Protein AF-0000000072985309 (afdb_homodimer)

Nearest PDB structures (foldseek):
  2glx-assembly6_F  TM=9.499E-01  e=2.263E-36  Ensifer adhaerens
  4koa-assembly1_A-2  TM=9.309E-01  e=6.639E-36  Sinorhizobium meliloti 1021
  4had-assembly1_C  TM=9.141E-01  e=2.625E-29  Rhizobium etli CFN 42
  3ezy-assembly1_B  TM=8.506E-01  e=3.989E-29  Thermotoga maritima
  6jw7-assembly1_A  TM=8.569E-01  e=2.193E-27  Streptomyces kanamyceticus

InterPro domains:
  IPR000683 Gfo/Idh/MocA-like oxidoreductase, N-terminal [PF01408] (3-122)
  IPR036291 NAD(P)-binding domain superfamily [SSF51735] (2-158)
  IPR052515 Gfo/Idh/MocA Oxidoreductase [PTHR43249] (2-337)
  IPR055170 GFO/IDH/MocA-like oxidoreductase domain [PF22725] (131-253)

Foldseek 3Di:
DAAEEEEAPCDDCNQPAQQVLQVPAPRYDYAEYEDCDQVVQVVSCVVNVHNYYDNDLLVVLQDPRHQAYEYDDFQACLLVSLLSNLVSVHAYEYEPLNHLALVSLVVSQVSNVVSVHFYFYPLLLCQKQVLVVLLVCVVVCQQPAWAEKEWFDEAADADDPDQQLPCSGHNAHQCRPVVLNVQLSVCSSNVWAWWKKAKAFADDDHDGDHTQWIWMWTATPVGYIYTYITGNHDDPVPRFGWMKIHHPFWIWIWTPCGDQWRDGKIKIKGAAPCNVPDVPGIDIDIDDGDTDRSSNRQSNQQSVCRVVVHDGPGGSVSSSSSSLVSVQHVVNNVVVHMGTSD/DAAEEEEAPCDDCNQPAQQVLQVPAPRYDYAEYEDCDQVVRVVSCVVNVHNYYDNDLLVVLQDPRHQAYEYDDFQACLLVSLLSNLVSVHAYEYEPLNHLALVSLVVSQVSNVVSVHFYFYPLLLCQKQVLVVLLVCVVVCQQPAWAEKEWFDEAADADDPDQQLPCSRHNAHQCRPVVLNVQLSVCSSNVWAWWKKAKAFADDDHDTDHTQWIWMWTATPVGYIYTYITGNHDDPVPRFGWMKIHHPFWIWIWTPCRDQWRDGKIKIKGAAPCNVPDVPGIDIDIDDGDTDRSSNRQSNQQSVCRVVVHDGPGGSVSSSSSSLVSVQHVVNNVVVHMGTSD

Structure (mmCIF, N/CA/C/O backbone):
data_AF-0000000072985309-model_v1
#
loop_
_entity.id
_entity.type
_entity.pdbx_description
1 polymer 'Oxidoreductase, putative glucose--fructose oxidoreductase'
#
loop_
_atom_site.group_PDB
_atom_site.id
_atom_site.type_symbol
_atom_site.label_atom_id
_atom_site.label_alt_id
_atom_site.label_comp_id
_atom_site.label_asym_id
_atom_site.label_entity_id
_atom_site.label_seq_id
_atom_site.pdbx_PDB_ins_code
_atom_site.Cartn_x
_atom_site.Cartn_y
_atom_site.Cartn_z
_atom_site.occupancy
_atom_site.B_iso_or_equiv
_atom_site.auth_seq_id
_atom_site.auth_comp_id
_atom_site.auth_asym_id
_atom_site.auth_atom_id
_atom_site.pdbx_PDB_model_num
ATOM 1 N N . MET A 1 1 ? 7.754 36.312 28.25 1 87.88 1 MET A N 1
ATOM 2 C CA . MET A 1 1 ? 6.832 36.938 27.312 1 87.88 1 MET A CA 1
ATOM 3 C C . MET A 1 1 ? 5.938 35.906 26.641 1 87.88 1 MET A C 1
ATOM 5 O O . MET A 1 1 ? 6.387 34.781 26.344 1 87.88 1 MET A O 1
ATOM 9 N N . LYS A 1 2 ? 4.586 36.219 26.656 1 96.25 2 LYS A N 1
ATOM 10 C CA . LYS A 1 2 ? 3.643 35.312 26.016 1 96.25 2 LYS A CA 1
ATOM 11 C C . LYS A 1 2 ? 3.154 35.875 24.688 1 96.25 2 LYS A C 1
ATOM 13 O O . LYS A 1 2 ? 2.91 37.094 24.562 1 96.25 2 LYS A O 1
ATOM 18 N N . LEU A 1 3 ? 3.164 35.031 23.766 1 98.56 3 LEU A N 1
ATOM 19 C CA . LEU A 1 3 ? 2.557 35.406 22.484 1 98.56 3 LEU A CA 1
ATOM 20 C C . LEU A 1 3 ? 1.04 35.5 22.609 1 98.56 3 LEU A C 1
ATOM 22 O O . LEU A 1 3 ? 0.392 34.594 23.141 1 98.56 3 LEU A O 1
ATOM 26 N N . ARG A 1 4 ? 0.417 36.625 22.172 1 98.5 4 ARG A N 1
ATOM 27 C CA . ARG A 1 4 ? -1.019 36.875 22.297 1 98.5 4 ARG A CA 1
ATOM 28 C C . ARG A 1 4 ? -1.737 36.531 21 1 98.5 4 ARG A C 1
ATOM 30 O O . ARG A 1 4 ? -1.528 37.156 19.969 1 98.5 4 ARG A O 1
ATOM 37 N N . TRP A 1 5 ? -2.646 35.531 21.125 1 98.62 5 TRP A N 1
ATOM 38 C CA . TRP A 1 5 ? -3.238 34.906 19.953 1 98.62 5 TRP A CA 1
ATOM 39 C C . TRP A 1 5 ? -4.637 35.469 19.688 1 98.62 5 TRP A C 1
ATOM 41 O O . TRP A 1 5 ? -5.426 35.625 20.625 1 98.62 5 TRP A O 1
ATOM 51 N N . GLY A 1 6 ? -4.898 35.781 18.453 1 98.56 6 GLY A N 1
ATOM 52 C CA . GLY A 1 6 ? -6.254 35.875 17.938 1 98.56 6 GLY A CA 1
ATOM 53 C C . GLY A 1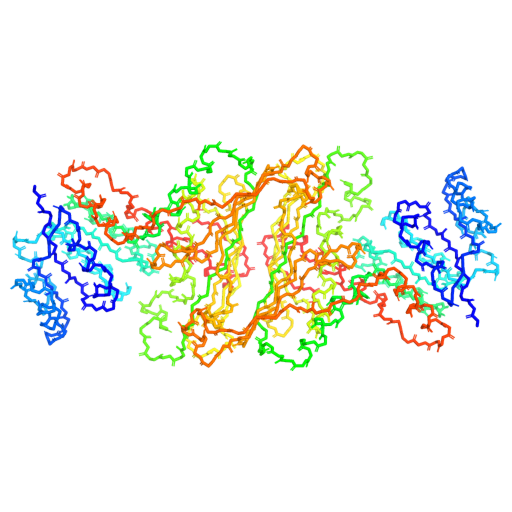 6 ? -6.676 34.688 17.109 1 98.56 6 GLY A C 1
ATOM 54 O O . GLY A 1 6 ? -5.898 34.188 16.297 1 98.56 6 GLY A O 1
ATOM 55 N N . ILE A 1 7 ? -7.941 34.25 17.281 1 98.25 7 ILE A N 1
ATOM 56 C CA . ILE A 1 7 ? -8.445 33.062 16.578 1 98.25 7 ILE A CA 1
ATOM 57 C C . ILE A 1 7 ? -9.422 33.5 15.484 1 98.25 7 ILE A C 1
ATOM 59 O O . ILE A 1 7 ? -10.438 34.125 15.766 1 98.25 7 ILE A O 1
ATOM 63 N N . ILE A 1 8 ? -9.07 33.125 14.234 1 96.81 8 ILE A N 1
ATOM 64 C CA . ILE A 1 8 ? -9.953 33.344 13.102 1 96.81 8 ILE A CA 1
ATOM 65 C C . ILE A 1 8 ? -10.57 32.031 12.648 1 96.81 8 ILE A C 1
ATOM 67 O O . ILE A 1 8 ? -9.867 31.141 12.164 1 96.81 8 ILE A O 1
ATOM 71 N N . GLY A 1 9 ? -11.891 31.859 12.688 1 91.75 9 GLY A N 1
ATOM 72 C CA . GLY A 1 9 ? -12.562 30.594 12.469 1 91.75 9 GLY A CA 1
ATOM 73 C C . GLY A 1 9 ? -12.625 29.734 13.711 1 91.75 9 GLY A C 1
ATOM 74 O O . GLY A 1 9 ? -12.164 28.594 13.695 1 91.75 9 GLY A O 1
ATOM 75 N N . ALA A 1 10 ? -13.344 30.156 14.672 1 86.62 10 ALA A N 1
ATOM 76 C CA . ALA A 1 10 ? -13.312 29.531 15.984 1 86.62 10 ALA A CA 1
ATOM 77 C C . ALA A 1 10 ? -14.359 28.422 16.094 1 86.62 10 ALA A C 1
ATOM 79 O O . ALA A 1 10 ? -15.312 28.531 16.875 1 86.62 10 ALA A O 1
ATOM 80 N N . SER A 1 11 ? -14.188 27.422 15.336 1 84.5 11 SER A N 1
ATOM 81 C CA . SER A 1 11 ? -15.039 26.25 15.383 1 84.5 11 SER A CA 1
ATOM 82 C C . SER A 1 11 ? -14.25 24.984 15.016 1 84.5 11 SER A C 1
ATOM 84 O O . SER A 1 11 ? -13.078 25.062 14.641 1 84.5 11 SER A O 1
ATOM 86 N N . GLY A 1 12 ? -14.883 23.844 15.273 1 89.88 12 GLY A N 1
ATOM 87 C CA . GLY A 1 12 ? -14.266 22.578 14.859 1 89.88 12 GLY A CA 1
ATOM 88 C C . GLY A 1 12 ? -12.922 22.344 15.516 1 89.88 12 GLY A C 1
ATOM 89 O O . GLY A 1 12 ? -12.82 22.281 16.75 1 89.88 12 GLY A O 1
ATOM 90 N N . ILE A 1 13 ? -11.93 22.344 14.68 1 92.75 13 ILE A N 1
ATOM 91 C CA . ILE A 1 13 ? -10.586 21.984 15.125 1 92.75 13 ILE A CA 1
ATOM 92 C C . ILE A 1 13 ? -10.055 23.047 16.078 1 92.75 13 ILE A C 1
ATOM 94 O O . ILE A 1 13 ? -9.328 22.734 17.016 1 92.75 13 ILE A O 1
ATOM 98 N N . ALA A 1 14 ? -10.398 24.328 15.836 1 94.81 14 ALA A N 1
ATOM 99 C CA . ALA A 1 14 ? -9.984 25.406 16.734 1 94.81 14 ALA A CA 1
ATOM 100 C C . ALA A 1 14 ? -10.523 25.188 18.141 1 94.81 14 ALA A C 1
ATOM 102 O O . ALA A 1 14 ? -9.781 25.297 19.109 1 94.81 14 ALA A O 1
ATOM 103 N N . ASP A 1 15 ? -11.773 24.859 18.219 1 94.5 15 ASP A N 1
ATOM 104 C CA . ASP A 1 15 ? -12.461 24.656 19.5 1 94.5 15 ASP A CA 1
ATOM 105 C C . ASP A 1 15 ? -12.016 23.359 20.156 1 94.5 15 ASP A C 1
ATOM 107 O O . ASP A 1 15 ? -11.758 23.328 21.359 1 94.5 15 ASP A O 1
ATOM 111 N N . GLU A 1 16 ? -11.812 22.344 19.344 1 94.75 16 GLU A N 1
ATOM 112 C CA . GLU A 1 16 ? -11.609 21 19.891 1 94.75 16 GLU A CA 1
ATOM 113 C C . GLU A 1 16 ? -10.148 20.781 20.266 1 94.75 16 GLU A C 1
ATOM 115 O O . GLU A 1 16 ? -9.852 20 21.172 1 94.75 16 GLU A O 1
ATOM 120 N N . CYS A 1 17 ? -9.25 21.453 19.547 1 96.94 17 CYS A N 1
ATOM 121 C CA . CYS A 1 17 ? -7.863 21.031 19.703 1 96.94 17 CYS A CA 1
ATOM 122 C C . CYS A 1 17 ? -6.941 22.219 19.891 1 96.94 17 CYS A C 1
ATOM 124 O O . CYS A 1 17 ? -6.203 22.297 20.875 1 96.94 17 CYS A O 1
ATOM 126 N N . THR A 1 18 ? -7.039 23.219 19.062 1 97.62 18 THR A N 1
ATOM 127 C CA . THR A 1 18 ? -5.988 24.219 18.984 1 97.62 18 THR A CA 1
ATOM 128 C C . THR A 1 18 ? -6.078 25.188 20.156 1 97.62 18 THR A C 1
ATOM 130 O O . THR A 1 18 ? -5.07 25.5 20.797 1 97.62 18 THR A O 1
ATOM 133 N N . ILE A 1 19 ? -7.301 25.703 20.484 1 97.69 19 ILE A N 1
ATOM 134 C CA . ILE A 1 19 ? -7.449 26.625 21.609 1 97.69 19 ILE A CA 1
ATOM 135 C C . ILE A 1 19 ? -7.027 25.938 22.891 1 97.69 19 ILE A C 1
ATOM 137 O O . ILE A 1 19 ? -6.195 26.453 23.641 1 97.69 19 ILE A O 1
ATOM 141 N N . PRO A 1 20 ? -7.496 24.719 23.141 1 97.75 20 PRO A N 1
ATOM 142 C CA . PRO A 1 20 ? -7 24 24.312 1 97.75 20 PRO A CA 1
ATOM 143 C C . PRO A 1 20 ? -5.48 23.828 24.297 1 97.75 20 PRO A C 1
ATOM 145 O O . PRO A 1 20 ? -4.84 23.922 25.359 1 97.75 20 PRO A O 1
ATOM 148 N N . GLY A 1 21 ? -4.914 23.594 23.156 1 97.94 21 GLY A N 1
ATOM 149 C CA . GLY A 1 21 ? -3.469 23.484 23.031 1 97.94 21 GLY A CA 1
ATOM 150 C C . GLY A 1 21 ? -2.732 24.75 23.406 1 97.94 21 GLY A C 1
ATOM 151 O O . GLY A 1 21 ? -1.711 24.688 24.109 1 97.94 21 GLY A O 1
ATOM 152 N N . ILE A 1 22 ? -3.246 25.875 23 1 98.06 22 ILE A N 1
ATOM 153 C CA . ILE A 1 22 ? -2.652 27.156 23.328 1 98.06 22 ILE A CA 1
ATOM 154 C C . ILE A 1 22 ? -2.68 27.375 24.844 1 98.06 22 ILE A C 1
ATOM 156 O O . ILE A 1 22 ? -1.681 27.781 25.438 1 98.06 22 ILE A O 1
ATOM 160 N N . LEU A 1 23 ? -3.768 27 25.438 1 97.38 23 LEU A N 1
ATOM 161 C CA . LEU A 1 23 ? -3.99 27.266 26.859 1 97.38 23 LEU A CA 1
ATOM 162 C C . LEU A 1 23 ? -3.068 26.391 27.703 1 97.38 23 LEU A C 1
ATOM 164 O O . LEU A 1 23 ? -2.836 26.703 28.875 1 97.38 23 LEU A O 1
ATOM 168 N N . LYS A 1 24 ? -2.537 25.375 27.125 1 97.62 24 LYS A N 1
ATOM 169 C CA . LYS A 1 24 ? -1.666 24.453 27.859 1 97.62 24 LYS A CA 1
ATOM 170 C C . LYS A 1 24 ? -0.208 24.906 27.781 1 97.62 24 LYS A C 1
ATOM 172 O O . LYS A 1 24 ? 0.641 24.406 28.531 1 97.62 24 LYS A O 1
ATOM 177 N N . THR A 1 25 ? 0.063 25.797 26.906 1 98.25 25 THR A N 1
ATOM 178 C CA . THR A 1 25 ? 1.439 26.25 26.75 1 98.25 25 THR A CA 1
ATOM 179 C C . THR A 1 25 ? 1.785 27.297 27.812 1 98.25 25 THR A C 1
ATOM 181 O O . THR A 1 25 ? 0.893 27.891 28.422 1 98.25 25 THR A O 1
ATOM 184 N N . ASN A 1 26 ? 3.068 27.516 28.031 1 97.44 26 ASN A N 1
ATOM 185 C CA . ASN A 1 26 ? 3.502 28.531 28.984 1 97.44 26 ASN A CA 1
ATOM 186 C C . ASN A 1 26 ? 3.938 29.812 28.297 1 97.44 26 ASN A C 1
ATOM 188 O O . ASN A 1 26 ? 4.211 30.812 28.953 1 97.44 26 ASN A O 1
ATOM 192 N N . ASN A 1 27 ? 3.869 29.781 26.984 1 98.31 27 ASN A N 1
ATOM 193 C CA . ASN A 1 27 ? 4.406 30.922 26.25 1 98.31 27 ASN A CA 1
ATOM 194 C C . ASN A 1 27 ? 3.352 31.547 25.344 1 98.31 27 ASN A C 1
ATOM 196 O O . ASN A 1 27 ? 3.686 32.219 24.359 1 98.31 27 ASN A O 1
ATOM 200 N N . SER A 1 28 ? 2.084 31.25 25.594 1 98.44 28 SER A N 1
ATOM 201 C CA . SER A 1 28 ? 1.013 31.75 24.719 1 98.44 28 SER A CA 1
ATOM 202 C C . SER A 1 28 ? -0.242 32.062 25.531 1 98.44 28 SER A C 1
ATOM 204 O O . SER A 1 28 ? -0.443 31.516 26.625 1 98.44 28 SER A O 1
ATOM 206 N N . GLU A 1 29 ? -1.06 32.906 25.047 1 97.75 29 GLU A N 1
ATOM 207 C CA . GLU A 1 29 ? -2.391 33.188 25.578 1 97.75 29 GLU A CA 1
ATOM 208 C C . GLU A 1 29 ? -3.359 33.594 24.469 1 97.75 29 GLU A C 1
ATOM 210 O O . GLU A 1 29 ? -2.961 34.219 23.484 1 97.75 29 GLU A O 1
ATOM 215 N N . VAL A 1 30 ? -4.609 33.219 24.625 1 98.19 30 VAL A N 1
ATOM 216 C CA . VAL A 1 30 ? -5.652 33.625 23.688 1 98.19 30 VAL A CA 1
ATOM 217 C C . VAL A 1 30 ? -6.301 34.906 24.172 1 98.19 30 VAL A C 1
ATOM 219 O O . VAL A 1 30 ? -6.875 34.969 25.266 1 98.19 30 VAL A O 1
ATOM 222 N N . VAL A 1 31 ? -6.312 35.938 23.312 1 97.56 31 VAL A N 1
ATOM 223 C CA . VAL A 1 31 ? -6.82 37.219 23.781 1 97.56 31 VAL A CA 1
ATOM 224 C C . VAL A 1 31 ? -8.094 37.594 23.031 1 97.56 31 VAL A C 1
ATOM 226 O O . VAL A 1 31 ? -8.898 38.375 23.516 1 97.56 31 VAL A O 1
ATOM 229 N N . ALA A 1 32 ? -8.219 36.938 21.844 1 97.69 32 ALA A N 1
ATOM 230 C CA . ALA A 1 32 ? -9.383 37.312 21.047 1 97.69 32 ALA A CA 1
ATOM 231 C C . ALA A 1 32 ? -9.844 36.125 20.188 1 97.69 32 ALA A C 1
ATOM 233 O O . ALA A 1 32 ? -9.031 35.312 19.766 1 97.69 32 ALA A O 1
ATOM 234 N N . VAL A 1 33 ? -11.156 36.094 19.938 1 97.38 33 VAL A N 1
ATOM 235 C CA . VAL A 1 33 ? -11.75 35.125 19.031 1 97.38 33 VAL A CA 1
ATOM 236 C C . VAL A 1 33 ? -12.695 35.812 18.062 1 97.38 33 VAL A C 1
ATOM 238 O O . VAL A 1 33 ? -13.344 36.781 18.406 1 97.38 33 VAL A O 1
ATOM 241 N N . MET A 1 34 ? -12.656 35.25 16.828 1 95.25 34 MET A N 1
ATOM 242 C CA . MET A 1 34 ? -13.5 35.844 15.781 1 95.25 34 MET A CA 1
ATOM 243 C C . MET A 1 34 ? -14.281 34.75 15.055 1 95.25 34 MET A C 1
ATOM 245 O O . MET A 1 34 ? -13.734 33.688 14.742 1 95.25 34 MET A O 1
ATOM 249 N N . SER A 1 35 ? -15.594 34.969 14.812 1 91.75 35 SER A N 1
ATOM 250 C CA . SER A 1 35 ? -16.453 34.219 13.914 1 91.75 35 SER A CA 1
ATOM 251 C C . SER A 1 35 ? -17.453 35.125 13.188 1 91.75 35 SER A C 1
ATOM 253 O O . SER A 1 35 ? -17.812 36.188 13.695 1 91.75 35 SER A O 1
ATOM 255 N N . ARG A 1 36 ? -17.828 34.594 12.016 1 88.12 36 ARG A N 1
ATOM 256 C CA . ARG A 1 36 ? -18.812 35.375 11.273 1 88.12 36 ARG A CA 1
ATOM 257 C C . ARG A 1 36 ? -20.125 35.469 12.031 1 88.12 36 ARG A C 1
ATOM 259 O O . ARG A 1 36 ? -20.859 36.438 11.914 1 88.12 36 ARG A O 1
ATOM 266 N N . SER A 1 37 ? -20.312 34.438 12.773 1 89.88 37 SER A N 1
ATOM 267 C CA . SER A 1 37 ? -21.438 34.438 13.688 1 89.88 37 SER A CA 1
ATOM 268 C C . SER A 1 37 ? -21.031 34.875 15.086 1 89.88 37 SER A C 1
ATOM 270 O O . SER A 1 37 ? -20.359 34.125 15.805 1 89.88 37 SER A O 1
ATOM 272 N N . ILE A 1 38 ? -21.531 36.031 15.492 1 89.38 38 ILE A N 1
ATOM 273 C CA . ILE A 1 38 ? -21.125 36.562 16.781 1 89.38 38 ILE A CA 1
ATOM 274 C C . ILE A 1 38 ? -21.547 35.594 17.891 1 89.38 38 ILE A C 1
ATOM 276 O O . ILE A 1 38 ? -20.859 35.469 18.906 1 89.38 38 ILE A O 1
ATOM 280 N N . GLU A 1 39 ? -22.641 34.969 17.719 1 91.88 39 GLU A N 1
ATOM 281 C CA . GLU A 1 39 ? -23.125 34 18.703 1 91.88 39 GLU A CA 1
ATOM 282 C C . GLU A 1 39 ? -22.141 32.875 18.906 1 91.88 39 GLU A C 1
ATOM 284 O O . GLU A 1 39 ? -21.859 32.469 20.047 1 91.88 39 GLU A O 1
ATOM 289 N N . LYS A 1 40 ? -21.594 32.406 17.828 1 91.25 40 LYS A N 1
ATOM 290 C CA . LYS A 1 40 ? -20.609 31.312 17.906 1 91.25 40 LYS A CA 1
ATOM 291 C C . LYS A 1 40 ? -19.328 31.781 18.578 1 91.25 40 LYS A C 1
ATOM 293 O O . LYS A 1 40 ? -18.75 31.047 19.391 1 91.25 40 LYS A O 1
ATOM 298 N N . ALA A 1 41 ? -18.969 32.969 18.25 1 92.31 41 ALA A N 1
ATOM 299 C CA . ALA A 1 41 ? -17.766 33.531 18.844 1 92.31 41 ALA A CA 1
ATOM 300 C C . ALA A 1 41 ? -17.922 33.75 20.344 1 92.31 41 ALA A C 1
ATOM 302 O O . ALA A 1 41 ? -17 33.5 21.125 1 92.31 41 ALA A O 1
ATOM 303 N N . GLU A 1 42 ? -19.078 34.188 20.719 1 94.75 42 GLU A N 1
ATOM 304 C CA . GLU A 1 42 ? -19.359 34.438 22.141 1 94.75 42 GLU A CA 1
ATOM 305 C C . GLU A 1 42 ? -19.344 33.125 22.938 1 94.75 42 GLU A C 1
ATOM 307 O O . GLU A 1 42 ? -18.875 33.094 24.078 1 94.75 42 GLU A O 1
ATOM 312 N N . LYS A 1 43 ? -19.844 32.094 22.375 1 95.44 43 LYS A N 1
ATOM 313 C CA . LYS A 1 43 ? -19.844 30.797 23.031 1 95.44 43 LYS A CA 1
ATOM 314 C C . LYS A 1 43 ? -18.406 30.328 23.312 1 95.44 43 LYS A C 1
ATOM 316 O O . LYS A 1 43 ? -18.125 29.797 24.391 1 95.44 43 LYS A O 1
ATOM 321 N N . ILE A 1 44 ? -17.578 30.562 22.359 1 95.75 44 ILE A N 1
ATOM 322 C CA . ILE A 1 44 ? -16.188 30.156 22.5 1 95.75 44 ILE A CA 1
ATOM 323 C C . ILE A 1 44 ? -15.5 31.047 23.547 1 95.75 44 ILE A C 1
ATOM 325 O O . ILE A 1 44 ? -14.734 30.547 24.391 1 95.75 44 ILE A O 1
ATOM 329 N N . ARG A 1 45 ? -15.758 32.312 23.469 1 95.31 45 ARG A N 1
ATOM 330 C CA . ARG A 1 45 ? -15.211 33.25 24.453 1 95.31 45 ARG A CA 1
ATOM 331 C C . ARG A 1 45 ? -15.57 32.812 25.875 1 95.31 45 ARG A C 1
ATOM 333 O O . ARG A 1 45 ? -14.711 32.812 26.75 1 95.31 45 ARG A O 1
ATOM 340 N N . GLU A 1 46 ? -16.797 32.469 26.047 1 96.75 46 GLU A N 1
ATOM 341 C CA . GLU A 1 46 ? -17.281 32.062 27.359 1 96.75 46 GLU A CA 1
ATOM 342 C C . GLU A 1 46 ? -16.672 30.75 27.797 1 96.75 46 GLU A C 1
ATOM 344 O O . GLU A 1 46 ? -16.25 30.609 28.953 1 96.75 46 GLU A O 1
ATOM 349 N N . LYS A 1 47 ? -16.625 29.859 26.922 1 96.88 47 LYS A N 1
ATOM 350 C CA . LYS A 1 47 ? -16.125 28.516 27.203 1 96.88 47 LYS A CA 1
ATOM 351 C C . LYS A 1 47 ? -14.68 28.562 27.703 1 96.88 47 LYS A C 1
ATOM 353 O O . LYS A 1 47 ? -14.305 27.812 28.609 1 96.88 47 LYS A O 1
ATOM 358 N N . TYR A 1 48 ? -13.914 29.5 27.156 1 97.19 48 TYR A N 1
ATOM 359 C CA . TYR A 1 48 ? -12.484 29.484 27.453 1 97.19 48 TYR A CA 1
ATOM 360 C C . TYR A 1 48 ? -12.062 30.75 28.203 1 97.19 48 TYR A C 1
ATOM 362 O O . TYR A 1 48 ? -10.867 30.984 28.391 1 97.19 48 TYR A O 1
ATOM 370 N N . ASN A 1 49 ? -12.992 31.609 28.578 1 96.5 49 ASN A N 1
ATOM 371 C CA . ASN A 1 49 ? -12.75 32.844 29.312 1 96.5 49 ASN A CA 1
ATOM 372 C C . ASN A 1 49 ? -11.766 33.75 28.562 1 96.5 49 ASN A C 1
ATOM 374 O O . ASN A 1 49 ? -10.758 34.188 29.125 1 96.5 49 ASN A O 1
ATOM 378 N N . ILE A 1 50 ? -12.102 33.969 27.312 1 96.81 50 ILE A N 1
ATOM 379 C CA . ILE A 1 50 ? -11.289 34.844 26.469 1 96.81 50 ILE A CA 1
ATOM 380 C C . ILE A 1 50 ? -11.766 36.281 26.594 1 96.81 50 ILE A C 1
ATOM 382 O O . ILE A 1 50 ? -12.961 36.531 26.75 1 96.81 50 ILE A O 1
ATOM 386 N N . LYS A 1 51 ? -10.969 37.188 26.438 1 95.31 51 LYS A N 1
ATOM 387 C CA . LYS A 1 51 ? -11.219 38.594 26.781 1 95.31 51 LYS A CA 1
ATOM 388 C C . LYS A 1 51 ? -12.078 39.281 25.719 1 95.31 51 LYS A C 1
ATOM 390 O O . LYS A 1 51 ? -12.969 40.062 26.047 1 95.31 51 LYS A O 1
ATOM 395 N N . LYS A 1 52 ? -11.773 38.969 24.469 1 97.19 52 LYS A N 1
ATOM 396 C CA . LYS A 1 52 ? -12.359 39.781 23.406 1 97.19 52 LYS A CA 1
ATOM 397 C C . LYS A 1 52 ? -13.008 38.906 22.344 1 97.19 52 LYS A C 1
ATOM 399 O O . LYS A 1 52 ? -12.531 37.781 22.062 1 97.19 52 LYS A O 1
ATOM 404 N N . VAL A 1 53 ? -14.07 39.438 21.75 1 96.56 53 VAL A N 1
ATOM 405 C CA . VAL A 1 53 ? -14.781 38.781 20.656 1 96.56 53 VAL A CA 1
ATOM 406 C C . VAL A 1 53 ? -14.992 39.75 19.516 1 96.56 53 VAL A C 1
ATOM 408 O O . VAL A 1 53 ? -15.289 40.938 19.734 1 96.56 53 VAL A O 1
ATOM 411 N N . TYR A 1 54 ? -14.781 39.281 18.344 1 96 54 TYR A N 1
ATOM 412 C CA . TYR A 1 54 ? -15 40.094 17.141 1 96 54 TYR A CA 1
ATOM 413 C C . TYR A 1 54 ? -15.898 39.344 16.156 1 96 54 TYR A C 1
ATOM 415 O O . TYR A 1 54 ? -15.898 38.125 16.109 1 96 54 TYR A O 1
ATOM 423 N N . SER A 1 55 ? -16.594 40.062 15.281 1 92.81 55 SER A N 1
ATOM 424 C CA . SER A 1 55 ? -17.453 39.469 14.258 1 92.81 55 SER A CA 1
ATOM 425 C C . SER A 1 55 ? -16.891 39.688 12.859 1 92.81 55 SER A C 1
ATOM 427 O O . SER A 1 55 ? -17.484 39.25 11.867 1 92.81 55 SER A O 1
ATOM 429 N N . ASN A 1 56 ? -15.781 40.375 12.859 1 92.81 56 ASN A N 1
ATOM 430 C CA . ASN A 1 56 ? -15.109 40.562 11.578 1 92.81 56 ASN A CA 1
ATOM 431 C C . ASN A 1 56 ? -13.594 40.5 11.734 1 92.81 56 ASN A C 1
ATOM 433 O O . ASN A 1 56 ? -13.055 40.906 12.766 1 92.81 56 ASN A O 1
ATOM 437 N N . VAL A 1 57 ? -12.969 40.156 10.648 1 95 57 VAL A N 1
ATOM 438 C CA . VAL A 1 57 ? -11.539 39.844 10.672 1 95 57 VAL A CA 1
ATOM 439 C C . VAL A 1 57 ? -10.75 41.156 10.812 1 95 57 VAL A C 1
ATOM 441 O O . VAL A 1 57 ? -9.742 41.188 11.523 1 95 57 VAL A O 1
ATOM 444 N N . GLU A 1 58 ? -11.156 42.219 10.25 1 95.81 58 GLU A N 1
ATOM 445 C CA . GLU A 1 58 ? -10.445 43.5 10.273 1 95.81 58 GLU A CA 1
ATOM 446 C C . GLU A 1 58 ? -10.328 44.031 11.695 1 95.81 58 GLU A C 1
ATOM 448 O O . GLU A 1 58 ? -9.273 44.531 12.094 1 95.81 58 GLU A O 1
ATOM 453 N N . ASP A 1 59 ? -11.422 43.938 12.414 1 96.75 59 ASP A N 1
ATOM 454 C CA . ASP A 1 59 ? -11.414 44.406 13.789 1 96.75 59 ASP A CA 1
ATOM 455 C C . ASP A 1 59 ? -10.422 43.625 14.648 1 96.75 59 ASP A C 1
ATOM 457 O O . ASP A 1 59 ? -9.719 44.188 15.477 1 96.75 59 ASP A O 1
ATOM 461 N N . LEU A 1 60 ? -10.438 42.344 14.484 1 97.56 60 LEU A N 1
ATOM 462 C CA . LEU A 1 60 ? -9.492 41.531 15.219 1 97.56 60 LEU A CA 1
ATOM 463 C C . LEU A 1 60 ? -8.055 41.875 14.852 1 97.56 60 LEU A C 1
ATOM 465 O O . LEU A 1 60 ? -7.195 42 15.727 1 97.56 60 LEU A O 1
ATOM 469 N N . LEU A 1 61 ? -7.801 42.125 13.57 1 98.19 61 LEU A N 1
ATOM 470 C CA . LEU A 1 61 ? -6.453 42.375 13.078 1 98.19 61 LEU A CA 1
ATOM 471 C C . LEU A 1 61 ? -5.969 43.781 13.5 1 98.19 61 LEU A C 1
ATOM 473 O O . LEU A 1 61 ? -4.766 44.031 13.555 1 98.19 61 LEU A O 1
ATOM 477 N N . ASN A 1 62 ? -6.883 44.656 13.82 1 97.69 62 ASN A N 1
ATOM 478 C CA . ASN A 1 62 ? -6.539 46 14.266 1 97.69 62 ASN A CA 1
ATOM 479 C C . ASN A 1 62 ? -6.262 46.031 15.766 1 97.69 62 ASN A C 1
ATOM 481 O O . ASN A 1 62 ? -5.801 47.062 16.281 1 97.69 62 ASN A O 1
ATOM 485 N N . ASP A 1 63 ? -6.547 44.969 16.422 1 97.94 63 ASP A N 1
ATOM 486 C CA . ASP A 1 63 ? -6.301 44.875 17.859 1 97.94 63 ASP A CA 1
ATOM 487 C C . ASP A 1 63 ? -4.801 44.812 18.156 1 97.94 63 ASP A C 1
ATOM 489 O O . ASP A 1 63 ? -4.148 43.812 17.844 1 97.94 63 ASP A O 1
ATOM 493 N N . LYS A 1 64 ? -4.301 45.75 18.906 1 97.06 64 LYS A N 1
ATOM 494 C CA . LYS A 1 64 ? -2.875 45.875 19.188 1 97.06 64 LYS A CA 1
ATOM 495 C C . LYS A 1 64 ? -2.432 44.812 20.203 1 97.06 64 LYS A C 1
ATOM 497 O O . LYS A 1 64 ? -1.234 44.562 20.359 1 97.06 64 LYS A O 1
ATOM 502 N N . GLU A 1 65 ? -3.398 44.188 20.797 1 97.5 65 GLU A N 1
ATOM 503 C CA . GLU A 1 65 ? -3.062 43.156 21.781 1 97.5 65 GLU A CA 1
ATOM 504 C C . GLU A 1 65 ? -2.928 41.781 21.125 1 97.5 65 GLU A C 1
ATOM 506 O O . GLU A 1 65 ? -2.623 40.781 21.797 1 97.5 65 GLU A O 1
ATOM 511 N N . VAL A 1 66 ? -3.1 41.719 19.859 1 98.5 66 VAL A N 1
ATOM 512 C CA . VAL A 1 66 ? -2.928 40.469 19.125 1 98.5 66 VAL A CA 1
ATOM 513 C C . VAL A 1 66 ? -1.587 40.469 18.406 1 98.5 66 VAL A C 1
ATOM 515 O O . VAL A 1 66 ? -1.331 41.344 17.578 1 98.5 66 VAL A O 1
ATOM 518 N N . ASP A 1 67 ? -0.739 39.5 18.703 1 98.5 67 ASP A N 1
ATOM 519 C CA . ASP A 1 67 ? 0.571 39.406 18.078 1 98.5 67 ASP A CA 1
ATOM 520 C C . ASP A 1 67 ? 0.527 38.406 16.906 1 98.5 67 ASP A C 1
ATOM 522 O O . ASP A 1 67 ? 1.263 38.562 15.922 1 98.5 67 ASP A O 1
ATOM 526 N N . ALA A 1 68 ? -0.27 37.375 17.062 1 98.75 68 ALA A N 1
ATOM 527 C CA . ALA A 1 68 ? -0.367 36.281 16.094 1 98.75 68 ALA A CA 1
ATOM 528 C C . ALA A 1 68 ? -1.811 35.812 15.938 1 98.75 68 ALA A C 1
ATOM 530 O O . ALA A 1 68 ? -2.607 35.938 16.875 1 98.75 68 ALA A O 1
ATOM 531 N N . VAL A 1 69 ? -2.078 35.312 14.766 1 98.81 69 VAL A N 1
ATOM 532 C CA . VAL A 1 69 ? -3.42 34.781 14.539 1 98.81 69 VAL A CA 1
ATOM 533 C C . VAL A 1 69 ? -3.34 33.312 14.141 1 98.81 69 VAL A C 1
ATOM 535 O O . VAL A 1 69 ? -2.416 32.906 13.43 1 98.81 69 VAL A O 1
ATOM 538 N N . TYR A 1 70 ? -4.215 32.531 14.664 1 98.62 70 TYR A N 1
ATOM 539 C CA . TYR A 1 70 ? -4.523 31.172 14.18 1 98.62 70 TYR A CA 1
ATOM 540 C C . TYR A 1 70 ? -5.707 31.203 13.219 1 98.62 70 TYR A C 1
ATOM 542 O O . TYR A 1 70 ? -6.77 31.734 13.547 1 98.62 70 TYR A O 1
ATOM 550 N N . ILE A 1 71 ? -5.465 30.688 12.039 1 98.25 71 ILE A N 1
ATOM 551 C CA . ILE A 1 71 ? -6.5 30.703 11.016 1 98.25 71 ILE A CA 1
ATOM 552 C C . ILE A 1 71 ? -6.992 29.281 10.75 1 98.25 71 ILE A C 1
ATOM 554 O O . ILE A 1 71 ? -6.246 28.453 10.242 1 98.25 71 ILE A O 1
ATOM 558 N N . ALA A 1 72 ? -8.281 29.047 11.016 1 96.06 72 ALA A N 1
ATOM 559 C CA . ALA A 1 72 ? -8.898 27.734 10.836 1 96.06 72 ALA A CA 1
ATOM 560 C C . ALA A 1 72 ? -10.203 27.844 10.062 1 96.06 72 ALA A C 1
ATOM 562 O O . ALA A 1 72 ? -11.18 27.156 10.375 1 96.06 72 ALA A O 1
ATOM 563 N N . THR A 1 73 ? -10.305 28.75 9.109 1 93.81 73 THR A N 1
ATOM 564 C CA . THR A 1 73 ? -11.438 28.875 8.195 1 93.81 73 THR A CA 1
ATOM 565 C C . THR A 1 73 ? -11.391 27.797 7.125 1 93.81 73 THR A C 1
ATOM 567 O O . THR A 1 73 ? -10.398 27.078 7.008 1 93.81 73 THR A O 1
ATOM 570 N N . PRO A 1 74 ? -12.492 27.641 6.371 1 93.88 74 PRO A N 1
ATOM 571 C CA . PRO A 1 74 ? -12.391 26.766 5.195 1 93.88 74 PRO A CA 1
ATOM 572 C C . PRO A 1 74 ? -11.266 27.188 4.25 1 93.88 74 PRO A C 1
ATOM 574 O O . PRO A 1 74 ? -10.906 28.359 4.191 1 93.88 74 PRO A O 1
ATOM 577 N N . VAL A 1 75 ? -10.789 26.281 3.484 1 97.06 75 VAL A N 1
ATOM 578 C CA . VAL A 1 75 ? -9.547 26.438 2.73 1 97.06 75 VAL A CA 1
ATOM 579 C C . VAL A 1 75 ? -9.688 27.594 1.745 1 97.06 75 VAL A C 1
ATOM 581 O O . VAL A 1 75 ? -8.742 28.359 1.534 1 97.06 75 VAL A O 1
ATOM 584 N N . PHE A 1 76 ? -10.852 27.781 1.234 1 96.19 76 PHE A N 1
ATOM 585 C CA . PHE A 1 76 ? -11.078 28.797 0.212 1 96.19 76 PHE A CA 1
ATOM 586 C C . PHE A 1 76 ? -10.797 30.203 0.761 1 96.19 76 PHE A C 1
ATOM 588 O O . PHE A 1 76 ? -10.539 31.125 -0.002 1 96.19 76 PHE A O 1
ATOM 595 N N . ASP A 1 77 ? -10.789 30.359 2.074 1 95.94 77 ASP A N 1
ATOM 596 C CA . ASP A 1 77 ? -10.633 31.672 2.693 1 95.94 77 ASP A CA 1
ATOM 597 C C . ASP A 1 77 ? -9.211 31.859 3.215 1 95.94 77 ASP A C 1
ATOM 599 O O . ASP A 1 77 ? -8.867 32.938 3.73 1 95.94 77 ASP A O 1
ATOM 603 N N . HIS A 1 78 ? -8.375 30.875 3.088 1 98.25 78 HIS A N 1
ATOM 604 C CA . HIS A 1 78 ? -7.035 30.906 3.664 1 98.25 78 HIS A CA 1
ATOM 605 C C . HIS A 1 78 ? -6.215 32.062 3.076 1 98.25 78 HIS A C 1
ATOM 607 O O . HIS A 1 78 ? -5.629 32.844 3.816 1 98.25 78 HIS A O 1
ATOM 613 N N . LYS A 1 79 ? -6.238 32.156 1.791 1 98.56 79 LYS A N 1
ATOM 614 C CA . LYS A 1 79 ? -5.426 33.188 1.151 1 98.56 79 LYS A CA 1
ATOM 615 C C . LYS A 1 79 ? -5.812 34.594 1.638 1 98.56 79 LYS A C 1
ATOM 617 O O . LYS A 1 79 ? -4.957 35.344 2.076 1 98.56 79 LYS A O 1
ATOM 622 N N . ASN A 1 80 ? -7.066 34.875 1.546 1 97.94 80 ASN A N 1
ATOM 623 C CA . ASN A 1 80 ? -7.543 36.188 1.954 1 97.94 80 ASN A CA 1
ATOM 624 C C . ASN A 1 80 ? -7.188 36.469 3.408 1 97.94 80 ASN A C 1
ATOM 626 O O . ASN A 1 80 ? -6.684 37.562 3.719 1 97.94 80 ASN A O 1
ATOM 630 N N . SER A 1 81 ? -7.418 35.531 4.273 1 97.88 81 SER A N 1
ATOM 631 C CA . SER A 1 81 ? -7.141 35.719 5.695 1 97.88 81 SER A CA 1
ATOM 632 C C . SER A 1 81 ? -5.652 35.906 5.949 1 97.88 81 SER A C 1
ATOM 634 O O . SER A 1 81 ? -5.27 36.75 6.773 1 97.88 81 SER A O 1
ATOM 636 N N . VAL A 1 82 ? -4.844 35.188 5.27 1 98.81 82 VAL A N 1
ATOM 637 C CA . VAL A 1 82 ? -3.396 35.281 5.445 1 98.81 82 VAL A CA 1
ATOM 638 C C . VAL A 1 82 ? -2.906 36.656 4.969 1 98.81 82 VAL A C 1
ATOM 640 O O . VAL A 1 82 ? -2.131 37.312 5.66 1 98.81 82 VAL A O 1
ATOM 643 N N . ILE A 1 83 ? -3.377 37.094 3.812 1 98.69 83 ILE A N 1
ATOM 644 C CA . ILE A 1 83 ? -2.934 38.344 3.23 1 98.69 83 ILE A CA 1
ATOM 645 C C . ILE A 1 83 ? -3.328 39.5 4.145 1 98.69 83 ILE A C 1
ATOM 647 O O . ILE A 1 83 ? -2.504 40.375 4.457 1 98.69 83 ILE A O 1
ATOM 651 N N . LEU A 1 84 ? -4.562 39.5 4.59 1 98.56 84 LEU A N 1
ATOM 652 C CA . LEU A 1 84 ? -5.035 40.531 5.492 1 98.56 84 LEU A CA 1
ATOM 653 C C . LEU A 1 84 ? -4.223 40.562 6.781 1 98.56 84 LEU A C 1
ATOM 655 O O . LEU A 1 84 ? -3.846 41.625 7.273 1 98.56 84 LEU A O 1
ATOM 659 N N . SER A 1 85 ? -3.951 39.375 7.312 1 98.81 85 SER A N 1
ATOM 660 C CA . SER A 1 85 ? -3.205 39.281 8.562 1 98.81 85 SER A CA 1
ATOM 661 C C . SER A 1 85 ? -1.771 39.75 8.398 1 98.81 85 SER A C 1
ATOM 663 O O . SER A 1 85 ? -1.238 40.438 9.273 1 98.81 85 SER A O 1
ATOM 665 N N . ALA A 1 86 ? -1.179 39.406 7.316 1 98.81 86 ALA A N 1
ATOM 666 C CA . ALA A 1 86 ? 0.193 39.812 7.043 1 98.81 86 ALA A CA 1
ATOM 667 C C . ALA A 1 86 ? 0.287 41.344 6.941 1 98.81 86 ALA A C 1
ATOM 669 O O . ALA A 1 86 ? 1.184 41.969 7.523 1 98.81 86 ALA A O 1
ATOM 670 N N . LYS A 1 87 ? -0.639 41.938 6.25 1 98.56 87 LYS A N 1
ATOM 671 C CA . LYS A 1 87 ? -0.649 43.375 6.074 1 98.56 87 LYS A CA 1
ATOM 672 C C . LYS A 1 87 ? -0.865 44.094 7.406 1 98.56 87 LYS A C 1
ATOM 674 O O . LYS A 1 87 ? -0.402 45.219 7.594 1 98.56 87 LYS A O 1
ATOM 679 N N . ALA A 1 88 ? -1.51 43.438 8.297 1 98.69 88 ALA A N 1
ATOM 680 C CA . ALA A 1 88 ? -1.743 43.969 9.633 1 98.69 88 ALA A CA 1
ATOM 681 C C . ALA A 1 88 ? -0.57 43.656 10.562 1 98.69 88 ALA A C 1
ATOM 683 O O . ALA A 1 88 ? -0.629 43.938 11.758 1 98.69 88 ALA A O 1
ATOM 684 N N . LYS A 1 89 ? 0.459 43.031 10.016 1 98.56 89 LYS A N 1
ATOM 685 C CA . LYS A 1 89 ? 1.712 42.75 10.703 1 98.56 89 LYS A CA 1
ATOM 686 C C . LYS A 1 89 ? 1.495 41.719 11.82 1 98.56 89 LYS A C 1
ATOM 688 O O . LYS A 1 89 ? 2.094 41.844 12.891 1 98.56 89 LYS A O 1
ATOM 693 N N . LYS A 1 90 ? 0.579 40.812 11.664 1 98.81 90 LYS A N 1
ATOM 694 C CA . LYS A 1 90 ? 0.375 39.688 12.586 1 98.81 90 LYS A CA 1
ATOM 695 C C . LYS A 1 90 ? 1.094 38.438 12.094 1 98.81 90 LYS A C 1
ATOM 697 O O . LYS A 1 90 ? 1.057 38.094 10.906 1 98.81 90 LYS A O 1
ATOM 702 N N . HIS A 1 91 ? 1.846 37.719 13.008 1 98.88 91 HIS A N 1
ATOM 703 C CA . HIS A 1 91 ? 2.318 36.406 12.656 1 98.88 91 HIS A CA 1
ATOM 704 C C . HIS A 1 91 ? 1.152 35.438 12.438 1 98.88 91 HIS A C 1
ATOM 706 O O . HIS A 1 91 ? 0.07 35.625 12.992 1 98.88 91 HIS A O 1
ATOM 712 N N . ILE A 1 92 ? 1.377 34.438 11.594 1 98.94 92 ILE A N 1
ATOM 713 C CA . ILE A 1 92 ? 0.244 33.625 11.164 1 98.94 92 ILE A CA 1
ATOM 714 C C . ILE A 1 92 ? 0.552 32.156 11.391 1 98.94 92 ILE A C 1
ATOM 716 O O . ILE A 1 92 ? 1.599 31.672 10.977 1 98.94 92 ILE A O 1
ATOM 720 N N . PHE A 1 93 ? -0.277 31.438 12.062 1 98.81 93 PHE A N 1
ATOM 721 C CA . PHE A 1 93 ? -0.353 29.984 12.148 1 98.81 93 PHE A CA 1
ATOM 722 C C . PHE A 1 93 ? -1.598 29.469 11.438 1 98.81 93 PHE A C 1
ATOM 724 O O . PHE A 1 93 ? -2.719 29.688 11.898 1 98.81 93 PHE A O 1
ATOM 731 N N . LEU A 1 94 ? -1.396 28.828 10.305 1 98.81 94 LEU A N 1
ATOM 732 C CA . LEU A 1 94 ? -2.471 28.5 9.375 1 98.81 94 LEU A CA 1
ATOM 733 C C . LEU A 1 94 ? -2.756 27 9.375 1 98.81 94 LEU A C 1
ATOM 735 O O . LEU A 1 94 ? -1.831 26.188 9.312 1 98.81 94 LEU A O 1
ATOM 739 N N . GLU A 1 95 ? -3.971 26.641 9.414 1 98.06 95 GLU A N 1
ATOM 740 C CA . GLU A 1 95 ? -4.383 25.25 9.297 1 98.06 95 GLU A CA 1
ATOM 741 C C . GLU A 1 95 ? -4.055 24.688 7.918 1 98.06 95 GLU A C 1
ATOM 743 O O . GLU A 1 95 ? -4.027 25.422 6.934 1 98.06 95 GLU A O 1
ATOM 748 N N . LYS A 1 96 ? -3.803 23.438 7.906 1 97.88 96 LYS A N 1
ATOM 749 C CA . LYS A 1 96 ? -3.594 22.734 6.645 1 97.88 96 LYS A CA 1
ATOM 750 C C . LYS A 1 96 ? -4.922 22.422 5.961 1 97.88 96 LYS A C 1
ATOM 752 O O . LYS A 1 96 ? -5.953 22.312 6.625 1 97.88 96 LYS A O 1
ATOM 757 N N . PRO A 1 97 ? -5.016 22.25 4.695 1 97.75 97 PRO A N 1
ATOM 758 C CA . PRO A 1 97 ? -3.926 22.594 3.775 1 97.75 97 PRO A CA 1
ATOM 759 C C . PRO A 1 97 ? -3.74 24.094 3.607 1 97.75 97 PRO A C 1
ATOM 761 O O . PRO A 1 97 ? -4.637 24.875 3.947 1 97.75 97 PRO A O 1
ATOM 764 N N . MET A 1 98 ? -2.607 24.484 3.104 1 98.5 98 MET A N 1
ATOM 765 C CA . MET A 1 98 ? -2.23 25.906 3.086 1 98.5 98 MET A CA 1
ATOM 766 C C . MET A 1 98 ? -3.166 26.703 2.189 1 98.5 98 MET A C 1
ATOM 768 O O . MET A 1 98 ? -3.572 27.812 2.543 1 98.5 98 MET A O 1
ATOM 772 N N . GLY A 1 99 ? -3.494 26.141 1.06 1 98.31 99 GLY A N 1
ATOM 773 C CA . GLY A 1 99 ? -4.352 26.812 0.097 1 98.31 99 GLY A CA 1
ATOM 774 C C . GLY A 1 99 ? -4.922 25.875 -0.949 1 98.31 99 GLY A C 1
ATOM 775 O O . GLY A 1 99 ? -4.652 24.672 -0.924 1 98.31 99 GLY A O 1
ATOM 776 N N . LEU A 1 100 ? -5.668 26.469 -1.896 1 97.88 100 LEU A N 1
ATOM 777 C CA . LEU A 1 100 ? -6.336 25.672 -2.916 1 97.88 100 LEU A CA 1
ATOM 778 C C . LEU A 1 100 ? -5.395 25.375 -4.078 1 97.88 100 LEU A C 1
ATOM 780 O O . LEU A 1 100 ? -5.527 24.344 -4.746 1 97.88 100 LEU A O 1
ATOM 784 N N . THR A 1 101 ? -4.516 26.328 -4.328 1 97.88 101 THR A N 1
ATOM 785 C CA . THR A 1 101 ? -3.604 26.172 -5.457 1 97.88 101 THR A CA 1
ATOM 786 C C . THR A 1 101 ? -2.18 26.562 -5.062 1 97.88 101 THR A C 1
ATOM 788 O O . THR A 1 101 ? -1.971 27.234 -4.051 1 97.88 101 THR A O 1
ATOM 791 N N . THR A 1 102 ? -1.277 26.094 -5.871 1 98.25 102 THR A N 1
ATOM 792 C CA . THR A 1 102 ? 0.124 26.438 -5.648 1 98.25 102 THR A CA 1
ATOM 793 C C . THR A 1 102 ? 0.34 27.938 -5.758 1 98.25 102 THR A C 1
ATOM 795 O O . THR A 1 102 ? 1.109 28.516 -4.992 1 98.25 102 THR A O 1
ATOM 798 N N . GLU A 1 103 ? -0.329 28.594 -6.641 1 98.31 103 GLU A N 1
ATOM 799 C CA . GLU A 1 103 ? -0.206 30.031 -6.848 1 98.31 103 GLU A CA 1
ATOM 800 C C . GLU A 1 103 ? -0.672 30.812 -5.621 1 98.31 103 GLU A C 1
ATOM 802 O O . GLU A 1 103 ? -0.034 31.781 -5.223 1 98.31 103 GLU A O 1
ATOM 807 N N . GLU A 1 104 ? -1.769 30.359 -5.086 1 98.5 104 GLU A N 1
ATOM 808 C CA . GLU A 1 104 ? -2.258 31 -3.863 1 98.5 104 GLU A CA 1
ATOM 809 C C . GLU A 1 104 ? -1.219 30.922 -2.75 1 98.5 104 GLU A C 1
ATOM 811 O O . GLU A 1 104 ? -0.985 31.906 -2.047 1 98.5 104 GLU A O 1
ATOM 816 N N . CYS A 1 105 ? -0.665 29.781 -2.604 1 98.81 105 CYS A N 1
ATOM 817 C CA . CYS A 1 105 ? 0.308 29.547 -1.539 1 98.81 105 CYS A CA 1
ATOM 818 C C . CYS A 1 105 ? 1.548 30.422 -1.744 1 98.81 105 CYS A C 1
ATOM 820 O O . CYS A 1 105 ? 2.07 31 -0.79 1 98.81 105 CYS A O 1
ATOM 822 N N . GLU A 1 106 ? 1.991 30.469 -2.963 1 98.81 106 GLU A N 1
ATOM 823 C CA . GLU A 1 106 ? 3.146 31.297 -3.285 1 98.81 106 GLU A CA 1
ATOM 824 C C . GLU A 1 106 ? 2.879 32.75 -2.959 1 98.81 106 GLU A C 1
ATOM 826 O O . GLU A 1 106 ? 3.754 33.469 -2.439 1 98.81 106 GLU A O 1
ATOM 831 N N . GLU A 1 107 ? 1.717 33.219 -3.281 1 98.81 107 GLU A N 1
ATOM 832 C CA . GLU A 1 107 ? 1.34 34.594 -2.977 1 98.81 107 GLU A CA 1
ATOM 833 C C . GLU A 1 107 ? 1.316 34.844 -1.47 1 98.81 107 GLU A C 1
ATOM 835 O O . GLU A 1 107 ? 1.784 35.875 -0.997 1 98.81 107 GLU A O 1
ATOM 840 N N . MET A 1 108 ? 0.764 33.906 -0.747 1 98.94 108 MET A N 1
ATOM 841 C CA . MET A 1 108 ? 0.731 34.031 0.708 1 98.94 108 MET A CA 1
ATOM 842 C C . MET A 1 108 ? 2.141 34.156 1.275 1 98.94 108 MET A C 1
ATOM 844 O O . MET A 1 108 ? 2.393 35 2.129 1 98.94 108 MET A O 1
ATOM 848 N N . ILE A 1 109 ? 3.025 33.312 0.814 1 98.88 109 ILE A N 1
ATOM 849 C CA . ILE A 1 109 ? 4.406 33.344 1.284 1 98.88 109 ILE A CA 1
ATOM 850 C C . ILE A 1 109 ? 5.051 34.656 0.937 1 98.88 109 ILE A C 1
ATOM 852 O O . ILE A 1 109 ? 5.711 35.281 1.777 1 98.88 109 ILE A O 1
ATOM 856 N N . LYS A 1 110 ? 4.852 35.125 -0.282 1 98.81 110 LYS A N 1
ATOM 857 C CA . LYS A 1 110 ? 5.414 36.375 -0.74 1 98.81 110 LYS A CA 1
ATOM 858 C C . LYS A 1 110 ? 4.961 37.531 0.147 1 98.81 110 LYS A C 1
ATOM 860 O O . LYS A 1 110 ? 5.781 38.312 0.611 1 98.81 110 LYS A O 1
ATOM 865 N N . VAL A 1 111 ? 3.693 37.656 0.393 1 98.88 111 VAL A N 1
ATOM 866 C CA . VAL A 1 111 ? 3.119 38.75 1.142 1 98.88 111 VAL A CA 1
ATOM 867 C C . VAL A 1 111 ? 3.604 38.719 2.59 1 98.88 111 VAL A C 1
ATOM 869 O O . VAL A 1 111 ? 3.877 39.75 3.193 1 98.88 111 VAL A O 1
ATOM 872 N N . THR A 1 112 ? 3.688 37.562 3.184 1 98.81 112 THR A N 1
ATOM 873 C CA . THR A 1 112 ? 4.16 37.438 4.559 1 98.81 112 THR A CA 1
ATOM 874 C C . THR A 1 112 ? 5.617 37.875 4.668 1 98.81 112 THR A C 1
ATOM 876 O O . THR A 1 112 ? 6.004 38.562 5.625 1 98.81 112 THR A O 1
ATOM 879 N N . LYS A 1 113 ? 6.387 37.5 3.691 1 98.5 113 LYS A N 1
ATOM 880 C CA . LYS A 1 113 ? 7.785 37.938 3.664 1 98.5 113 LYS A CA 1
ATOM 881 C C . LYS A 1 113 ? 7.895 39.438 3.51 1 98.5 113 LYS A C 1
ATOM 883 O O . LYS A 1 113 ? 8.695 40.094 4.195 1 98.5 113 LYS A O 1
ATOM 888 N N . GLU A 1 114 ? 7.113 40 2.662 1 98.56 114 GLU A N 1
ATOM 889 C CA . GLU A 1 114 ? 7.121 41.438 2.4 1 98.56 114 GLU A CA 1
ATOM 890 C C . GLU A 1 114 ? 6.742 42.219 3.65 1 98.56 114 GLU A C 1
ATOM 892 O O . GLU A 1 114 ? 7.16 43.375 3.816 1 98.56 114 GLU A O 1
ATOM 897 N N . ASN A 1 115 ? 6 41.656 4.508 1 98.62 115 ASN A N 1
ATOM 898 C CA . ASN A 1 115 ? 5.527 42.344 5.699 1 98.62 115 ASN A CA 1
ATOM 899 C C . ASN A 1 115 ? 6.301 41.906 6.941 1 98.62 115 ASN A C 1
ATOM 901 O O . ASN A 1 115 ? 5.949 42.281 8.062 1 98.62 115 ASN A O 1
ATOM 905 N N . ASP A 1 116 ? 7.285 41.094 6.754 1 98.25 116 ASP A N 1
ATOM 906 C CA . ASP A 1 116 ? 8.211 40.656 7.789 1 98.25 116 ASP A CA 1
ATOM 907 C C . ASP A 1 116 ? 7.465 39.969 8.93 1 98.25 116 ASP A C 1
ATOM 909 O O . ASP A 1 116 ? 7.656 40.281 10.102 1 98.25 116 ASP A O 1
ATOM 913 N N . VAL A 1 117 ? 6.535 39.125 8.641 1 98.62 117 VAL A N 1
ATOM 914 C CA . VAL A 1 117 ? 5.84 38.281 9.617 1 98.62 117 VAL A CA 1
ATOM 915 C C . VAL A 1 117 ? 6.059 36.812 9.289 1 98.62 117 VAL A C 1
ATOM 917 O O . VAL A 1 117 ? 6.395 36.469 8.156 1 98.62 117 VAL A O 1
ATOM 920 N N . LYS A 1 118 ? 5.883 35.938 10.258 1 98.75 118 LYS A N 1
ATOM 921 C CA . LYS A 1 118 ? 6.098 34.5 10.086 1 98.75 118 LYS A CA 1
ATOM 922 C C . LYS A 1 118 ? 4.797 33.781 9.734 1 98.75 118 LYS A C 1
ATOM 924 O O . LYS A 1 118 ? 3.738 34.125 10.266 1 98.75 118 LYS A O 1
ATOM 929 N N . LEU A 1 119 ? 4.918 32.844 8.789 1 98.88 119 LEU A N 1
ATOM 930 C CA . LEU A 1 119 ? 3.811 31.984 8.367 1 98.88 119 LEU A CA 1
ATOM 931 C C . LEU A 1 119 ? 4.117 30.531 8.648 1 98.88 119 LEU A C 1
ATOM 933 O O . LEU A 1 119 ? 4.945 29.922 7.965 1 98.88 119 LEU A O 1
ATOM 937 N N . GLY A 1 120 ? 3.455 29.984 9.695 1 98.81 120 GLY A N 1
ATOM 938 C CA . GLY A 1 120 ? 3.57 28.578 10.031 1 98.81 120 GLY A CA 1
ATOM 939 C C . GLY A 1 120 ? 2.346 27.766 9.641 1 98.81 120 GLY A C 1
ATOM 940 O O . GLY A 1 120 ? 1.246 28.312 9.531 1 98.81 120 GLY A O 1
ATOM 941 N N . ILE A 1 121 ? 2.539 26.516 9.359 1 98.88 121 ILE A N 1
ATOM 942 C CA . ILE A 1 121 ? 1.456 25.625 8.961 1 98.88 121 ILE A CA 1
ATOM 943 C C . ILE A 1 121 ? 1.225 24.562 10.039 1 98.88 121 ILE A C 1
ATOM 945 O O . ILE A 1 121 ? 2.18 24.016 10.594 1 98.88 121 ILE A O 1
ATOM 949 N N . ALA A 1 122 ? -0.022 24.219 10.242 1 98.44 122 ALA A N 1
ATOM 950 C CA . ALA A 1 122 ? -0.415 23.328 11.336 1 98.44 122 ALA A CA 1
ATOM 951 C C . ALA A 1 122 ? -0.33 21.875 10.906 1 98.44 122 ALA A C 1
ATOM 953 O O . ALA A 1 122 ? -1.353 21.234 10.633 1 98.44 122 ALA A O 1
ATOM 954 N N . PHE A 1 123 ? 0.821 21.297 10.938 1 98.56 123 PHE A N 1
ATOM 955 C CA . PHE A 1 123 ? 1.062 19.875 10.766 1 98.56 123 PHE A CA 1
ATOM 956 C C . PHE A 1 123 ? 1.438 19.219 12.094 1 98.56 123 PHE A C 1
ATOM 958 O O . PHE A 1 123 ? 2.586 18.812 12.289 1 98.56 123 PHE A O 1
ATOM 965 N N . MET A 1 124 ? 0.46 19.016 12.914 1 98.31 124 MET A N 1
ATOM 966 C CA . MET A 1 124 ? 0.613 18.688 14.328 1 98.31 124 MET A CA 1
ATOM 967 C C . MET A 1 124 ? 1.253 17.312 14.484 1 98.31 124 MET A C 1
ATOM 969 O O . MET A 1 124 ? 1.885 17.031 15.508 1 98.31 124 MET A O 1
ATOM 973 N N . MET A 1 125 ? 1.248 16.469 13.492 1 98.12 125 MET A N 1
ATOM 974 C CA . MET A 1 125 ? 1.71 15.086 13.641 1 98.12 125 MET A CA 1
ATOM 975 C C . MET A 1 125 ? 3.229 15.031 13.75 1 98.12 125 MET A C 1
ATOM 977 O O . MET A 1 125 ? 3.785 14.047 14.25 1 98.12 125 MET A O 1
ATOM 981 N N . ARG A 1 126 ? 3.896 16.109 13.25 1 98.44 126 ARG A N 1
ATOM 982 C CA . ARG A 1 126 ? 5.348 16.188 13.406 1 98.44 126 ARG A CA 1
ATOM 983 C C . ARG A 1 126 ? 5.734 16.25 14.875 1 98.44 126 ARG A C 1
ATOM 985 O O . ARG A 1 126 ? 6.875 15.953 15.242 1 98.44 126 ARG A O 1
ATOM 992 N N . PHE A 1 127 ? 4.781 16.625 15.719 1 98.44 127 PHE A N 1
ATOM 993 C CA . PHE A 1 127 ? 5.148 17.031 17.078 1 98.44 127 PHE A CA 1
ATOM 994 C C . PHE A 1 127 ? 4.773 15.945 18.078 1 98.44 127 PHE A C 1
ATOM 996 O O . PHE A 1 127 ? 5.031 16.078 19.281 1 98.44 127 PHE A O 1
ATOM 1003 N N . GLY A 1 128 ? 4.16 14.867 17.609 1 97.94 128 GLY A N 1
ATOM 1004 C CA . GLY A 1 128 ? 3.9 13.734 18.484 1 97.94 128 GLY A CA 1
ATOM 1005 C C . GLY A 1 128 ? 5.156 12.977 18.875 1 97.94 128 GLY A C 1
ATOM 1006 O O . GLY A 1 128 ? 6.109 12.906 18.094 1 97.94 128 GLY A O 1
ATOM 1007 N N . GLU A 1 129 ? 5.137 12.375 20.047 1 98.25 129 GLU A N 1
ATOM 1008 C CA . GLU A 1 129 ? 6.297 11.633 20.516 1 98.25 129 GLU A CA 1
ATOM 1009 C C . GLU A 1 129 ? 6.57 10.414 19.656 1 98.25 129 GLU A C 1
ATOM 1011 O O . GLU A 1 129 ? 7.727 10.07 19.391 1 98.25 129 GLU A O 1
ATOM 1016 N N . HIS A 1 130 ? 5.543 9.719 19.234 1 98.12 130 HIS A N 1
ATOM 1017 C CA . HIS A 1 130 ? 5.699 8.562 18.359 1 98.12 130 HIS A CA 1
ATOM 1018 C C . HIS A 1 130 ? 6.527 8.922 17.125 1 98.12 130 HIS A C 1
ATOM 1020 O O . HIS A 1 130 ? 7.523 8.258 16.828 1 98.12 130 HIS A O 1
ATOM 1026 N N . HIS A 1 131 ? 6.141 9.977 16.484 1 98.44 131 HIS A N 1
ATOM 1027 C CA . HIS A 1 131 ? 6.754 10.336 15.203 1 98.44 131 HIS A CA 1
ATOM 1028 C C . HIS A 1 131 ? 8.125 10.961 15.406 1 98.44 131 HIS A C 1
ATOM 1030 O O . HIS A 1 131 ? 9.039 10.75 14.602 1 98.44 131 HIS A O 1
ATOM 1036 N N . ARG A 1 132 ? 8.312 11.703 16.5 1 98.12 132 ARG A N 1
ATOM 1037 C CA . ARG A 1 132 ? 9.633 12.242 16.812 1 98.12 132 ARG A CA 1
ATOM 1038 C C . ARG A 1 132 ? 10.641 11.125 17.047 1 98.12 132 ARG A C 1
ATOM 1040 O O . ARG A 1 132 ? 11.773 11.18 16.578 1 98.12 132 ARG A O 1
ATOM 1047 N N . LYS A 1 133 ? 10.219 10.141 17.797 1 98.12 133 LYS A N 1
ATOM 1048 C CA . LYS A 1 133 ? 11.109 9.016 18.078 1 98.12 133 LYS A CA 1
ATOM 1049 C C . LYS A 1 133 ? 11.398 8.211 16.812 1 98.12 133 LYS A C 1
ATOM 1051 O O . LYS A 1 133 ? 12.531 7.77 16.594 1 98.12 133 LYS A O 1
ATOM 1056 N N . VAL A 1 134 ? 10.43 7.996 16 1 98.62 134 VAL A N 1
ATOM 1057 C CA . VAL A 1 134 ? 10.625 7.301 14.734 1 98.62 134 VAL A CA 1
ATOM 1058 C C . VAL A 1 134 ? 11.641 8.055 13.883 1 98.62 134 VAL A C 1
ATOM 1060 O O . VAL A 1 134 ? 12.555 7.449 13.312 1 98.62 134 VAL A O 1
ATOM 1063 N N . ARG A 1 135 ? 11.453 9.375 13.766 1 98.56 135 ARG A N 1
ATOM 1064 C CA . ARG A 1 135 ? 12.391 10.18 12.992 1 98.56 135 ARG A CA 1
ATOM 1065 C C . ARG A 1 135 ? 13.82 10.008 13.508 1 98.56 135 ARG A C 1
ATOM 1067 O O . ARG A 1 135 ? 14.758 9.891 12.719 1 98.56 135 ARG A O 1
ATOM 1074 N N . LYS A 1 136 ? 13.945 10.031 14.836 1 98 136 LYS A N 1
ATOM 1075 C CA . LYS A 1 136 ? 15.266 9.852 15.438 1 98 136 LYS A CA 1
ATOM 1076 C C . LYS A 1 136 ? 15.875 8.508 15.039 1 98 136 LYS A C 1
ATOM 1078 O O . LYS A 1 136 ? 17.047 8.445 14.648 1 98 136 LYS A O 1
ATOM 1083 N N . LEU A 1 137 ? 15.117 7.469 15.125 1 97.62 137 LEU A N 1
ATOM 1084 C CA . LEU A 1 137 ? 15.578 6.129 14.781 1 97.62 137 LEU A CA 1
ATOM 1085 C C . LEU A 1 137 ? 16 6.062 13.312 1 97.62 137 LEU A C 1
ATOM 1087 O O . LEU A 1 137 ? 17.016 5.438 12.984 1 97.62 137 LEU A O 1
ATOM 1091 N N . LEU A 1 138 ? 15.234 6.652 12.445 1 98.31 138 LEU A N 1
ATOM 1092 C CA . LEU A 1 138 ? 15.539 6.652 11.023 1 98.31 138 LEU A CA 1
ATOM 1093 C C . LEU A 1 138 ? 16.828 7.406 10.742 1 98.31 138 LEU A C 1
ATOM 1095 O O . LEU A 1 138 ? 17.625 6.996 9.891 1 98.31 138 LEU A O 1
ATOM 1099 N N . LYS A 1 139 ? 17.078 8.492 11.414 1 97.69 139 LYS A N 1
ATOM 1100 C CA . LYS A 1 139 ? 18.312 9.266 11.266 1 97.69 139 LYS A CA 1
ATOM 1101 C C . LYS A 1 139 ? 19.531 8.453 11.703 1 97.69 139 LYS A C 1
ATOM 1103 O O . LYS A 1 139 ? 20.625 8.641 11.18 1 97.69 139 LYS A O 1
ATOM 1108 N N . GLU A 1 140 ? 19.25 7.57 12.633 1 97.69 140 GLU A N 1
ATOM 1109 C CA . GLU A 1 140 ? 20.328 6.711 13.125 1 97.69 140 GLU A CA 1
ATOM 1110 C C . GLU A 1 140 ? 20.562 5.527 12.188 1 97.69 140 GLU A C 1
ATOM 1112 O O . GLU A 1 140 ? 21.422 4.688 12.445 1 97.69 140 GLU A O 1
ATOM 1117 N N . ASN A 1 141 ? 19.797 5.352 11.133 1 97.44 141 ASN A N 1
ATOM 1118 C CA . ASN A 1 141 ? 19.922 4.355 10.078 1 97.44 141 ASN A CA 1
ATOM 1119 C C . ASN A 1 141 ? 19.797 2.936 10.625 1 97.44 141 ASN A C 1
ATOM 1121 O O . ASN A 1 141 ? 20.516 2.033 10.188 1 97.44 141 ASN A O 1
ATOM 1125 N N . ILE A 1 142 ? 18.938 2.777 11.578 1 96.38 142 ILE A N 1
ATOM 1126 C CA . ILE A 1 142 ? 18.859 1.503 12.289 1 96.38 142 ILE A CA 1
ATOM 1127 C C . ILE A 1 142 ? 18.25 0.442 11.375 1 96.38 142 ILE A C 1
ATOM 1129 O O . ILE A 1 142 ? 18.469 -0.755 11.562 1 96.38 142 ILE A O 1
ATOM 1133 N N . ILE A 1 143 ? 17.531 0.847 10.359 1 97.94 143 ILE A N 1
ATOM 1134 C CA . ILE A 1 143 ? 16.875 -0.162 9.539 1 97.94 143 ILE A CA 1
ATOM 1135 C C . ILE A 1 143 ? 17.547 -0.23 8.172 1 97.94 143 ILE A C 1
ATOM 1137 O O . ILE A 1 143 ? 16.984 -0.798 7.223 1 97.94 143 ILE A O 1
ATOM 1141 N N . GLY A 1 144 ? 18.719 0.336 8 1 97.62 144 GLY A N 1
ATOM 1142 C CA . GLY A 1 144 ? 19.453 0.306 6.738 1 97.62 144 GLY A CA 1
ATOM 1143 C C . GLY A 1 144 ? 18.875 1.247 5.695 1 97.62 144 GLY A C 1
ATOM 1144 O O . GLY A 1 144 ? 18.281 2.27 6.039 1 97.62 144 GLY A O 1
ATOM 1145 N N . ASP A 1 145 ? 19.156 0.945 4.422 1 97.62 145 ASP A N 1
ATOM 1146 C CA . ASP A 1 145 ? 18.625 1.76 3.338 1 97.62 145 ASP A CA 1
ATOM 1147 C C . ASP A 1 145 ? 17.109 1.594 3.23 1 97.62 145 ASP A C 1
ATOM 1149 O O . ASP A 1 145 ? 16.609 0.472 3.127 1 97.62 145 ASP A O 1
ATOM 1153 N N . ILE A 1 146 ? 16.438 2.695 3.297 1 98.44 146 ILE A N 1
ATOM 1154 C CA . ILE A 1 146 ? 14.977 2.633 3.193 1 98.44 146 ILE A CA 1
ATOM 1155 C C . ILE A 1 146 ? 14.578 2.312 1.756 1 98.44 146 ILE A C 1
ATOM 1157 O O . ILE A 1 146 ? 15.031 2.971 0.817 1 98.44 146 ILE A O 1
ATOM 1161 N N . ILE A 1 147 ? 13.703 1.339 1.581 1 98.19 147 ILE A N 1
ATOM 1162 C CA . ILE A 1 147 ? 13.32 0.857 0.259 1 98.19 147 ILE A CA 1
ATOM 1163 C C . ILE A 1 147 ? 11.898 1.315 -0.062 1 98.19 147 ILE A C 1
ATOM 1165 O O . ILE A 1 147 ? 11.641 1.832 -1.151 1 98.19 147 ILE A O 1
ATOM 1169 N N . ASN A 1 148 ? 11.039 1.123 0.884 1 98.06 148 ASN A N 1
ATOM 1170 C CA . ASN A 1 148 ? 9.617 1.28 0.619 1 98.06 148 ASN A CA 1
ATOM 1171 C C . ASN A 1 148 ? 8.875 1.827 1.838 1 98.06 148 ASN A C 1
ATOM 1173 O O . ASN A 1 148 ? 9.273 1.57 2.977 1 98.06 148 ASN A O 1
ATOM 1177 N N . THR A 1 149 ? 7.836 2.613 1.582 1 98.75 149 THR A N 1
ATOM 1178 C CA . THR A 1 149 ? 6.906 3.062 2.611 1 98.75 149 THR A CA 1
ATOM 1179 C C . THR A 1 149 ? 5.465 2.783 2.197 1 98.75 149 THR A C 1
ATOM 1181 O O . THR A 1 149 ? 5.129 2.854 1.014 1 98.75 149 THR A O 1
ATOM 1184 N N . ARG A 1 150 ? 4.621 2.451 3.139 1 98.69 150 ARG A N 1
ATOM 1185 C CA . ARG A 1 150 ? 3.191 2.225 2.945 1 98.69 150 ARG A CA 1
ATOM 1186 C C . ARG A 1 150 ? 2.373 2.967 3.996 1 98.69 150 ARG A C 1
ATOM 1188 O O . ARG A 1 150 ? 2.686 2.914 5.188 1 98.69 150 ARG A O 1
ATOM 1195 N N . ILE A 1 151 ? 1.373 3.643 3.518 1 98.75 151 ILE A N 1
ATOM 1196 C CA . ILE A 1 151 ? 0.48 4.34 4.438 1 98.75 151 ILE A CA 1
ATOM 1197 C C . ILE A 1 151 ? -0.971 4.02 4.09 1 98.75 151 ILE A C 1
ATOM 1199 O O . ILE A 1 151 ? -1.344 3.99 2.914 1 98.75 151 ILE A O 1
ATOM 1203 N N . GLN A 1 152 ? -1.739 3.697 5.055 1 98.5 152 GLN A N 1
ATOM 1204 C CA . GLN A 1 152 ? -3.193 3.666 4.945 1 98.5 152 GLN A CA 1
ATOM 1205 C C . GLN A 1 152 ? -3.846 4.508 6.035 1 98.5 152 GLN A C 1
ATOM 1207 O O . GLN A 1 152 ? -3.504 4.379 7.215 1 98.5 152 GLN A O 1
ATOM 1212 N N . TYR A 1 153 ? -4.656 5.371 5.633 1 98.44 153 TYR A N 1
ATOM 1213 C CA . TYR A 1 153 ? -5.387 6.227 6.559 1 98.44 153 TYR A CA 1
ATOM 1214 C C . TYR A 1 153 ? -6.848 6.363 6.141 1 98.44 153 TYR A C 1
ATOM 1216 O O . TYR A 1 153 ? -7.145 6.875 5.059 1 98.44 153 TYR A O 1
ATOM 1224 N N . SER A 1 154 ? -7.719 5.902 6.977 1 96.94 154 SER A N 1
ATOM 1225 C CA . SER A 1 154 ? -9.156 6.043 6.754 1 96.94 154 SER A CA 1
ATOM 1226 C C . SER A 1 154 ? -9.805 6.867 7.859 1 96.94 154 SER A C 1
ATOM 1228 O O . SER A 1 154 ? -9.398 6.785 9.023 1 96.94 154 SER A O 1
ATOM 1230 N N . TRP A 1 155 ? -10.711 7.598 7.469 1 95.75 155 TRP A N 1
ATOM 1231 C CA . TRP A 1 155 ? -11.633 8.336 8.328 1 95.75 155 TRP A CA 1
ATOM 1232 C C . TRP A 1 155 ? -13.031 8.383 7.715 1 95.75 155 TRP A C 1
ATOM 1234 O O . TRP A 1 155 ? -13.234 9 6.668 1 95.75 155 TRP A O 1
ATOM 1244 N N . TRP A 1 156 ? -13.914 7.781 8.438 1 94.06 156 TRP A N 1
ATOM 1245 C CA . TRP A 1 156 ? -15.273 7.715 7.898 1 94.06 156 TRP A CA 1
ATOM 1246 C C . TRP A 1 156 ? -15.875 9.109 7.762 1 94.06 156 TRP A C 1
ATOM 1248 O O . TRP A 1 156 ? -15.945 9.859 8.734 1 94.06 156 TRP A O 1
ATOM 1258 N N . TYR A 1 157 ? -16.297 9.406 6.547 1 92.75 157 TYR A N 1
ATOM 1259 C CA . TYR A 1 157 ? -16.922 10.695 6.281 1 92.75 157 TYR A CA 1
ATOM 1260 C C . TYR A 1 157 ? -18.172 10.523 5.438 1 92.75 157 TYR A C 1
ATOM 1262 O O . TYR A 1 157 ? -18.109 10.445 4.211 1 92.75 157 TYR A O 1
ATOM 1270 N N . PRO A 1 158 ? -19.297 10.539 6.082 1 89.69 158 PRO A N 1
ATOM 1271 C CA . PRO A 1 158 ? -20.547 10.289 5.352 1 89.69 158 PRO A CA 1
ATOM 1272 C C . PRO A 1 158 ? -20.984 11.484 4.516 1 89.69 158 PRO A C 1
ATOM 1274 O O . PRO A 1 158 ? -20.406 12.57 4.625 1 89.69 158 PRO A O 1
ATOM 1277 N N . ASP A 1 159 ? -21.984 11.195 3.662 1 84.88 159 ASP A N 1
ATOM 1278 C CA . ASP A 1 159 ? -22.578 12.25 2.859 1 84.88 159 ASP A CA 1
ATOM 1279 C C . ASP A 1 159 ? -23.312 13.266 3.744 1 84.88 159 ASP A C 1
ATOM 1281 O O . ASP A 1 159 ? -24.375 12.977 4.281 1 84.88 159 ASP A O 1
ATOM 1285 N N . ASP A 1 160 ? -22.531 14.242 3.861 1 81.44 160 ASP A N 1
ATOM 1286 C CA . ASP A 1 160 ? -23.078 15.344 4.652 1 81.44 160 ASP A CA 1
ATOM 1287 C C . ASP A 1 160 ? -23.016 16.656 3.887 1 81.44 160 ASP A C 1
ATOM 1289 O O . ASP A 1 160 ? -22.469 16.719 2.779 1 81.44 160 ASP A O 1
ATOM 1293 N N . ASN A 1 161 ? -23.766 17.594 4.273 1 80.5 161 ASN A N 1
ATOM 1294 C CA . ASN A 1 161 ? -23.734 18.938 3.688 1 80.5 161 ASN A CA 1
ATOM 1295 C C . ASN A 1 161 ? -22.734 19.844 4.414 1 80.5 161 ASN A C 1
ATOM 1297 O O . ASN A 1 161 ? -23.141 20.734 5.156 1 80.5 161 ASN A O 1
ATOM 1301 N N . VAL A 1 162 ? -21.406 19.5 4.031 1 86.56 162 VAL A N 1
ATOM 1302 C CA . VAL A 1 162 ? -20.359 20.297 4.66 1 86.56 162 VAL A CA 1
ATOM 1303 C C . VAL A 1 162 ? -19.359 20.75 3.605 1 86.56 162 VAL A C 1
ATOM 1305 O O . VAL A 1 162 ? -19.25 20.156 2.535 1 86.56 162 VAL A O 1
ATOM 1308 N N . TRP A 1 163 ? -18.672 21.766 3.934 1 88.19 163 TRP A N 1
ATOM 1309 C CA . TRP A 1 163 ? -17.781 22.438 2.98 1 88.19 163 TRP A CA 1
ATOM 1310 C C . TRP A 1 163 ? -16.688 21.484 2.518 1 88.19 163 TRP A C 1
ATOM 1312 O O . TRP A 1 163 ? -16.188 21.609 1.398 1 88.19 163 TRP A O 1
ATOM 1322 N N . ARG A 1 164 ? -16.281 20.516 3.27 1 91.81 164 ARG A N 1
ATOM 1323 C CA . ARG A 1 164 ? -15.156 19.625 2.996 1 91.81 164 ARG A CA 1
ATOM 1324 C C . ARG A 1 164 ? -15.445 18.734 1.784 1 91.81 164 ARG A C 1
ATOM 1326 O O . ARG A 1 164 ? -14.531 18.188 1.176 1 91.81 164 ARG A O 1
ATOM 1333 N N . LEU A 1 165 ? -16.688 18.625 1.522 1 93.5 165 LEU A N 1
ATOM 1334 C CA . LEU A 1 165 ? -17.094 17.703 0.464 1 93.5 165 LEU A CA 1
ATOM 1335 C C . LEU A 1 165 ? -17.328 18.438 -0.844 1 93.5 165 LEU A C 1
ATOM 1337 O O . LEU A 1 165 ? -17.734 17.844 -1.841 1 93.5 165 LEU A O 1
ATOM 1341 N N . ASP A 1 166 ? -17.094 19.766 -0.832 1 94.19 166 ASP A N 1
ATOM 1342 C CA . ASP A 1 166 ? -17.125 20.625 -2.014 1 94.19 166 ASP A CA 1
ATOM 1343 C C . ASP A 1 166 ? -15.711 20.984 -2.457 1 94.19 166 ASP A C 1
ATOM 1345 O O . ASP A 1 166 ? -15.023 21.766 -1.787 1 94.19 166 ASP A O 1
ATOM 1349 N N . PRO A 1 167 ? -15.312 20.5 -3.607 1 94.56 167 PRO A N 1
ATOM 1350 C CA . PRO A 1 167 ? -13.93 20.734 -4.023 1 94.56 167 PRO A CA 1
ATOM 1351 C C . PRO A 1 167 ? -13.617 22.219 -4.238 1 94.56 167 PRO A C 1
ATOM 1353 O O . PRO A 1 167 ? -12.453 22.625 -4.137 1 94.56 167 PRO A O 1
ATOM 1356 N N . LYS A 1 168 ? -14.594 23.078 -4.461 1 94.56 168 LYS A N 1
ATOM 1357 C CA . LYS A 1 168 ? -14.375 24.516 -4.617 1 94.56 168 LYS A CA 1
ATOM 1358 C C . LYS A 1 168 ? -13.992 25.172 -3.291 1 94.56 168 LYS A C 1
ATOM 1360 O O . LYS A 1 168 ? -13.336 26.219 -3.27 1 94.56 168 LYS A O 1
ATOM 1365 N N . LEU A 1 169 ? -14.414 24.516 -2.236 1 94.62 169 LEU A N 1
ATOM 1366 C CA . LEU A 1 169 ? -14.195 25.078 -0.91 1 94.62 169 LEU A CA 1
ATOM 1367 C C . LEU A 1 169 ? -13.023 24.391 -0.21 1 94.62 169 LEU A C 1
ATOM 1369 O O . LEU A 1 169 ? -12.328 25.016 0.593 1 94.62 169 LEU A O 1
ATOM 1373 N N . SER A 1 170 ? -12.812 23.078 -0.509 1 95.38 170 SER A N 1
ATOM 1374 C CA . SER A 1 170 ? -11.859 22.297 0.266 1 95.38 170 SER A CA 1
ATOM 1375 C C . SER A 1 170 ? -10.594 22 -0.542 1 95.38 170 SER A C 1
ATOM 1377 O O . SER A 1 170 ? -9.547 21.703 0.027 1 95.38 170 SER A O 1
ATOM 1379 N N . GLY A 1 171 ? -10.719 22.047 -1.842 1 96.06 171 GLY A N 1
ATOM 1380 C CA . GLY A 1 171 ? -9.602 21.719 -2.709 1 96.06 171 GLY A CA 1
ATOM 1381 C C . GLY A 1 171 ? -9.547 20.25 -3.078 1 96.06 171 GLY A C 1
ATOM 1382 O O . GLY A 1 171 ? -8.789 19.859 -3.969 1 96.06 171 GLY A O 1
ATOM 1383 N N . GLY A 1 172 ? -10.336 19.391 -2.439 1 97.44 172 GLY A N 1
ATOM 1384 C CA . GLY A 1 172 ? -10.336 17.969 -2.744 1 97.44 172 GLY A CA 1
ATOM 1385 C C . GLY A 1 172 ? -10.867 17.125 -1.611 1 97.44 172 GLY A C 1
ATOM 1386 O O . GLY A 1 172 ? -11.398 17.641 -0.626 1 97.44 172 GLY A O 1
ATOM 1387 N N . GLY A 1 173 ? -10.828 15.805 -1.805 1 97.75 173 GLY A N 1
ATOM 1388 C CA . GLY A 1 173 ? -11.367 14.867 -0.833 1 97.75 173 GLY A CA 1
ATOM 1389 C C . GLY A 1 173 ? -10.305 14.273 0.075 1 97.75 173 GLY A C 1
ATOM 1390 O O . GLY A 1 173 ? -9.586 15.008 0.755 1 97.75 173 GLY A O 1
ATOM 1391 N N . THR A 1 174 ? -10.188 12.977 0.021 1 98.25 174 THR A N 1
ATOM 1392 C CA . THR A 1 174 ? -9.297 12.242 0.916 1 98.25 174 THR A CA 1
ATOM 1393 C C . THR A 1 174 ? -7.855 12.711 0.752 1 98.25 174 THR A C 1
ATOM 1395 O O . THR A 1 174 ? -7.105 12.773 1.729 1 98.25 174 THR A O 1
ATOM 1398 N N . VAL A 1 175 ? -7.418 13.055 -0.427 1 98.62 175 VAL A N 1
ATOM 1399 C CA . VAL A 1 175 ? -6.039 13.453 -0.704 1 98.62 175 VAL A CA 1
ATOM 1400 C C . VAL A 1 175 ? -5.711 14.734 0.056 1 98.62 175 VAL A C 1
ATOM 1402 O O . VAL A 1 175 ? -4.66 14.828 0.7 1 98.62 175 VAL A O 1
ATOM 1405 N N . VAL A 1 176 ? -6.609 15.656 0.023 1 98.12 176 VAL A N 1
ATOM 1406 C CA . VAL A 1 176 ? -6.367 16.969 0.628 1 98.12 176 VAL A CA 1
ATOM 1407 C C . VAL A 1 176 ? -6.613 16.891 2.133 1 98.12 176 VAL A C 1
ATOM 1409 O O . VAL A 1 176 ? -5.809 17.391 2.926 1 98.12 176 VAL A O 1
ATOM 1412 N N . ASP A 1 177 ? -7.641 16.219 2.518 1 97 177 ASP A N 1
ATOM 1413 C CA . ASP A 1 177 ? -8.047 16.203 3.92 1 97 177 ASP A CA 1
ATOM 1414 C C . ASP A 1 177 ? -7.156 15.273 4.738 1 97 177 ASP A C 1
ATOM 1416 O O . ASP A 1 177 ? -6.609 15.672 5.77 1 97 177 ASP A O 1
ATOM 1420 N N . LEU A 1 178 ? -7.043 14.039 4.309 1 97.69 178 LEU A N 1
ATOM 1421 C CA . LEU A 1 178 ? -6.27 13.039 5.027 1 97.69 178 LEU A CA 1
ATOM 1422 C C . LEU A 1 178 ? -4.828 13 4.527 1 97.69 178 LEU A C 1
ATOM 1424 O O . LEU A 1 178 ? -3.889 13 5.328 1 97.69 178 LEU A O 1
ATOM 1428 N N . GLY A 1 179 ? -4.688 13.023 3.236 1 98.44 179 GLY A N 1
ATOM 1429 C CA . GLY A 1 179 ? -3.395 12.844 2.598 1 98.44 179 GLY A CA 1
ATOM 1430 C C . GLY A 1 179 ? -2.41 13.953 2.92 1 98.44 179 GLY A C 1
ATOM 1431 O O . GLY A 1 179 ? -1.208 13.703 3.045 1 98.44 179 GLY A O 1
ATOM 1432 N N . SER A 1 180 ? -2.885 15.172 3.033 1 98.38 180 SER A N 1
ATOM 1433 C CA . SER A 1 180 ? -1.98 16.281 3.307 1 98.38 180 SER A CA 1
ATOM 1434 C C . SER A 1 180 ? -1.167 16.047 4.574 1 98.38 180 SER A C 1
ATOM 1436 O O . SER A 1 180 ? 0.03 16.328 4.613 1 98.38 180 SER A O 1
ATOM 1438 N N . HIS A 1 181 ? -1.773 15.43 5.609 1 98 181 HIS A N 1
ATOM 1439 C CA . HIS A 1 181 ? -1.086 15.086 6.848 1 98 181 HIS A CA 1
ATOM 1440 C C . HIS A 1 181 ? 0.011 14.055 6.605 1 98 181 HIS A C 1
ATOM 1442 O O . HIS A 1 181 ? 1.142 14.227 7.066 1 98 181 HIS A O 1
ATOM 1448 N N . CYS A 1 182 ? -0.317 13.047 5.898 1 98.69 182 CYS A N 1
ATOM 1449 C CA . CYS A 1 182 ? 0.573 11.914 5.707 1 98.69 182 CYS A CA 1
ATOM 1450 C C . CYS A 1 182 ? 1.721 12.266 4.77 1 98.69 182 CYS A C 1
ATOM 1452 O O . CYS A 1 182 ? 2.855 11.836 4.977 1 98.69 182 CYS A O 1
ATOM 1454 N N . ILE A 1 183 ? 1.378 13.039 3.758 1 98.81 183 ILE A N 1
ATOM 1455 C CA . ILE A 1 183 ? 2.371 13.492 2.787 1 98.81 183 ILE A CA 1
ATOM 1456 C C . ILE A 1 183 ? 3.416 14.359 3.482 1 98.81 183 ILE A C 1
ATOM 1458 O O . ILE A 1 183 ? 4.617 14.188 3.27 1 98.81 183 ILE A O 1
ATOM 1462 N N . ASP A 1 184 ? 2.959 15.234 4.301 1 98.81 184 ASP A N 1
ATOM 1463 C CA . ASP A 1 184 ? 3.889 16.031 5.09 1 98.81 184 ASP A CA 1
ATOM 1464 C C . ASP A 1 184 ? 4.734 15.156 6.004 1 98.81 184 ASP A C 1
ATOM 1466 O O . ASP A 1 184 ? 5.961 15.281 6.027 1 98.81 184 ASP A O 1
ATOM 1470 N N . LEU A 1 185 ? 4.102 14.305 6.738 1 98.81 185 LEU A N 1
ATOM 1471 C CA . LEU A 1 185 ? 4.73 13.523 7.793 1 98.81 185 LEU A CA 1
ATOM 1472 C C . LEU A 1 185 ? 5.812 12.609 7.223 1 98.81 185 LEU A C 1
ATOM 1474 O O . LEU A 1 185 ? 6.91 12.516 7.777 1 98.81 185 LEU A O 1
ATOM 1478 N N . ILE A 1 186 ? 5.543 11.945 6.121 1 98.88 186 ILE A N 1
ATOM 1479 C CA . ILE A 1 186 ? 6.488 10.969 5.594 1 98.88 186 ILE A CA 1
ATOM 1480 C C . ILE A 1 186 ? 7.746 11.68 5.105 1 98.88 186 ILE A C 1
ATOM 1482 O O . ILE A 1 186 ? 8.859 11.164 5.266 1 98.88 186 ILE A O 1
ATOM 1486 N N . GLN A 1 187 ? 7.562 12.883 4.457 1 98.81 187 GLN A N 1
ATOM 1487 C CA . GLN A 1 187 ? 8.727 13.656 4.039 1 98.81 187 GLN A CA 1
ATOM 1488 C C . GLN A 1 187 ? 9.547 14.109 5.238 1 98.81 187 GLN A C 1
ATOM 1490 O O . GLN A 1 187 ? 10.781 14.094 5.195 1 98.81 187 GLN A O 1
ATOM 1495 N N . TYR A 1 188 ? 8.852 14.484 6.289 1 98.75 188 TYR A N 1
ATOM 1496 C CA . TYR A 1 188 ? 9.5 14.883 7.531 1 98.75 188 TYR A CA 1
ATOM 1497 C C . TYR A 1 188 ? 10.289 13.727 8.125 1 98.75 188 TYR A C 1
ATOM 1499 O O . TYR A 1 188 ? 11.461 13.883 8.492 1 98.75 188 TYR A O 1
ATOM 1507 N N . LEU A 1 189 ? 9.695 12.578 8.219 1 98.75 189 LEU A N 1
ATOM 1508 C CA . LEU A 1 189 ? 10.312 11.414 8.844 1 98.75 189 LEU A CA 1
ATOM 1509 C C . LEU A 1 189 ? 11.539 10.969 8.07 1 98.75 189 LEU A C 1
ATOM 1511 O O . LEU A 1 189 ? 12.57 10.625 8.656 1 98.75 189 LEU A O 1
ATOM 1515 N N . LEU A 1 190 ? 11.453 11.016 6.758 1 98.56 190 LEU A N 1
ATOM 1516 C CA . LEU A 1 190 ? 12.508 10.453 5.926 1 98.56 190 LEU A CA 1
ATOM 1517 C C . LEU A 1 190 ? 13.492 11.539 5.496 1 98.56 190 LEU A C 1
ATOM 1519 O O . LEU A 1 190 ? 14.516 11.242 4.875 1 98.56 190 LEU A O 1
ATOM 1523 N N . ASP A 1 191 ? 13.195 12.789 5.781 1 97.69 191 ASP A N 1
ATOM 1524 C CA . ASP A 1 191 ? 14.031 13.93 5.43 1 97.69 191 ASP A CA 1
ATOM 1525 C C . ASP A 1 191 ? 14.32 13.961 3.93 1 97.69 191 ASP A C 1
ATOM 1527 O O . ASP A 1 191 ? 15.477 14.023 3.516 1 97.69 191 ASP A O 1
ATOM 1531 N N . THR A 1 192 ? 13.281 13.852 3.15 1 98.06 192 THR A N 1
ATOM 1532 C CA . THR A 1 192 ? 13.336 13.875 1.693 1 98.06 192 THR A CA 1
ATOM 1533 C C . THR A 1 192 ? 12.031 14.391 1.105 1 98.06 192 THR A C 1
ATOM 1535 O O . THR A 1 192 ? 11.07 14.648 1.84 1 98.06 192 THR A O 1
ATOM 1538 N N . LYS A 1 193 ? 11.984 14.648 -0.179 1 98.5 193 LYS A N 1
ATOM 1539 C CA . LYS A 1 193 ? 10.797 15.18 -0.84 1 98.5 193 LYS A CA 1
ATOM 1540 C C . LYS A 1 193 ? 10.234 14.18 -1.847 1 98.5 193 LYS A C 1
ATOM 1542 O O . LYS A 1 193 ? 10.984 13.406 -2.449 1 98.5 193 LYS A O 1
ATOM 1547 N N . ILE A 1 194 ? 8.977 14.172 -1.989 1 98.81 194 ILE A N 1
ATOM 1548 C CA . ILE A 1 194 ? 8.328 13.398 -3.045 1 98.81 194 ILE A CA 1
ATOM 1549 C C . ILE A 1 194 ? 8.609 14.047 -4.402 1 98.81 194 ILE A C 1
ATOM 1551 O O . ILE A 1 194 ? 8.383 15.242 -4.586 1 98.81 194 ILE A O 1
ATOM 1555 N N . LYS A 1 195 ? 9.117 13.266 -5.309 1 98.5 195 LYS A N 1
ATOM 1556 C CA . LYS A 1 195 ? 9.586 13.758 -6.598 1 98.5 195 LYS A CA 1
ATOM 1557 C C . LYS A 1 195 ? 8.539 13.531 -7.688 1 98.5 195 LYS A C 1
ATOM 1559 O O . LYS A 1 195 ? 8.328 14.398 -8.531 1 98.5 195 LYS A O 1
ATOM 1564 N N . THR A 1 196 ? 7.957 12.406 -7.754 1 98.56 196 THR A N 1
ATOM 1565 C CA . THR A 1 196 ? 6.992 12.016 -8.773 1 98.56 196 THR A CA 1
ATOM 1566 C C . THR A 1 196 ? 5.832 11.242 -8.148 1 98.56 196 THR A C 1
ATOM 1568 O O . THR A 1 196 ? 6.008 10.555 -7.141 1 98.56 196 THR A O 1
ATOM 1571 N N . VAL A 1 197 ? 4.605 11.406 -8.758 1 98.75 197 VAL A N 1
ATOM 1572 C CA . VAL A 1 197 ? 3.424 10.734 -8.227 1 98.75 197 VAL A CA 1
ATOM 1573 C C . VAL A 1 197 ? 2.59 10.164 -9.367 1 98.75 197 VAL A C 1
ATOM 1575 O O . VAL A 1 197 ? 2.668 10.641 -10.5 1 98.75 197 VAL A O 1
ATOM 1578 N N . SER A 1 198 ? 1.858 9.141 -9.086 1 98.62 198 SER A N 1
ATOM 1579 C CA . SER A 1 198 ? 0.744 8.609 -9.859 1 98.62 198 SER A CA 1
ATOM 1580 C C . SER A 1 198 ? -0.432 8.242 -8.961 1 98.62 198 SER A C 1
ATOM 1582 O O . SER A 1 198 ? -0.24 7.848 -7.809 1 98.62 198 SER A O 1
ATOM 1584 N N . ALA A 1 199 ? -1.647 8.461 -9.516 1 98.62 199 ALA A N 1
ATOM 1585 C CA . ALA A 1 199 ? -2.746 8.289 -8.57 1 98.62 199 ALA A CA 1
ATOM 1586 C C . ALA A 1 199 ? -3.994 7.758 -9.266 1 98.62 199 ALA A C 1
ATOM 1588 O O . ALA A 1 199 ? -4.195 7.996 -10.461 1 98.62 199 ALA A O 1
ATOM 1589 N N . MET A 1 200 ? -4.754 7.02 -8.562 1 98.12 200 MET A N 1
ATOM 1590 C CA . MET A 1 200 ? -6.137 6.645 -8.852 1 98.12 200 MET A CA 1
ATOM 1591 C C . MET A 1 200 ? -7.082 7.188 -7.785 1 98.12 200 MET A C 1
ATOM 1593 O O . MET A 1 200 ? -6.906 6.914 -6.598 1 98.12 200 MET A O 1
ATOM 1597 N N . LEU A 1 201 ? -8 7.945 -8.266 1 98.38 201 LEU A N 1
ATOM 1598 C CA . LEU A 1 201 ? -8.992 8.539 -7.375 1 98.38 201 LEU A CA 1
ATOM 1599 C C . LEU A 1 201 ? -10.406 8.195 -7.824 1 98.38 201 LEU A C 1
ATOM 1601 O O . LEU A 1 201 ? -10.648 7.957 -9.008 1 98.38 201 LEU A O 1
ATOM 1605 N N . GLY A 1 202 ? -11.32 8.109 -6.824 1 97.19 202 GLY A N 1
ATOM 1606 C CA . GLY A 1 202 ? -12.711 7.879 -7.184 1 97.19 202 GLY A CA 1
ATOM 1607 C C . GLY A 1 202 ? -13.664 8.086 -6.023 1 97.19 202 GLY A C 1
ATOM 1608 O O . GLY A 1 202 ? -13.25 8.117 -4.863 1 97.19 202 GLY A O 1
ATOM 1609 N N . THR A 1 203 ? -14.875 8.391 -6.355 1 97.31 203 THR A N 1
ATOM 1610 C CA . THR A 1 203 ? -15.984 8.344 -5.406 1 97.31 203 THR A CA 1
ATOM 1611 C C . THR A 1 203 ? -16.781 7.055 -5.574 1 97.31 203 THR A C 1
ATOM 1613 O O . THR A 1 203 ? -17.562 6.922 -6.52 1 97.31 203 THR A O 1
ATOM 1616 N N . LYS A 1 204 ? -16.672 6.195 -4.629 1 96.25 204 LYS A N 1
ATOM 1617 C CA . LYS A 1 204 ? -17.141 4.828 -4.844 1 96.25 204 LYS A CA 1
ATOM 1618 C C . LYS A 1 204 ? -18.359 4.52 -3.98 1 96.25 204 LYS A C 1
ATOM 1620 O O . LYS A 1 204 ? -19.156 3.648 -4.32 1 96.25 204 LYS A O 1
ATOM 1625 N N . THR A 1 205 ? -18.469 5.148 -2.9 1 96.06 205 THR A N 1
ATOM 1626 C CA . THR A 1 205 ? -19.5 4.785 -1.923 1 96.06 205 THR A CA 1
ATOM 1627 C C . THR A 1 205 ? -20.516 5.906 -1.761 1 96.06 205 THR A C 1
ATOM 1629 O O . THR A 1 205 ? -21.719 5.656 -1.692 1 96.06 205 THR A O 1
ATOM 1632 N N . PHE A 1 206 ? -19.984 7.082 -1.718 1 96 206 PHE A N 1
ATOM 1633 C CA . PHE A 1 206 ? -20.828 8.219 -1.41 1 96 206 PHE A CA 1
ATOM 1634 C C . PHE A 1 206 ? -21.172 9 -2.674 1 96 206 PHE A C 1
ATOM 1636 O O . PHE A 1 206 ? -20.922 8.531 -3.785 1 96 206 PHE A O 1
ATOM 1643 N N . ASN A 1 207 ? -21.891 10.172 -2.506 1 93.62 207 ASN A N 1
ATOM 1644 C CA . ASN A 1 207 ? -22.375 10.906 -3.674 1 93.62 207 ASN A CA 1
ATOM 1645 C C . ASN A 1 207 ? -21.859 12.352 -3.672 1 93.62 207 ASN A C 1
ATOM 1647 O O . ASN A 1 207 ? -22.375 13.188 -4.414 1 93.62 207 ASN A O 1
ATOM 1651 N N . TYR A 1 208 ? -20.906 12.602 -2.914 1 92.56 208 TYR A N 1
ATOM 1652 C CA . TYR A 1 208 ? -20.375 13.961 -2.92 1 92.56 208 TYR A CA 1
ATOM 1653 C C . TYR A 1 208 ? -19.328 14.141 -4.008 1 92.56 208 TYR A C 1
ATOM 1655 O O . TYR A 1 208 ? -19 13.188 -4.719 1 92.56 208 TYR A O 1
ATOM 1663 N N . GLU A 1 209 ? -18.875 15.328 -4.242 1 94.94 209 GLU A N 1
ATOM 1664 C CA . GLU A 1 209 ? -18.141 15.711 -5.441 1 94.94 209 GLU A CA 1
ATOM 1665 C C . GLU A 1 209 ? -16.656 15.352 -5.312 1 94.94 209 GLU A C 1
ATOM 1667 O O . GLU A 1 209 ? -15.977 15.125 -6.32 1 94.94 209 GLU A O 1
ATOM 1672 N N . VAL A 1 210 ? -16.172 15.242 -4.098 1 97.25 210 VAL A N 1
ATOM 1673 C CA . VAL A 1 210 ? -14.766 14.922 -3.893 1 97.25 210 VAL A CA 1
ATOM 1674 C C . VAL A 1 210 ? -14.578 13.406 -3.873 1 97.25 210 VAL A C 1
ATOM 1676 O O . VAL A 1 210 ? -15.555 12.656 -3.816 1 97.25 210 VAL A O 1
ATOM 1679 N N . GLU A 1 211 ? -13.383 12.961 -3.992 1 98 211 GLU A N 1
ATOM 1680 C CA . GLU A 1 211 ? -13.125 11.523 -3.963 1 98 211 GLU A CA 1
ATOM 1681 C C . GLU A 1 211 ? -13.242 10.969 -2.545 1 98 211 GLU A C 1
ATOM 1683 O O . GLU A 1 211 ? -12.859 11.641 -1.581 1 98 211 GLU A O 1
ATOM 1688 N N . ASP A 1 212 ? -13.734 9.758 -2.395 1 98.19 212 ASP A N 1
ATOM 1689 C CA . ASP A 1 212 ? -13.773 9.086 -1.098 1 98.19 212 ASP A CA 1
ATOM 1690 C C . ASP A 1 212 ? -12.766 7.945 -1.038 1 98.19 212 ASP A C 1
ATOM 1692 O O . ASP A 1 212 ? -12.641 7.273 -0.013 1 98.19 212 ASP A O 1
ATOM 1696 N N . SER A 1 213 ? -12.039 7.719 -2.166 1 98.44 213 SER A N 1
ATOM 1697 C CA . SER A 1 213 ? -10.992 6.707 -2.266 1 98.44 213 SER A CA 1
ATOM 1698 C C . SER A 1 213 ? -9.805 7.215 -3.076 1 98.44 213 SER A C 1
ATOM 1700 O O . SER A 1 213 ? -9.977 7.719 -4.188 1 98.44 213 SER A O 1
ATOM 1702 N N . ALA A 1 214 ? -8.648 7.035 -2.486 1 98.75 214 ALA A N 1
ATOM 1703 C CA . ALA A 1 214 ? -7.426 7.457 -3.17 1 98.75 214 ALA A CA 1
ATOM 1704 C C . ALA A 1 214 ? -6.32 6.422 -3.01 1 98.75 214 ALA A C 1
ATOM 1706 O O . ALA A 1 214 ? -6.09 5.914 -1.908 1 98.75 214 ALA A O 1
ATOM 1707 N N . GLN A 1 215 ? -5.727 6.07 -4.066 1 98.5 215 GLN A N 1
ATOM 1708 C CA . GLN A 1 215 ? -4.492 5.293 -4.113 1 98.5 215 GLN A CA 1
ATOM 1709 C C . GLN A 1 215 ? -3.381 6.062 -4.816 1 98.5 215 GLN A C 1
ATOM 1711 O O . GLN A 1 215 ? -3.539 6.477 -5.969 1 98.5 215 GLN A O 1
ATOM 1716 N N . ILE A 1 216 ? -2.285 6.242 -4.109 1 98.75 216 ILE A N 1
ATOM 1717 C CA . ILE A 1 216 ? -1.196 7.07 -4.609 1 98.75 216 ILE A CA 1
ATOM 1718 C C . ILE A 1 216 ? 0.115 6.289 -4.559 1 98.75 216 ILE A C 1
ATOM 1720 O O . ILE A 1 216 ? 0.392 5.594 -3.578 1 98.75 216 ILE A O 1
ATOM 1724 N N . MET A 1 217 ? 0.851 6.34 -5.605 1 98.44 217 MET A N 1
ATOM 1725 C CA . MET A 1 217 ? 2.236 5.883 -5.66 1 98.44 217 MET A CA 1
ATOM 1726 C C . MET A 1 217 ? 3.188 7.059 -5.855 1 98.44 217 MET A C 1
ATOM 1728 O O . MET A 1 217 ? 2.898 7.977 -6.629 1 98.44 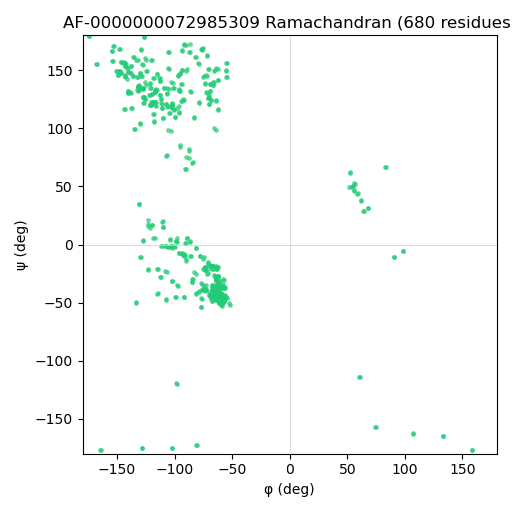217 MET A O 1
ATOM 1732 N N . CYS A 1 218 ? 4.301 6.973 -5.16 1 98.56 218 CYS A N 1
ATOM 1733 C CA . CYS A 1 218 ? 5.242 8.07 -5.352 1 98.56 218 CYS A CA 1
ATOM 1734 C C . CYS A 1 218 ? 6.684 7.578 -5.242 1 98.56 218 CYS A C 1
ATOM 1736 O O . CYS A 1 218 ? 6.934 6.496 -4.715 1 98.56 218 CYS A O 1
ATOM 1738 N N . GLU A 1 219 ? 7.531 8.297 -5.816 1 98.44 219 GLU A N 1
ATOM 1739 C CA . GLU A 1 219 ? 8.977 8.188 -5.648 1 98.44 219 GLU A CA 1
ATOM 1740 C C . GLU A 1 219 ? 9.555 9.438 -5.008 1 98.44 219 GLU A C 1
ATOM 1742 O O . GLU A 1 219 ? 9.211 10.562 -5.391 1 98.44 219 GLU A O 1
ATOM 1747 N N . MET A 1 220 ? 10.375 9.211 -4.043 1 98.44 220 MET A N 1
ATOM 1748 C CA . MET A 1 220 ? 11.016 10.336 -3.373 1 98.44 220 MET A CA 1
ATOM 1749 C C . MET A 1 220 ? 12.367 10.641 -4.004 1 98.44 220 MET A C 1
ATOM 1751 O O . MET A 1 220 ? 12.883 9.852 -4.793 1 98.44 220 MET A O 1
ATOM 1755 N N . GLU A 1 221 ? 12.961 11.75 -3.721 1 98.25 221 GLU A N 1
ATOM 1756 C CA . GLU A 1 221 ? 14.211 12.203 -4.316 1 98.25 221 GLU A CA 1
ATOM 1757 C C . GLU A 1 221 ? 15.352 11.227 -4.02 1 98.25 221 GLU A C 1
ATOM 1759 O O . GLU A 1 221 ? 16.25 11.039 -4.848 1 98.25 221 GLU A O 1
ATOM 1764 N N . ASN A 1 222 ? 15.258 10.602 -2.887 1 96.81 222 ASN A N 1
ATOM 1765 C CA . ASN A 1 222 ? 16.312 9.672 -2.512 1 96.81 222 ASN A CA 1
ATOM 1766 C C . ASN A 1 222 ? 16.031 8.258 -3.012 1 96.81 222 ASN A C 1
ATOM 1768 O O . ASN A 1 222 ? 16.688 7.301 -2.592 1 96.81 222 ASN A O 1
ATOM 1772 N N . GLY A 1 223 ? 15.039 8.094 -3.746 1 97.12 223 GLY A N 1
ATOM 1773 C CA . GLY A 1 223 ? 14.773 6.82 -4.398 1 97.12 223 GLY A CA 1
ATOM 1774 C C . GLY A 1 223 ? 13.766 5.969 -3.658 1 97.12 223 GLY A C 1
ATOM 1775 O O . GLY A 1 223 ? 13.328 4.93 -4.16 1 97.12 223 GLY A O 1
ATOM 1776 N N . VAL A 1 224 ? 13.312 6.344 -2.494 1 98.31 224 VAL A N 1
ATOM 1777 C CA . VAL A 1 224 ? 12.352 5.582 -1.702 1 98.31 224 VAL A CA 1
ATOM 1778 C C . VAL A 1 224 ? 10.984 5.605 -2.383 1 98.31 224 VAL A C 1
ATOM 1780 O O . VAL A 1 224 ? 10.57 6.637 -2.916 1 98.31 224 VAL A O 1
ATOM 1783 N N . TYR A 1 225 ? 10.32 4.473 -2.4 1 98.44 225 TYR A N 1
ATOM 1784 C CA . TYR A 1 225 ? 8.969 4.391 -2.951 1 98.44 225 TYR A CA 1
ATOM 1785 C C . TYR A 1 225 ? 7.926 4.574 -1.859 1 98.44 225 TYR A C 1
ATOM 1787 O O . TYR A 1 225 ? 8.172 4.254 -0.694 1 98.44 225 TYR A O 1
ATOM 1795 N N . GLY A 1 226 ? 6.801 5.109 -2.23 1 98.62 226 GLY A N 1
ATOM 1796 C CA . GLY A 1 226 ? 5.664 5.23 -1.335 1 98.62 226 GLY A CA 1
ATOM 1797 C C . GLY A 1 226 ? 4.363 4.75 -1.953 1 98.62 226 GLY A C 1
ATOM 1798 O O . GLY A 1 226 ? 4.086 5.031 -3.121 1 98.62 226 GLY A O 1
ATOM 1799 N N . ALA A 1 227 ? 3.578 3.98 -1.184 1 98.5 227 ALA A N 1
ATOM 1800 C CA . ALA A 1 227 ? 2.205 3.602 -1.509 1 98.5 227 ALA A CA 1
ATOM 1801 C C . ALA A 1 227 ? 1.228 4.129 -0.462 1 98.5 227 ALA A C 1
ATOM 1803 O O . ALA A 1 227 ? 1.216 3.658 0.678 1 98.5 227 ALA A O 1
ATOM 1804 N N . PHE A 1 228 ? 0.395 5.059 -0.863 1 98.81 228 PHE A N 1
ATOM 1805 C CA . PHE A 1 228 ? -0.488 5.723 0.088 1 98.81 228 PHE A CA 1
ATOM 1806 C C . PHE A 1 228 ? -1.949 5.504 -0.285 1 98.81 228 PHE A C 1
ATOM 1808 O O . PHE A 1 228 ? -2.334 5.684 -1.442 1 98.81 228 PHE A O 1
ATOM 1815 N N . ASN A 1 229 ? -2.711 5.082 0.673 1 98.75 229 ASN A N 1
ATOM 1816 C CA . ASN A 1 229 ? -4.148 4.887 0.508 1 98.75 229 ASN A CA 1
ATOM 1817 C C . ASN A 1 229 ? -4.945 5.723 1.501 1 98.75 229 ASN A C 1
ATOM 1819 O O . ASN A 1 229 ? -4.691 5.676 2.705 1 98.75 229 ASN A O 1
ATOM 1823 N N . PHE A 1 230 ? -5.871 6.449 0.99 1 98.69 230 PHE A N 1
ATOM 1824 C CA . PHE A 1 230 ? -6.73 7.281 1.823 1 98.69 230 PHE A CA 1
ATOM 1825 C C . PHE A 1 230 ? -8.203 7.012 1.521 1 98.69 230 PHE A C 1
ATOM 1827 O O . PHE A 1 230 ? -8.602 6.965 0.355 1 98.69 230 PHE A O 1
ATOM 1834 N N . HIS A 1 231 ? -9.023 6.859 2.615 1 98.31 231 HIS A N 1
ATOM 1835 C CA . HIS A 1 231 ? -10.414 6.457 2.4 1 98.31 231 HIS A CA 1
ATOM 1836 C C . HIS A 1 231 ? -11.352 7.203 3.336 1 98.31 231 HIS A C 1
ATOM 1838 O O . HIS A 1 231 ? -11.109 7.281 4.543 1 98.31 231 HIS A O 1
ATOM 1844 N N . PHE A 1 232 ? -12.43 7.73 2.756 1 97.56 232 PHE A N 1
ATOM 1845 C CA . PHE A 1 232 ? -13.555 8.227 3.541 1 97.56 232 PHE A CA 1
ATOM 1846 C C . PHE A 1 232 ? -14.602 7.133 3.738 1 97.56 232 PHE A C 1
ATOM 1848 O O . PHE A 1 232 ? -15.531 7.297 4.527 1 97.56 232 PHE A O 1
ATOM 1855 N N . ASN A 1 233 ? -14.406 6.02 3.039 1 97.5 233 ASN A N 1
ATOM 1856 C CA . ASN A 1 233 ? -15.5 5.07 2.877 1 97.5 233 ASN A CA 1
ATOM 1857 C C . ASN A 1 233 ? -15.148 3.701 3.455 1 97.5 233 ASN A C 1
ATOM 1859 O O . ASN A 1 233 ? -15.719 2.688 3.049 1 97.5 233 ASN A O 1
ATOM 1863 N N . ILE A 1 234 ? -14.133 3.596 4.285 1 97.88 234 ILE A N 1
ATOM 1864 C CA . ILE A 1 234 ? -13.836 2.439 5.121 1 97.88 234 ILE A CA 1
ATOM 1865 C C . ILE A 1 234 ? -14.039 2.801 6.594 1 97.88 234 ILE A C 1
ATOM 1867 O O . ILE A 1 234 ? -13.461 3.77 7.086 1 97.88 234 ILE A O 1
ATOM 1871 N N . PRO A 1 235 ? -14.859 2.033 7.277 1 97.62 235 PRO A N 1
ATOM 1872 C CA . PRO A 1 235 ? -15.141 2.363 8.68 1 97.62 235 PRO A CA 1
ATOM 1873 C C . PRO A 1 235 ? -13.875 2.484 9.523 1 97.62 235 PRO A C 1
ATOM 1875 O O . PRO A 1 235 ? -12.93 1.711 9.344 1 97.62 235 PRO A O 1
ATOM 1878 N N . ASN A 1 236 ? -13.914 3.393 10.438 1 95.81 236 ASN A N 1
ATOM 1879 C CA . ASN A 1 236 ? -12.75 3.676 11.273 1 95.81 236 ASN A CA 1
ATOM 1880 C C . ASN A 1 236 ? -12.281 2.436 12.031 1 95.81 236 ASN A C 1
ATOM 1882 O O . ASN A 1 236 ? -11.078 2.199 12.164 1 95.81 236 ASN A O 1
ATOM 1886 N N . SER A 1 237 ? -13.219 1.634 12.469 1 96.38 237 SER A N 1
ATOM 1887 C CA . SER A 1 237 ? -12.93 0.501 13.34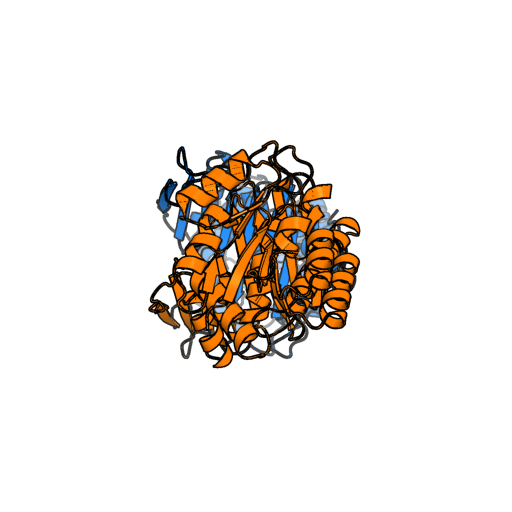4 1 96.38 237 SER A CA 1
ATOM 1888 C C . SER A 1 237 ? -12.203 -0.608 12.586 1 96.38 237 SER A C 1
ATOM 1890 O O . SER A 1 237 ? -11.602 -1.491 13.195 1 96.38 237 SER A O 1
ATOM 1892 N N . ILE A 1 238 ? -12.219 -0.547 11.25 1 96.38 238 ILE A N 1
ATOM 1893 C CA . ILE A 1 238 ? -11.695 -1.701 10.531 1 96.38 238 ILE A CA 1
ATOM 1894 C C . ILE A 1 238 ? -10.633 -1.249 9.531 1 96.38 238 ILE A C 1
ATOM 1896 O O . ILE A 1 238 ? -10.125 -2.053 8.75 1 96.38 238 ILE A O 1
ATOM 1900 N N . SER A 1 239 ? -10.234 -0.057 9.422 1 92.25 239 SER A N 1
ATOM 1901 C CA . SER A 1 239 ? -9.383 0.521 8.383 1 92.25 239 SER A CA 1
ATOM 1902 C C . SER A 1 239 ? -7.926 0.108 8.57 1 92.25 239 SER A C 1
ATOM 1904 O O . SER A 1 239 ? -7.152 0.084 7.613 1 92.25 239 SER A O 1
ATOM 1906 N N . ASN A 1 240 ? -7.504 -0.303 9.727 1 92.25 240 ASN A N 1
ATOM 1907 C CA . ASN A 1 240 ? -6.105 -0.605 10.008 1 92.25 240 ASN A CA 1
ATOM 1908 C C . ASN A 1 240 ? -5.195 0.555 9.617 1 92.25 240 ASN A C 1
ATOM 1910 O O . ASN A 1 240 ? -4.285 0.389 8.805 1 92.25 240 ASN A O 1
ATOM 1914 N N . ASN A 1 241 ? -5.309 1.757 10.219 1 96.81 241 ASN A N 1
ATOM 1915 C CA . ASN A 1 241 ? -4.465 2.916 9.953 1 96.81 241 ASN A CA 1
ATOM 1916 C C . ASN A 1 241 ? -3.006 2.639 10.297 1 96.81 241 ASN A C 1
ATOM 1918 O O . ASN A 1 241 ? -2.676 2.393 11.461 1 96.81 241 ASN A O 1
ATOM 1922 N N . THR A 1 242 ? -2.158 2.67 9.258 1 97.69 242 THR A N 1
ATOM 1923 C CA . THR A 1 242 ? -0.773 2.26 9.453 1 97.69 242 THR A CA 1
ATOM 1924 C C . THR A 1 242 ? 0.169 3.129 8.625 1 97.69 242 THR A C 1
ATOM 1926 O O . THR A 1 242 ? -0.211 3.627 7.562 1 97.69 242 THR A O 1
ATOM 1929 N N . MET A 1 243 ? 1.276 3.387 9.102 1 98.44 243 MET A N 1
ATOM 1930 C CA . MET A 1 243 ? 2.449 3.883 8.391 1 98.44 243 MET A CA 1
ATOM 1931 C C . MET A 1 243 ? 3.623 2.922 8.539 1 98.44 243 MET A C 1
ATOM 1933 O O . MET A 1 243 ? 4.07 2.648 9.656 1 98.44 243 MET A O 1
ATOM 1937 N N . GLU A 1 244 ? 4.09 2.441 7.422 1 98.75 244 GLU A N 1
ATOM 1938 C CA . GLU A 1 244 ? 5.121 1.405 7.41 1 98.75 244 GLU A CA 1
ATOM 1939 C C . GLU A 1 244 ? 6.363 1.875 6.66 1 98.75 244 GLU A C 1
ATOM 1941 O O . GLU A 1 244 ? 6.262 2.49 5.598 1 98.75 244 GLU A O 1
ATOM 1946 N N . ILE A 1 245 ? 7.496 1.615 7.254 1 98.81 245 ILE A N 1
ATOM 1947 C CA . ILE A 1 245 ? 8.781 1.935 6.637 1 98.81 245 ILE A CA 1
ATOM 1948 C C . ILE A 1 245 ? 9.664 0.692 6.617 1 98.81 245 ILE A C 1
ATOM 1950 O O . ILE A 1 245 ? 9.961 0.116 7.668 1 98.81 245 ILE A O 1
ATOM 1954 N N . TYR A 1 246 ? 10.094 0.289 5.422 1 98.69 246 TYR A N 1
ATOM 1955 C CA . TYR A 1 246 ? 10.891 -0.92 5.254 1 98.69 246 TYR A CA 1
ATOM 1956 C C . TYR A 1 246 ? 12.273 -0.588 4.703 1 98.69 246 TYR A C 1
ATOM 1958 O O . TYR A 1 246 ? 12.398 0.145 3.721 1 98.69 246 TYR A O 1
ATOM 1966 N N . GLY A 1 247 ? 13.266 -1.158 5.332 1 98.12 247 GLY A N 1
ATOM 1967 C CA . GLY A 1 247 ? 14.641 -0.986 4.875 1 98.12 247 GLY A CA 1
ATOM 1968 C C . GLY A 1 247 ? 15.375 -2.299 4.688 1 98.12 247 GLY A C 1
ATOM 1969 O O . GLY A 1 247 ? 14.773 -3.371 4.754 1 98.12 247 GLY A O 1
ATOM 1970 N N . THR A 1 248 ? 16.641 -2.27 4.379 1 97.06 248 THR A N 1
ATOM 1971 C CA . THR A 1 248 ? 17.453 -3.424 4.035 1 97.06 248 THR A CA 1
ATOM 1972 C C . THR A 1 248 ? 17.859 -4.191 5.293 1 97.06 248 THR A C 1
ATOM 1974 O O . THR A 1 248 ? 18.359 -5.316 5.207 1 97.06 248 THR A O 1
ATOM 1977 N N . LYS A 1 249 ? 17.594 -3.568 6.504 1 97.44 249 LYS A N 1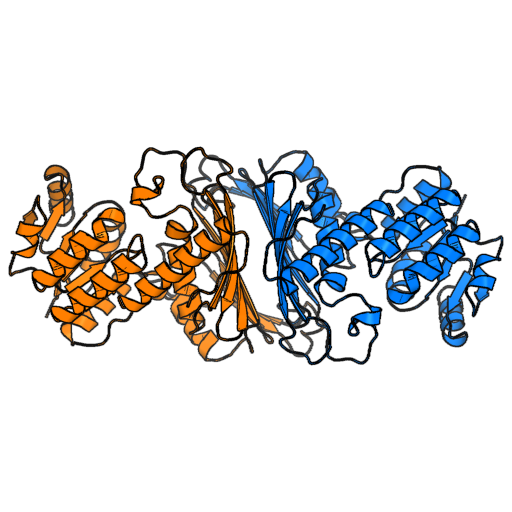
ATOM 1978 C CA . LYS A 1 249 ? 18.031 -4.23 7.727 1 97.44 249 LYS A CA 1
ATOM 1979 C C . LYS A 1 249 ? 16.891 -4.34 8.734 1 97.44 249 LYS A C 1
ATOM 1981 O O . LYS A 1 249 ? 17.016 -5.016 9.758 1 97.44 249 LYS A O 1
ATOM 1986 N N . GLY A 1 250 ? 15.836 -3.674 8.477 1 98.25 250 GLY A N 1
ATOM 1987 C CA . GLY A 1 250 ? 14.742 -3.67 9.43 1 98.25 250 GLY A CA 1
ATOM 1988 C C . GLY A 1 250 ? 13.508 -2.943 8.922 1 98.25 250 GLY A C 1
ATOM 1989 O O . GLY A 1 250 ? 13.484 -2.488 7.773 1 98.25 250 GLY A O 1
ATOM 1990 N N . SER A 1 251 ? 12.492 -2.93 9.734 1 98.62 251 SER A N 1
ATOM 1991 C CA . SER A 1 251 ? 11.25 -2.229 9.438 1 98.62 251 SER A CA 1
ATOM 1992 C C . SER A 1 251 ? 10.688 -1.54 10.68 1 98.62 251 SER A C 1
ATOM 1994 O O . SER A 1 251 ? 10.977 -1.95 11.805 1 98.62 251 SER A O 1
ATOM 1996 N N . ILE A 1 252 ? 10.023 -0.443 10.461 1 98.69 252 ILE A N 1
ATOM 1997 C CA . ILE A 1 252 ? 9.258 0.274 11.477 1 98.69 252 ILE A CA 1
ATOM 1998 C C . ILE A 1 252 ? 7.797 0.37 11.039 1 98.69 252 ILE A C 1
ATOM 2000 O O . ILE A 1 252 ? 7.492 0.921 9.984 1 98.69 252 ILE A O 1
ATOM 2004 N N . VAL A 1 253 ? 6.922 -0.174 11.828 1 98.44 253 VAL A N 1
ATOM 2005 C CA . VAL A 1 253 ? 5.496 -0.104 11.531 1 98.44 253 VAL A CA 1
ATOM 2006 C C . VAL A 1 253 ? 4.77 0.639 12.648 1 98.44 253 VAL A C 1
ATOM 2008 O O . VAL A 1 253 ? 4.859 0.254 13.82 1 98.44 253 VAL A O 1
ATOM 2011 N N . CYS A 1 254 ? 4.094 1.69 12.266 1 98.44 254 CYS A N 1
ATOM 2012 C CA . CYS A 1 254 ? 3.297 2.508 13.18 1 98.44 254 CYS A CA 1
ATOM 2013 C C . CYS A 1 254 ? 1.812 2.197 13.031 1 98.44 254 CYS A C 1
ATOM 2015 O O . CYS A 1 254 ? 1.228 2.426 11.977 1 98.44 254 CYS A O 1
ATOM 2017 N N . TYR A 1 255 ? 1.22 1.72 14.094 1 97.06 255 TYR A N 1
ATOM 2018 C CA . TYR A 1 255 ? -0.209 1.427 14.109 1 97.06 255 TYR A CA 1
ATOM 2019 C C . TYR A 1 255 ? -0.981 2.518 14.844 1 97.06 255 TYR A C 1
ATOM 2021 O O . TYR A 1 255 ? -0.696 2.814 16 1 97.06 255 TYR A O 1
ATOM 2029 N N . ASP A 1 256 ? -1.875 3.135 14.141 1 96.06 256 ASP A N 1
ATOM 2030 C CA . ASP A 1 256 ? -2.842 4.066 14.719 1 96.06 256 ASP A CA 1
ATOM 2031 C C . ASP A 1 256 ? -2.145 5.289 15.305 1 96.06 256 ASP A C 1
ATOM 2033 O O . ASP A 1 256 ? -2.564 5.816 16.344 1 96.06 256 ASP A O 1
ATOM 2037 N N . THR A 1 257 ? -0.986 5.613 14.711 1 97.5 257 THR A N 1
ATOM 2038 C CA . THR A 1 257 ? -0.265 6.785 15.195 1 97.5 257 THR A CA 1
ATOM 2039 C C . THR A 1 257 ? -0.634 8.023 14.383 1 97.5 257 THR A C 1
ATOM 2041 O O . THR A 1 257 ? -0.203 9.133 14.695 1 97.5 257 THR A O 1
ATOM 2044 N N . ILE A 1 258 ? -1.401 7.809 13.312 1 96 258 ILE A N 1
ATOM 2045 C CA . ILE A 1 258 ? -1.863 8.898 12.461 1 96 258 ILE A CA 1
ATOM 2046 C C . ILE A 1 258 ? -3.16 9.477 13.016 1 96 258 ILE A C 1
ATOM 2048 O O . ILE A 1 258 ? -4.074 8.734 13.383 1 96 258 ILE A O 1
ATOM 2052 N N . GLY A 1 259 ? -3.213 10.82 13.117 1 93.75 259 GLY A N 1
ATOM 2053 C CA . GLY A 1 259 ? -4.418 11.453 13.625 1 93.75 259 GLY A CA 1
ATOM 2054 C C . GLY A 1 259 ? -4.137 12.508 14.68 1 93.75 259 GLY A C 1
ATOM 2055 O O . GLY A 1 259 ? -2.996 12.945 14.844 1 93.75 259 GLY A O 1
ATOM 2056 N N . ARG A 1 260 ? -5.145 12.93 15.422 1 93.94 260 ARG A N 1
ATOM 2057 C CA . ARG A 1 260 ? -5.102 14.062 16.328 1 93.94 260 ARG A CA 1
ATOM 2058 C C . ARG A 1 260 ? -4.352 13.711 17.609 1 93.94 260 ARG A C 1
ATOM 2060 O O . ARG A 1 260 ? -3.531 14.5 18.094 1 93.94 260 ARG A O 1
ATOM 2067 N N . GLU A 1 261 ? -4.59 12.477 18.047 1 94.56 261 GLU A N 1
ATOM 2068 C CA . GLU A 1 261 ? -4.035 12.078 19.328 1 94.56 261 GLU A CA 1
ATOM 2069 C C . GLU A 1 261 ? -2.707 11.344 19.156 1 94.56 261 GLU A C 1
ATOM 2071 O O . GLU A 1 261 ? -2.494 10.664 18.141 1 94.56 261 GLU A O 1
ATOM 2076 N N . ASP A 1 262 ? -1.901 11.531 20.078 1 96.94 262 ASP A N 1
ATOM 2077 C CA . ASP A 1 262 ? -0.616 10.844 20.094 1 96.94 262 ASP A CA 1
ATOM 2078 C C . ASP A 1 262 ? -0.747 9.453 20.719 1 96.94 262 ASP A C 1
ATOM 2080 O O . ASP A 1 262 ? -0.239 9.211 21.812 1 96.94 262 ASP A O 1
ATOM 2084 N N . VAL A 1 263 ? -1.4 8.602 20 1 95.62 263 VAL A N 1
ATOM 2085 C CA . VAL A 1 263 ? -1.696 7.262 20.484 1 95.62 263 VAL A CA 1
ATOM 2086 C C . VAL A 1 263 ? -1.204 6.227 19.469 1 95.62 263 VAL A C 1
ATOM 2088 O O . VAL A 1 263 ? -0.594 6.578 18.469 1 95.62 263 VAL A O 1
ATOM 2091 N N . GLY A 1 264 ? -1.396 4.945 19.812 1 96.19 264 GLY A N 1
ATOM 2092 C CA . GLY A 1 264 ? -0.999 3.861 18.922 1 96.19 264 GLY A CA 1
ATOM 2093 C C . GLY A 1 264 ? 0.232 3.115 19.406 1 96.19 264 GLY A C 1
ATOM 2094 O O . GLY A 1 264 ? 0.542 3.125 20.594 1 96.19 264 GLY A O 1
ATOM 2095 N N . LYS A 1 265 ? 0.823 2.393 18.469 1 97.31 265 LYS A N 1
ATOM 2096 C CA . LYS A 1 265 ? 2.006 1.593 18.766 1 97.31 265 LYS A CA 1
ATOM 2097 C C . LYS A 1 265 ? 2.994 1.605 17.609 1 97.31 265 LYS A C 1
ATOM 2099 O O . LYS A 1 265 ? 2.588 1.637 16.438 1 97.31 265 LYS A O 1
ATOM 2104 N N . VAL A 1 266 ? 4.242 1.603 17.953 1 98.31 266 VAL A N 1
ATOM 2105 C CA . VAL A 1 266 ? 5.32 1.515 16.984 1 98.31 266 VAL A CA 1
ATOM 2106 C C . VAL A 1 266 ? 6.121 0.236 17.203 1 98.31 266 VAL A C 1
ATOM 2108 O O . VAL A 1 266 ? 6.656 0.016 18.297 1 98.31 266 VAL A O 1
ATOM 2111 N N . LEU A 1 267 ? 6.164 -0.593 16.234 1 98.38 267 LEU A N 1
ATOM 2112 C CA . LEU A 1 267 ? 6.945 -1.823 16.281 1 98.38 267 LEU A CA 1
ATOM 2113 C C . LEU A 1 267 ? 8.188 -1.718 15.406 1 98.38 267 LEU A C 1
ATOM 2115 O O . LEU A 1 267 ? 8.102 -1.274 14.258 1 98.38 267 LEU A O 1
ATOM 2119 N N . ILE A 1 268 ? 9.297 -2.057 15.953 1 98.44 268 ILE A N 1
ATOM 2120 C CA . ILE A 1 268 ? 10.57 -2.09 15.242 1 98.44 268 ILE A CA 1
ATOM 2121 C C . ILE A 1 268 ? 11.047 -3.535 15.102 1 98.44 268 ILE A C 1
ATOM 2123 O O . ILE A 1 268 ? 11.164 -4.258 16.094 1 98.44 268 ILE A O 1
ATOM 2127 N N . LYS A 1 269 ? 11.234 -3.955 13.945 1 98.31 269 LYS A N 1
ATOM 2128 C CA . LYS A 1 269 ? 11.812 -5.266 13.664 1 98.31 269 LYS A CA 1
ATOM 2129 C C . LYS A 1 269 ? 13.188 -5.129 13.016 1 98.31 269 LYS A C 1
ATOM 2131 O O . LYS A 1 269 ? 13.352 -4.391 12.047 1 98.31 269 LYS A O 1
ATOM 2136 N N . LEU A 1 270 ? 14.148 -5.793 13.539 1 98.5 270 LEU A N 1
ATOM 2137 C CA . LEU A 1 270 ? 15.492 -5.832 12.969 1 98.5 270 LEU A CA 1
ATOM 2138 C C . LEU A 1 270 ? 15.859 -7.25 12.547 1 98.5 270 LEU A C 1
ATOM 2140 O O . LEU A 1 270 ? 15.656 -8.203 13.305 1 98.5 270 LEU A O 1
ATOM 2144 N N . SER A 1 271 ? 16.344 -7.348 11.352 1 98 271 SER A N 1
ATOM 2145 C CA . SER A 1 271 ? 16.719 -8.648 10.812 1 98 271 SER A CA 1
ATOM 2146 C C . SER A 1 271 ? 17.906 -9.242 11.57 1 98 271 SER A C 1
ATOM 2148 O O . SER A 1 271 ? 18.875 -8.539 11.852 1 98 271 SER A O 1
ATOM 2150 N N . GLY A 1 272 ? 17.797 -10.516 11.828 1 97.25 272 GLY A N 1
ATOM 2151 C CA . GLY A 1 272 ? 18.938 -11.211 12.414 1 97.25 272 GLY A CA 1
ATOM 2152 C C . GLY A 1 272 ? 19.984 -11.609 11.391 1 97.25 272 GLY A C 1
ATOM 2153 O O . GLY A 1 272 ? 19.891 -11.227 10.219 1 97.25 272 GLY A O 1
ATOM 2154 N N . GLU A 1 273 ? 20.938 -12.344 11.812 1 95.69 273 GLU A N 1
ATOM 2155 C CA . GLU A 1 273 ? 22.062 -12.742 10.969 1 95.69 273 GLU A CA 1
ATOM 2156 C C . GLU A 1 273 ? 21.594 -13.547 9.766 1 95.69 273 GLU A C 1
ATOM 2158 O O . GLU A 1 273 ? 22.141 -13.406 8.664 1 95.69 273 GLU A O 1
ATOM 2163 N N . ASN A 1 274 ? 20.578 -14.32 10 1 95.19 274 ASN A N 1
ATOM 2164 C CA . ASN A 1 274 ? 20.047 -15.148 8.922 1 95.19 274 ASN A CA 1
ATOM 2165 C C . ASN A 1 274 ? 18.672 -14.664 8.484 1 95.19 274 ASN A C 1
ATOM 2167 O O . ASN A 1 274 ? 17.891 -15.43 7.898 1 95.19 274 ASN A O 1
ATOM 2171 N N . GLY A 1 275 ? 18.391 -13.508 8.789 1 93.94 275 GLY A N 1
ATOM 2172 C CA . GLY A 1 275 ? 17.047 -12.984 8.57 1 93.94 275 GLY A CA 1
ATOM 2173 C C . GLY A 1 275 ? 16.719 -12.82 7.098 1 93.94 275 GLY A C 1
ATOM 2174 O O . GLY A 1 275 ? 15.539 -12.719 6.734 1 93.94 275 GLY A O 1
ATOM 2175 N N . GLU A 1 276 ? 17.75 -12.812 6.258 1 92 276 GLU A N 1
ATOM 2176 C CA . GLU A 1 276 ? 17.531 -12.727 4.82 1 92 276 GLU A CA 1
ATOM 2177 C C . GLU A 1 276 ? 16.781 -13.945 4.297 1 92 276 GLU A C 1
ATOM 2179 O O . GLU A 1 276 ? 15.945 -13.828 3.404 1 92 276 GLU A O 1
ATOM 2184 N N . ILE A 1 277 ? 16.984 -15.086 4.93 1 89.44 277 ILE A N 1
ATOM 2185 C CA . ILE A 1 277 ? 16.406 -16.297 4.387 1 89.44 277 ILE A CA 1
ATOM 2186 C C . ILE A 1 277 ? 15.516 -16.969 5.438 1 89.44 277 ILE A C 1
ATOM 2188 O O . ILE A 1 277 ? 14.633 -17.766 5.105 1 89.44 277 ILE A O 1
ATOM 2192 N N . ASP A 1 278 ? 15.75 -16.656 6.695 1 93.81 278 ASP A N 1
ATOM 2193 C CA . ASP A 1 278 ? 14.977 -17.219 7.801 1 93.81 278 ASP A CA 1
ATOM 2194 C C . ASP A 1 278 ? 13.914 -16.234 8.289 1 93.81 278 ASP A C 1
ATOM 2196 O O . ASP A 1 278 ? 14.234 -15.227 8.93 1 93.81 278 ASP A O 1
ATOM 2200 N N . PHE A 1 279 ? 12.672 -16.594 8.141 1 92.94 279 PHE A N 1
ATOM 2201 C CA . PHE A 1 279 ? 11.547 -15.719 8.43 1 92.94 279 PHE A CA 1
ATOM 2202 C C . PHE A 1 279 ? 11.445 -15.445 9.922 1 92.94 279 PHE A C 1
ATOM 2204 O O . PHE A 1 279 ? 10.797 -14.484 10.344 1 92.94 279 PHE A O 1
ATOM 2211 N N . SER A 1 280 ? 12.07 -16.25 10.727 1 94.5 280 SER A N 1
ATOM 2212 C CA . SER A 1 280 ? 11.883 -16.156 12.164 1 94.5 280 SER A CA 1
ATOM 2213 C C . SER A 1 280 ? 13.078 -15.477 12.836 1 94.5 280 SER A C 1
ATOM 2215 O O . SER A 1 280 ? 13.07 -15.242 14.047 1 94.5 280 SER A O 1
ATOM 2217 N N . ASP A 1 281 ? 14.055 -15.117 12.047 1 97.5 281 ASP A N 1
ATOM 2218 C CA . ASP A 1 281 ? 15.266 -14.562 12.633 1 97.5 281 ASP A CA 1
ATOM 2219 C C . ASP A 1 281 ? 15.227 -13.031 12.633 1 97.5 281 ASP A C 1
ATOM 2221 O O . ASP A 1 281 ? 15.812 -12.391 11.758 1 97.5 281 ASP A O 1
ATOM 2225 N N . TYR A 1 282 ? 14.617 -12.516 13.656 1 98 282 TYR A N 1
ATOM 2226 C CA . TYR A 1 282 ? 14.531 -11.078 13.852 1 98 282 TYR A CA 1
ATOM 2227 C C . TYR A 1 282 ? 14.367 -10.734 15.328 1 98 282 TYR A C 1
ATOM 2229 O O . TYR A 1 282 ? 14.016 -11.602 16.141 1 98 282 TYR A O 1
ATOM 2237 N N . THR A 1 283 ? 14.719 -9.539 15.703 1 98.19 283 THR A N 1
ATOM 2238 C CA . THR A 1 283 ? 14.32 -8.977 16.984 1 98.19 283 THR A CA 1
ATOM 2239 C C . THR A 1 283 ? 13.094 -8.078 16.828 1 98.19 283 THR A C 1
ATOM 2241 O O . THR A 1 283 ? 12.891 -7.488 15.766 1 98.19 283 THR A O 1
ATOM 2244 N N . LEU A 1 284 ? 12.273 -8.086 17.797 1 97.69 284 LEU A N 1
ATOM 2245 C CA . LEU A 1 284 ? 11.07 -7.262 17.828 1 97.69 284 LEU A CA 1
ATOM 2246 C C . LEU A 1 284 ? 11.023 -6.41 19.094 1 97.69 284 LEU A C 1
ATOM 2248 O O . LEU A 1 284 ? 11.18 -6.93 20.203 1 97.69 284 LEU A O 1
ATOM 2252 N N . GLU A 1 285 ? 10.883 -5.09 18.859 1 97.5 285 GLU A N 1
ATOM 2253 C CA . GLU A 1 285 ? 10.75 -4.156 19.969 1 97.5 285 GLU A CA 1
ATOM 2254 C C . GLU A 1 285 ? 9.578 -3.201 19.75 1 97.5 285 GLU A C 1
ATOM 2256 O O . GLU A 1 285 ? 9.336 -2.75 18.625 1 97.5 285 GLU A O 1
ATOM 2261 N N . GLU A 1 286 ? 8.844 -3.012 20.781 1 97.94 286 GLU A N 1
ATOM 2262 C CA . GLU A 1 286 ? 7.855 -1.935 20.781 1 97.94 286 GLU A CA 1
ATOM 2263 C C . GLU A 1 286 ? 8.422 -0.673 21.438 1 97.94 286 GLU A C 1
ATOM 2265 O O . GLU A 1 286 ? 8.977 -0.727 22.531 1 97.94 286 GLU A O 1
ATOM 2270 N N . LEU A 1 287 ? 8.234 0.442 20.75 1 96.44 287 LEU A N 1
ATOM 2271 C CA . LEU A 1 287 ? 8.773 1.693 21.281 1 96.44 287 LEU A CA 1
ATOM 2272 C C . LEU A 1 287 ? 8.016 2.131 22.531 1 96.44 287 LEU A C 1
ATOM 2274 O O . LEU A 1 287 ? 6.785 2.135 22.547 1 96.44 287 LEU A O 1
ATOM 2278 N N . SER A 1 288 ? 8.75 2.463 23.531 1 93.88 288 SER A N 1
ATOM 2279 C CA . SER A 1 288 ? 8.156 3.086 24.703 1 93.88 288 SER A CA 1
ATOM 2280 C C . SER A 1 288 ? 7.887 4.566 24.469 1 93.88 288 SER A C 1
ATOM 2282 O O . SER A 1 288 ? 8.797 5.328 24.141 1 93.88 288 SER A O 1
ATOM 2284 N N . ILE A 1 289 ? 6.66 4.906 24.641 1 94.75 289 ILE A N 1
ATOM 2285 C CA . ILE A 1 289 ? 6.258 6.266 24.297 1 94.75 289 ILE A CA 1
ATOM 2286 C C . ILE A 1 289 ? 5.586 6.926 25.5 1 94.75 289 ILE A C 1
ATOM 2288 O O . ILE A 1 289 ? 4.836 6.277 26.234 1 94.75 289 ILE A O 1
ATOM 2292 N N . ASN A 1 290 ? 5.875 8.188 25.719 1 95.81 290 ASN A N 1
ATOM 2293 C CA . ASN A 1 290 ? 5.098 9.07 26.578 1 95.81 290 ASN A CA 1
ATOM 2294 C C . ASN A 1 290 ? 4.262 10.055 25.766 1 95.81 290 ASN A C 1
ATOM 2296 O O . ASN A 1 290 ? 4.758 11.102 25.359 1 95.81 290 ASN A O 1
ATOM 2300 N N . PRO A 1 291 ? 3.055 9.703 25.625 1 96.19 291 PRO A N 1
ATOM 2301 C CA . PRO A 1 291 ? 2.215 10.523 24.75 1 96.19 291 PRO A CA 1
ATOM 2302 C C . PRO A 1 291 ? 2.197 11.992 25.156 1 96.19 291 PRO A C 1
ATOM 2304 O O . PRO A 1 291 ? 2.293 12.305 26.344 1 96.19 291 PRO A O 1
ATOM 2307 N N . VAL A 1 292 ? 2.043 12.859 24.188 1 98 292 VAL A N 1
ATOM 2308 C CA . VAL A 1 292 ? 1.957 14.297 24.422 1 98 292 VAL A CA 1
ATOM 2309 C C . VAL A 1 292 ? 0.729 14.867 23.703 1 98 292 VAL A C 1
ATOM 2311 O O . VAL A 1 292 ? 0.08 14.172 22.922 1 98 292 VAL A O 1
ATOM 2314 N N . ASP A 1 293 ? 0.425 16.047 24.031 1 98.25 293 ASP A N 1
ATOM 2315 C CA . ASP A 1 293 ? -0.544 16.812 23.25 1 98.25 293 ASP A CA 1
ATOM 2316 C C . ASP A 1 293 ? 0.122 17.469 22.047 1 98.25 293 ASP A C 1
ATOM 2318 O O . ASP A 1 293 ? 0.855 18.453 22.203 1 98.25 293 ASP A O 1
ATOM 2322 N N . ARG A 1 294 ? -0.17 17 20.875 1 98.38 294 ARG A N 1
ATOM 2323 C CA . ARG A 1 294 ? 0.469 17.453 19.656 1 98.38 294 ARG A CA 1
ATOM 2324 C C . ARG A 1 294 ? 0.181 18.938 19.406 1 98.38 294 ARG A C 1
ATOM 2326 O O . ARG A 1 294 ? 1.026 19.656 18.875 1 98.38 294 ARG A O 1
ATOM 2333 N N . TYR A 1 295 ? -0.958 19.359 19.766 1 98.5 295 TYR A N 1
ATOM 2334 C CA . TYR A 1 295 ? -1.357 20.75 19.531 1 98.5 295 TYR A CA 1
ATOM 2335 C C . TYR A 1 295 ? -0.653 21.688 20.516 1 98.5 295 TYR A C 1
ATOM 2337 O O . TYR A 1 295 ? -0.222 22.766 20.125 1 98.5 295 TYR A O 1
ATOM 2345 N N . GLU A 1 296 ? -0.522 21.266 21.734 1 98.62 296 GLU A N 1
ATOM 2346 C CA . GLU A 1 296 ? 0.287 22.016 22.688 1 98.62 296 GLU A CA 1
ATOM 2347 C C . GLU A 1 296 ? 1.721 22.188 22.188 1 98.62 296 GLU A C 1
ATOM 2349 O O . GLU A 1 296 ? 2.275 23.281 22.219 1 98.62 296 GLU A O 1
ATOM 2354 N N . LYS A 1 297 ? 2.244 21.062 21.703 1 98.69 297 LYS A N 1
ATOM 2355 C CA . LYS A 1 297 ? 3.648 21.062 21.312 1 98.69 297 LYS A CA 1
ATOM 2356 C C . LYS A 1 297 ? 3.859 21.906 20.062 1 98.69 297 LYS A C 1
ATOM 2358 O O . LYS A 1 297 ? 4.863 22.625 19.938 1 98.69 297 LYS A O 1
ATOM 2363 N N . GLU A 1 298 ? 2.965 21.812 19.109 1 98.56 298 GLU A N 1
ATOM 2364 C CA . GLU A 1 298 ? 3.121 22.594 17.891 1 98.56 298 GLU A CA 1
ATOM 2365 C C . GLU A 1 298 ? 2.982 24.094 18.172 1 98.56 298 GLU A C 1
ATOM 2367 O O . GLU A 1 298 ? 3.734 24.891 17.609 1 98.56 298 GLU A O 1
ATOM 2372 N N . ILE A 1 299 ? 2.086 24.453 19.047 1 98.44 299 ILE A N 1
ATOM 2373 C CA . ILE A 1 299 ? 1.881 25.844 19.406 1 98.44 299 ILE A CA 1
ATOM 2374 C C . ILE A 1 299 ? 3.1 26.375 20.172 1 98.44 299 ILE A C 1
ATOM 2376 O O . ILE A 1 299 ? 3.572 27.484 19.906 1 98.44 299 ILE A O 1
ATOM 2380 N N . GLN A 1 300 ? 3.559 25.547 21.094 1 98.56 300 GLN A N 1
ATOM 2381 C CA . GLN A 1 300 ? 4.754 25.922 21.844 1 98.56 300 GLN A CA 1
ATOM 2382 C C . GLN A 1 300 ? 5.926 26.203 20.922 1 98.56 300 GLN A C 1
ATOM 2384 O O . GLN A 1 300 ? 6.629 27.203 21.078 1 98.56 300 GLN A O 1
ATOM 2389 N N . ALA A 1 301 ? 6.102 25.375 20 1 98.62 301 ALA A N 1
ATOM 2390 C CA . ALA A 1 301 ? 7.223 25.484 19.062 1 98.62 301 ALA A CA 1
ATOM 2391 C C . ALA A 1 301 ? 7.074 26.734 18.188 1 98.62 301 ALA A C 1
ATOM 2393 O O . ALA A 1 301 ? 8.047 27.453 17.953 1 98.62 301 ALA A O 1
ATOM 2394 N N . PHE A 1 302 ? 5.887 26.938 17.688 1 98.62 302 PHE A N 1
ATOM 2395 C CA . PHE A 1 302 ? 5.633 28.125 16.875 1 98.62 302 PHE A CA 1
ATOM 2396 C C . PHE A 1 302 ? 5.898 29.391 17.672 1 98.62 302 PHE A C 1
ATOM 2398 O O . PHE A 1 302 ? 6.598 30.297 17.203 1 98.62 302 PHE A O 1
ATOM 2405 N N . SER A 1 303 ? 5.316 29.5 18.859 1 98.81 303 SER A N 1
ATOM 2406 C CA . SER A 1 303 ? 5.441 30.672 19.719 1 98.81 303 SER A CA 1
ATOM 2407 C C . SER A 1 303 ? 6.898 30.938 20.078 1 98.81 303 SER A C 1
ATOM 2409 O O . SER A 1 303 ? 7.355 32.094 20.062 1 98.81 303 SER A O 1
ATOM 2411 N N . ASP A 1 304 ? 7.594 29.875 20.375 1 98.69 304 ASP A N 1
ATOM 2412 C CA . ASP A 1 304 ? 9.016 30.031 20.672 1 98.69 304 ASP A CA 1
ATOM 2413 C C . ASP A 1 304 ? 9.766 30.625 19.484 1 98.69 304 ASP A C 1
ATOM 2415 O O . ASP A 1 304 ? 10.602 31.516 19.656 1 98.69 304 ASP A O 1
ATOM 2419 N N . ALA A 1 305 ? 9.469 30.172 18.344 1 98.56 305 ALA A N 1
ATOM 2420 C CA . ALA A 1 305 ? 10.148 30.656 17.141 1 98.56 305 ALA A CA 1
ATOM 2421 C C . ALA A 1 305 ? 9.844 32.125 16.906 1 98.56 305 ALA A C 1
ATOM 2423 O O . ALA A 1 305 ? 10.734 32.906 16.516 1 98.56 305 ALA A O 1
ATOM 2424 N N . VAL A 1 306 ? 8.625 32.5 17.125 1 98.44 306 VAL A N 1
ATOM 2425 C CA . VAL A 1 306 ? 8.219 33.906 16.922 1 98.44 306 VAL A CA 1
ATOM 2426 C C . VAL A 1 306 ? 8.898 34.781 17.969 1 98.44 306 VAL A C 1
ATOM 2428 O O . VAL A 1 306 ? 9.508 35.781 17.641 1 98.44 306 VAL A O 1
ATOM 2431 N N . ILE A 1 307 ? 8.828 34.375 19.219 1 98.25 307 ILE A N 1
ATOM 2432 C CA . ILE A 1 307 ? 9.336 35.188 20.344 1 98.25 307 ILE A CA 1
ATOM 2433 C C . ILE A 1 307 ? 10.844 35.344 20.219 1 98.25 307 ILE A C 1
ATOM 2435 O O . ILE A 1 307 ? 11.375 36.438 20.453 1 98.25 307 ILE A O 1
ATOM 2439 N N . ASN A 1 308 ? 11.469 34.312 19.766 1 98 308 ASN A N 1
ATOM 2440 C CA . ASN A 1 308 ? 12.93 34.312 19.719 1 98 308 ASN A CA 1
ATOM 2441 C C . ASN A 1 308 ? 13.43 34.656 18.312 1 98 308 ASN A C 1
ATOM 2443 O O . ASN A 1 308 ? 14.641 34.625 18.062 1 98 308 ASN A O 1
ATOM 2447 N N . ASN A 1 309 ? 12.594 34.938 17.469 1 97.75 309 ASN A N 1
ATOM 2448 C CA . ASN A 1 309 ? 12.914 35.25 16.078 1 97.75 309 ASN A CA 1
ATOM 2449 C C . ASN A 1 309 ? 13.766 34.156 15.445 1 97.75 309 ASN A C 1
ATOM 2451 O O . ASN A 1 309 ? 14.82 34.438 14.875 1 97.75 309 ASN A O 1
ATOM 2455 N N . GLU A 1 310 ? 13.305 32.938 15.625 1 98 310 GLU A N 1
ATOM 2456 C CA . GLU A 1 310 ? 13.953 31.75 15.055 1 98 310 GLU A CA 1
ATOM 2457 C C . GLU A 1 310 ? 13.164 31.203 13.867 1 98 310 GLU A C 1
ATOM 2459 O O . GLU A 1 310 ? 12.047 31.656 13.602 1 98 310 GLU A O 1
ATOM 2464 N N . GLU A 1 311 ? 13.812 30.344 13.141 1 97.75 311 GLU A N 1
ATOM 2465 C CA . GLU A 1 311 ? 13.125 29.688 12.031 1 97.75 311 GLU A CA 1
ATOM 2466 C C . GLU A 1 311 ? 11.953 28.844 12.531 1 97.75 311 GLU A C 1
ATOM 2468 O O . GLU A 1 311 ? 12.047 28.188 13.578 1 97.75 311 GLU A O 1
ATOM 2473 N N . LEU A 1 312 ? 10.898 28.859 11.781 1 98.31 312 LEU A N 1
ATOM 2474 C CA . LEU A 1 312 ? 9.727 28.078 12.148 1 98.31 312 LEU A CA 1
ATOM 2475 C C . LEU A 1 312 ? 9.984 26.594 11.938 1 98.31 312 LEU A C 1
ATOM 2477 O O . LEU A 1 312 ? 10.617 26.203 10.961 1 98.31 312 LEU A O 1
ATOM 2481 N N . PRO A 1 313 ? 9.414 25.766 12.812 1 97.06 313 PRO A N 1
ATOM 2482 C CA . PRO A 1 313 ? 9.531 24.312 12.617 1 97.06 313 PRO A CA 1
ATOM 2483 C C . PRO A 1 313 ? 8.797 23.828 11.383 1 97.06 313 PRO A C 1
ATOM 2485 O O . PRO A 1 313 ? 9.227 22.859 10.742 1 97.06 313 PRO A O 1
ATOM 2488 N N . VAL A 1 314 ? 7.676 24.438 11.078 1 98.5 314 VAL A N 1
ATOM 2489 C CA . VAL A 1 314 ? 6.895 24.172 9.875 1 98.5 314 VAL A CA 1
ATOM 2490 C C . VAL A 1 314 ? 6.555 25.484 9.172 1 98.5 314 VAL A C 1
ATOM 2492 O O . VAL A 1 314 ? 5.605 26.172 9.555 1 98.5 314 VAL A O 1
ATOM 2495 N N . SER A 1 315 ? 7.215 25.766 8.125 1 98.25 315 SER A N 1
ATOM 2496 C CA . SER A 1 315 ? 7.102 27.062 7.445 1 98.25 315 SER A CA 1
ATOM 2497 C C . SER A 1 315 ? 6.039 27.016 6.355 1 98.25 315 SER A C 1
ATOM 2499 O O . SER A 1 315 ? 5.492 25.953 6.055 1 98.25 315 SER A O 1
ATOM 2501 N N . GLY A 1 316 ? 5.777 28.188 5.828 1 98.69 316 GLY A N 1
ATOM 2502 C CA . GLY A 1 316 ? 4.906 28.266 4.664 1 98.69 316 GLY A CA 1
ATOM 2503 C C . GLY A 1 316 ? 5.402 27.438 3.492 1 98.69 316 GLY A C 1
ATOM 2504 O O . GLY A 1 316 ? 4.602 26.875 2.742 1 98.69 316 GLY A O 1
ATOM 2505 N N . GLU A 1 317 ? 6.711 27.297 3.387 1 98.56 317 GLU A N 1
ATOM 2506 C CA . GLU A 1 317 ? 7.297 26.5 2.312 1 98.56 317 GLU A CA 1
ATOM 2507 C C . GLU A 1 317 ? 6.926 25.031 2.447 1 98.56 317 GLU A C 1
ATOM 2509 O O . GLU A 1 317 ? 6.723 24.344 1.444 1 98.56 317 GLU A O 1
ATOM 2514 N N . ALA A 1 318 ? 6.848 24.547 3.666 1 98.31 318 ALA A N 1
ATOM 2515 C CA . ALA A 1 318 ? 6.406 23.172 3.895 1 98.31 318 ALA A CA 1
ATOM 2516 C C . ALA A 1 318 ? 4.957 22.984 3.451 1 98.31 318 ALA A C 1
ATOM 2518 O O . ALA A 1 318 ? 4.613 21.953 2.867 1 98.31 318 ALA A O 1
ATOM 2519 N N . GLY A 1 319 ? 4.145 23.969 3.797 1 98.81 319 GLY A N 1
ATOM 2520 C CA . GLY A 1 319 ? 2.762 23.922 3.348 1 98.81 319 GLY A CA 1
ATOM 2521 C C . GLY A 1 319 ? 2.623 23.953 1.838 1 98.81 319 GLY A C 1
ATOM 2522 O O . GLY A 1 319 ? 1.832 23.188 1.271 1 98.81 319 GLY A O 1
ATOM 2523 N N . LEU A 1 320 ? 3.412 24.828 1.19 1 98.81 320 LEU A N 1
ATOM 2524 C CA . LEU A 1 320 ? 3.422 24.922 -0.265 1 98.81 320 LEU A CA 1
ATOM 2525 C C . LEU A 1 320 ? 3.822 23.594 -0.894 1 98.81 320 LEU A C 1
ATOM 2527 O O . LEU A 1 320 ? 3.23 23.172 -1.89 1 98.81 320 LEU A O 1
ATOM 2531 N N . ASN A 1 321 ? 4.793 22.969 -0.316 1 98.81 321 ASN A N 1
ATOM 2532 C CA . ASN A 1 321 ? 5.258 21.688 -0.82 1 98.81 321 ASN A CA 1
ATOM 2533 C C . ASN A 1 321 ? 4.137 20.656 -0.844 1 98.81 321 ASN A C 1
ATOM 2535 O O . ASN A 1 321 ? 3.982 19.922 -1.822 1 98.81 321 ASN A O 1
ATOM 2539 N N . VAL A 1 322 ? 3.354 20.594 0.186 1 98.88 322 VAL A N 1
ATOM 2540 C CA . VAL A 1 322 ? 2.258 19.625 0.271 1 98.88 322 VAL A CA 1
ATOM 2541 C C . VAL A 1 322 ? 1.203 19.953 -0.783 1 98.88 322 VAL A C 1
ATOM 2543 O O . VAL A 1 322 ? 0.68 19.047 -1.444 1 98.88 322 VAL A O 1
ATOM 2546 N N . VAL A 1 323 ? 0.914 21.234 -0.97 1 98.81 323 VAL A N 1
ATOM 2547 C CA . VAL A 1 323 ? -0.081 21.641 -1.957 1 98.81 323 VAL A CA 1
ATOM 2548 C C . VAL A 1 323 ? 0.42 21.312 -3.361 1 98.81 323 VAL A C 1
ATOM 2550 O O . VAL A 1 323 ? -0.356 20.891 -4.219 1 98.81 323 VAL A O 1
ATOM 2553 N N . ARG A 1 324 ? 1.744 21.5 -3.607 1 98.81 324 ARG A N 1
ATOM 2554 C CA . ARG A 1 324 ? 2.326 21.109 -4.887 1 98.81 324 ARG A CA 1
ATOM 2555 C C . ARG A 1 324 ? 2.129 19.609 -5.148 1 98.81 324 ARG A C 1
ATOM 2557 O O . ARG A 1 324 ? 1.764 19.219 -6.254 1 98.81 324 ARG A O 1
ATOM 2564 N N . ILE A 1 325 ? 2.342 18.812 -4.195 1 98.88 325 ILE A N 1
ATOM 2565 C CA . ILE A 1 325 ? 2.244 17.359 -4.324 1 98.88 325 ILE A CA 1
ATOM 2566 C C . ILE A 1 325 ? 0.789 16.953 -4.547 1 98.88 325 ILE A C 1
ATOM 2568 O O . ILE A 1 325 ? 0.492 16.141 -5.418 1 98.88 325 ILE A O 1
ATOM 2572 N N . THR A 1 326 ? -0.154 17.531 -3.729 1 98.75 326 THR A N 1
ATOM 2573 C CA . THR A 1 326 ? -1.562 17.203 -3.918 1 98.75 326 THR A CA 1
ATOM 2574 C C . THR A 1 326 ? -2.039 17.625 -5.301 1 98.75 326 THR A C 1
ATOM 2576 O O . THR A 1 326 ? -2.807 16.922 -5.949 1 98.75 326 THR A O 1
ATOM 2579 N N . SER A 1 327 ? -1.565 18.812 -5.758 1 98.56 327 SER A N 1
ATOM 2580 C CA . SER A 1 327 ? -1.892 19.25 -7.109 1 98.56 327 SER A CA 1
ATOM 2581 C C . SER A 1 327 ? -1.379 18.266 -8.156 1 98.56 327 SER A C 1
ATOM 2583 O O . SER A 1 327 ? -2.084 17.938 -9.109 1 98.56 327 SER A O 1
ATOM 2585 N N . ALA A 1 328 ? -0.182 17.781 -7.973 1 98.81 328 ALA A N 1
ATOM 2586 C CA . ALA A 1 328 ? 0.398 16.797 -8.875 1 98.81 328 ALA A CA 1
ATOM 2587 C C . ALA A 1 328 ? -0.41 15.5 -8.859 1 98.81 328 ALA A C 1
ATOM 2589 O O . ALA A 1 328 ? -0.589 14.867 -9.906 1 98.81 328 ALA A O 1
ATOM 2590 N N . ILE A 1 329 ? -0.88 15.109 -7.746 1 98.88 329 ILE A N 1
ATOM 2591 C CA . ILE A 1 329 ? -1.683 13.898 -7.594 1 98.88 329 ILE A CA 1
ATOM 2592 C C . ILE A 1 329 ? -2.957 14.023 -8.43 1 98.88 329 ILE A C 1
ATOM 2594 O O . ILE A 1 329 ? -3.287 13.117 -9.203 1 98.88 329 ILE A O 1
ATOM 2598 N N . TYR A 1 330 ? -3.662 15.133 -8.289 1 98.62 330 TYR A N 1
ATOM 2599 C CA . TYR A 1 330 ? -4.891 15.328 -9.047 1 98.62 330 TYR A CA 1
ATOM 2600 C C . TYR A 1 330 ? -4.605 15.406 -10.539 1 98.62 330 TYR A C 1
ATOM 2602 O O . TYR A 1 330 ? -5.383 14.898 -11.359 1 98.62 330 TYR A O 1
ATOM 2610 N N . LYS A 1 331 ? -3.51 16.078 -10.898 1 98.56 331 LYS A N 1
ATOM 2611 C CA . LYS A 1 331 ? -3.111 16.141 -12.305 1 98.56 331 LYS A CA 1
ATOM 2612 C C . LYS A 1 331 ? -2.828 14.734 -12.844 1 98.56 331 LYS A C 1
ATOM 2614 O O . LYS A 1 331 ? -3.213 14.414 -13.969 1 98.56 331 LYS A O 1
ATOM 2619 N N . SER A 1 332 ? -2.133 13.938 -12.062 1 98.69 332 SER A N 1
ATOM 2620 C CA . SER A 1 332 ? -1.84 12.562 -12.461 1 98.69 332 SER A CA 1
ATOM 2621 C C . SER A 1 332 ? -3.121 11.773 -12.695 1 98.69 332 SER A C 1
ATOM 2623 O O . SER A 1 332 ? -3.24 11.062 -13.695 1 98.69 332 SER A O 1
ATOM 2625 N N . TYR A 1 333 ? -4.043 11.898 -11.789 1 98.12 333 TYR A N 1
ATOM 2626 C CA . TYR A 1 333 ? -5.328 11.219 -11.922 1 98.12 333 TYR A CA 1
ATOM 2627 C C . TYR A 1 333 ? -6.023 11.617 -13.219 1 98.12 333 TYR A C 1
ATOM 2629 O O . TYR A 1 333 ? -6.508 10.758 -13.961 1 98.12 333 TYR A O 1
ATOM 2637 N N . LYS A 1 334 ? -6.082 12.867 -13.453 1 97.69 334 LYS A N 1
ATOM 2638 C CA . LYS A 1 334 ? -6.77 13.391 -14.633 1 97.69 334 LYS A CA 1
ATOM 2639 C C . LYS A 1 334 ? -6.086 12.938 -15.914 1 97.69 334 LYS A C 1
ATOM 2641 O O . LYS A 1 334 ? -6.75 12.531 -16.875 1 97.69 334 LYS A O 1
ATOM 2646 N N . ASN A 1 335 ? -4.754 12.945 -15.891 1 97.25 335 ASN A N 1
ATOM 2647 C CA . ASN A 1 335 ? -3.996 12.688 -17.109 1 97.25 335 ASN A CA 1
ATOM 2648 C C . ASN A 1 335 ? -3.648 11.211 -17.25 1 97.25 335 ASN A C 1
ATOM 2650 O O . ASN A 1 335 ? -3.143 10.781 -18.297 1 97.25 335 ASN A O 1
ATOM 2654 N N . LYS A 1 336 ? -3.896 10.445 -16.234 1 96.62 336 LYS A N 1
ATOM 2655 C CA . LYS A 1 336 ? -3.607 9.016 -16.219 1 96.62 336 LYS A CA 1
ATOM 2656 C C . LYS A 1 336 ? -2.141 8.742 -16.531 1 96.62 336 LYS A C 1
ATOM 2658 O O . LYS A 1 336 ? -1.83 7.879 -17.359 1 96.62 336 LYS A O 1
ATOM 2663 N N . ARG A 1 337 ? -1.241 9.508 -15.883 1 96.88 337 ARG A N 1
ATOM 2664 C CA . ARG A 1 337 ? 0.197 9.344 -16.062 1 96.88 337 ARG A CA 1
ATOM 2665 C C . ARG A 1 337 ? 0.964 9.828 -14.844 1 96.88 337 ARG A C 1
ATOM 2667 O O . ARG A 1 337 ? 0.401 10.5 -13.977 1 96.88 337 ARG A O 1
ATOM 2674 N N . PHE A 1 338 ? 2.205 9.492 -14.789 1 97.75 338 PHE A N 1
ATOM 2675 C CA . PHE A 1 338 ? 3.094 10.008 -13.758 1 97.75 338 PHE A CA 1
ATOM 2676 C C . PHE A 1 338 ? 3.299 11.508 -13.922 1 97.75 338 PHE A C 1
ATOM 2678 O O . PHE A 1 338 ? 3.418 12 -15.047 1 97.75 338 PHE A O 1
ATOM 2685 N N . VAL A 1 339 ? 3.322 12.227 -12.82 1 98.5 339 VAL A N 1
ATOM 2686 C CA . VAL A 1 339 ? 3.529 13.672 -12.836 1 98.5 339 VAL A CA 1
ATOM 2687 C C . VAL A 1 339 ? 4.672 14.039 -11.891 1 98.5 339 VAL A C 1
ATOM 2689 O O . VAL A 1 339 ? 4.699 13.594 -10.734 1 98.5 339 VAL A O 1
ATOM 2692 N N . ASN A 1 340 ? 5.629 14.75 -12.352 1 98.25 340 ASN A N 1
ATOM 2693 C CA . ASN A 1 340 ? 6.672 15.312 -11.508 1 98.25 340 ASN A CA 1
ATOM 2694 C C . ASN A 1 340 ? 6.156 16.484 -10.68 1 98.25 340 ASN A C 1
ATOM 2696 O O . ASN A 1 340 ? 5.414 17.328 -11.195 1 98.25 340 ASN A O 1
ATOM 2700 N N . VAL A 1 341 ? 6.551 16.531 -9.461 1 98 341 VAL A N 1
ATOM 2701 C CA . VAL A 1 341 ? 6.066 17.562 -8.555 1 98 341 VAL A CA 1
ATOM 2702 C C . VAL A 1 341 ? 6.727 18.891 -8.883 1 98 341 VAL A C 1
ATOM 2704 O O . VAL A 1 341 ? 6.098 19.953 -8.773 1 98 341 VAL A O 1
ATOM 2707 N N . TYR A 1 342 ? 8.031 18.891 -9.242 1 90.81 342 TYR A N 1
ATOM 2708 C CA . TYR A 1 342 ? 8.781 20.109 -9.523 1 90.81 342 TYR A CA 1
ATOM 2709 C C . TYR A 1 342 ? 9.188 20.156 -10.992 1 90.81 342 TYR A C 1
ATOM 2711 O O . TYR A 1 342 ? 9.391 19.125 -11.633 1 90.81 342 TYR A O 1
ATOM 2719 N N . MET B 1 1 ? -8.156 -45.156 -11.594 1 87.75 1 MET B N 1
ATOM 2720 C CA . MET B 1 1 ? -7.152 -44.844 -12.609 1 87.75 1 MET B CA 1
ATOM 2721 C C . MET B 1 1 ? -6.246 -43.719 -12.156 1 87.75 1 MET B C 1
ATOM 2723 O O . MET B 1 1 ? -6.707 -42.75 -11.508 1 87.75 1 MET B O 1
ATOM 2727 N N . LYS B 1 2 ? -4.887 -43.938 -12.32 1 96.19 2 LYS B N 1
ATOM 2728 C CA . LYS B 1 2 ? -3.93 -42.906 -11.945 1 96.19 2 LYS B CA 1
ATOM 2729 C C . LYS B 1 2 ? -3.332 -42.25 -13.172 1 96.19 2 LYS B C 1
ATOM 2731 O O . LYS B 1 2 ? -3.045 -42.906 -14.172 1 96.19 2 LYS B O 1
ATOM 2736 N N . LEU B 1 3 ? -3.299 -41 -13.086 1 98.56 3 LEU B N 1
ATOM 2737 C CA . LEU B 1 3 ? -2.592 -40.25 -14.117 1 98.56 3 LEU B CA 1
ATOM 2738 C C . LEU B 1 3 ? -1.086 -40.469 -14.016 1 98.56 3 LEU B C 1
ATOM 2740 O O . LEU B 1 3 ? -0.508 -40.312 -12.938 1 98.56 3 LEU B O 1
ATOM 2744 N N . ARG B 1 4 ? -0.394 -40.875 -15.133 1 98.44 4 ARG B N 1
ATOM 2745 C CA . ARG B 1 4 ? 1.038 -41.156 -15.141 1 98.44 4 ARG B CA 1
ATOM 2746 C C . ARG B 1 4 ? 1.832 -39.938 -15.625 1 98.44 4 ARG B C 1
ATOM 2748 O O . ARG B 1 4 ? 1.714 -39.531 -16.781 1 98.44 4 ARG B O 1
ATOM 2755 N N . TRP B 1 5 ? 2.693 -39.469 -14.695 1 98.62 5 TRP B N 1
ATOM 2756 C CA . TRP B 1 5 ? 3.342 -38.156 -14.906 1 98.62 5 TRP B CA 1
ATOM 2757 C C . TRP B 1 5 ? 4.773 -38.344 -15.398 1 98.62 5 TRP B C 1
ATOM 2759 O O . TRP B 1 5 ? 5.5 -39.219 -14.906 1 98.62 5 TRP B O 1
ATOM 2769 N N . GLY B 1 6 ? 5.133 -37.594 -16.391 1 98.5 6 GLY B N 1
ATOM 2770 C CA . GLY B 1 6 ? 6.523 -37.281 -16.703 1 98.5 6 GLY B CA 1
ATOM 2771 C C . GLY B 1 6 ? 6.965 -35.906 -16.25 1 98.5 6 GLY B C 1
ATOM 2772 O O . GLY B 1 6 ? 6.227 -34.938 -16.406 1 98.5 6 GLY B O 1
ATOM 2773 N N . ILE B 1 7 ? 8.195 -35.812 -15.711 1 98.25 7 ILE B N 1
ATOM 2774 C CA . ILE B 1 7 ? 8.703 -34.531 -15.195 1 98.25 7 ILE B CA 1
ATOM 2775 C C . ILE B 1 7 ? 9.766 -34 -16.141 1 98.25 7 ILE B C 1
ATOM 2777 O O . ILE B 1 7 ? 10.781 -34.656 -16.391 1 98.25 7 ILE B O 1
ATOM 2781 N N . ILE B 1 8 ? 9.484 -32.781 -16.656 1 96.81 8 ILE B N 1
ATOM 2782 C CA . ILE B 1 8 ? 10.453 -32.062 -17.484 1 96.81 8 ILE B CA 1
ATOM 2783 C C . ILE B 1 8 ? 11.062 -30.906 -16.688 1 96.81 8 ILE B C 1
ATOM 2785 O O . ILE B 1 8 ? 10.367 -29.953 -16.344 1 96.81 8 ILE B O 1
ATOM 2789 N N . GLY B 1 9 ? 12.375 -30.875 -16.453 1 91.69 9 GLY B N 1
ATOM 2790 C CA . GLY B 1 9 ? 13.023 -29.938 -15.562 1 91.69 9 GLY B CA 1
ATOM 2791 C C . GLY B 1 9 ? 12.969 -30.359 -14.109 1 91.69 9 GLY B C 1
ATOM 2792 O O . GLY B 1 9 ? 12.461 -29.625 -13.258 1 91.69 9 GLY B O 1
ATOM 2793 N N . ALA B 1 10 ? 13.625 -31.406 -13.789 1 86.31 10 ALA B N 1
ATOM 2794 C CA . ALA B 1 10 ? 13.477 -32.031 -12.484 1 86.31 10 ALA B CA 1
ATOM 2795 C C . ALA B 1 10 ? 14.477 -31.469 -11.477 1 86.31 10 ALA B C 1
ATOM 2797 O O . ALA B 1 10 ? 15.367 -32.188 -11.008 1 86.31 10 ALA B O 1
ATOM 2798 N N . SER B 1 11 ? 14.328 -30.25 -11.18 1 84.5 11 SER B N 1
ATOM 2799 C CA . SER B 1 11 ? 15.141 -29.562 -10.172 1 84.5 11 SER B CA 1
ATOM 2800 C C . SER B 1 11 ? 14.336 -28.484 -9.469 1 84.5 11 SER B C 1
ATOM 2802 O O . SER B 1 11 ? 13.195 -28.203 -9.836 1 84.5 11 SER B O 1
ATOM 2804 N N . GLY B 1 12 ? 14.922 -27.984 -8.383 1 89.69 12 GLY B N 1
ATOM 2805 C CA . GLY B 1 12 ? 14.297 -26.859 -7.699 1 89.69 12 GLY B CA 1
ATOM 2806 C C . GLY B 1 12 ? 12.898 -27.172 -7.195 1 89.69 12 GLY B C 1
ATOM 2807 O O . GLY B 1 12 ? 12.711 -28.094 -6.406 1 89.69 12 GLY B O 1
ATOM 2808 N N . ILE B 1 13 ? 11.961 -26.484 -7.781 1 92.75 13 ILE B N 1
ATOM 2809 C CA . ILE B 1 13 ? 10.578 -26.562 -7.324 1 92.75 13 ILE B CA 1
ATOM 2810 C C . ILE B 1 13 ? 10.023 -27.953 -7.598 1 92.75 13 ILE B C 1
ATOM 2812 O O . ILE B 1 13 ? 9.219 -28.469 -6.816 1 92.75 13 ILE B O 1
ATOM 2816 N N . ALA B 1 14 ? 10.414 -28.578 -8.727 1 94.75 14 ALA B N 1
ATOM 2817 C CA . ALA B 1 14 ? 9.977 -29.938 -9.039 1 94.75 14 ALA B CA 1
ATOM 2818 C C . ALA B 1 14 ? 10.414 -30.922 -7.957 1 94.75 14 ALA B C 1
ATOM 2820 O O . ALA B 1 14 ? 9.602 -31.719 -7.473 1 94.75 14 ALA B O 1
ATOM 2821 N N . ASP B 1 15 ? 11.641 -30.812 -7.566 1 94.38 15 ASP B N 1
ATOM 2822 C CA . ASP B 1 15 ? 12.234 -31.703 -6.57 1 94.38 15 ASP B CA 1
ATOM 2823 C C . ASP B 1 15 ? 11.695 -31.391 -5.172 1 94.38 15 ASP B C 1
ATOM 2825 O O . ASP B 1 15 ? 11.352 -32.312 -4.418 1 94.38 15 ASP B O 1
ATOM 2829 N N . GLU B 1 16 ? 11.523 -30.125 -4.898 1 94.75 16 GLU B N 1
ATOM 2830 C CA . GLU B 1 16 ? 11.242 -29.703 -3.531 1 94.75 16 GLU B CA 1
ATOM 2831 C C . GLU B 1 16 ? 9.75 -29.812 -3.217 1 94.75 16 GLU B C 1
ATOM 2833 O O . GLU B 1 16 ? 9.367 -30.031 -2.066 1 94.75 16 GLU B O 1
ATOM 2838 N N . CYS B 1 17 ? 8.922 -29.641 -4.25 1 96.94 17 CYS B N 1
ATOM 2839 C CA . CYS B 1 17 ? 7.516 -29.453 -3.91 1 96.94 17 CYS B CA 1
ATOM 2840 C C . CYS B 1 17 ? 6.621 -30.328 -4.793 1 96.94 17 CYS B C 1
ATOM 2842 O O . CYS B 1 17 ? 5.82 -31.109 -4.285 1 96.94 17 CYS B O 1
ATOM 2844 N N . THR B 1 18 ? 6.812 -30.281 -6.07 1 97.62 18 THR B N 1
ATOM 2845 C CA . THR B 1 18 ? 5.801 -30.812 -6.977 1 97.62 18 THR B CA 1
ATOM 2846 C C . THR B 1 18 ? 5.844 -32.344 -7 1 97.62 18 THR B C 1
ATOM 2848 O O . THR B 1 18 ? 4.805 -33 -6.918 1 97.62 18 THR B O 1
ATOM 2851 N N . ILE B 1 19 ? 7.055 -32.969 -7.121 1 97.69 19 ILE B N 1
ATOM 2852 C CA . ILE B 1 19 ? 7.156 -34.406 -7.129 1 97.69 19 ILE B CA 1
ATOM 2853 C C . ILE B 1 19 ? 6.625 -34.969 -5.812 1 97.69 19 ILE B C 1
ATOM 2855 O O . ILE B 1 19 ? 5.758 -35.844 -5.812 1 97.69 19 ILE B O 1
ATOM 2859 N N . PRO B 1 20 ? 7.039 -34.406 -4.676 1 97.75 20 PRO B N 1
ATOM 2860 C CA . PRO B 1 20 ? 6.438 -34.875 -3.418 1 97.75 20 PRO B CA 1
ATOM 2861 C C . PRO B 1 20 ? 4.918 -34.719 -3.4 1 97.75 20 PRO B C 1
ATOM 2863 O O . PRO B 1 20 ? 4.207 -35.562 -2.859 1 97.75 20 PRO B O 1
ATOM 2866 N N . GLY B 1 21 ? 4.414 -33.656 -3.973 1 97.94 21 GLY B N 1
ATOM 2867 C CA . GLY B 1 21 ? 2.98 -33.438 -4.066 1 97.94 21 GLY B CA 1
ATOM 2868 C C . GLY B 1 21 ? 2.26 -34.5 -4.863 1 97.94 21 GLY B C 1
ATOM 2869 O O . GLY B 1 21 ? 1.192 -34.969 -4.461 1 97.94 21 GLY B O 1
ATOM 2870 N N . ILE B 1 22 ? 2.842 -34.906 -5.965 1 98.06 22 ILE B N 1
ATOM 2871 C CA . ILE B 1 22 ? 2.264 -35.938 -6.801 1 98.06 22 ILE B CA 1
ATOM 2872 C C . ILE B 1 22 ? 2.193 -37.25 -6.02 1 98.06 22 ILE B C 1
ATOM 2874 O O . ILE B 1 22 ? 1.171 -37.938 -6.039 1 98.06 22 ILE B O 1
ATOM 2878 N N . LEU B 1 23 ? 3.227 -37.531 -5.293 1 97.31 23 LEU B N 1
ATOM 2879 C CA . LEU B 1 23 ? 3.357 -38.781 -4.59 1 97.31 23 LEU B CA 1
ATOM 2880 C C . LEU B 1 23 ? 2.352 -38.875 -3.449 1 97.31 23 LEU B C 1
ATOM 2882 O O . LEU B 1 23 ? 2.051 -40 -2.975 1 97.31 23 LEU B O 1
ATOM 2886 N N . LYS B 1 24 ? 1.832 -37.781 -3.041 1 97.56 24 LYS B N 1
ATOM 2887 C CA . LYS B 1 24 ? 0.882 -37.75 -1.934 1 97.56 24 LYS B CA 1
ATOM 2888 C C . LYS B 1 24 ? -0.551 -37.906 -2.434 1 97.56 24 LYS B C 1
ATOM 2890 O O . LYS B 1 24 ? -1.467 -38.156 -1.642 1 97.56 24 LYS B O 1
ATOM 2895 N N . THR B 1 25 ? -0.731 -37.781 -3.705 1 98.19 25 THR B N 1
ATOM 2896 C CA . THR B 1 25 ? -2.078 -37.906 -4.25 1 98.19 25 THR B CA 1
ATOM 2897 C C . THR B 1 25 ? -2.459 -39.375 -4.441 1 98.19 25 THR B C 1
ATOM 2899 O O . THR B 1 25 ? -1.592 -40.25 -4.461 1 98.19 25 THR B O 1
ATOM 2902 N N . ASN B 1 26 ? -3.74 -39.656 -4.555 1 97.31 26 ASN B N 1
ATOM 2903 C CA . ASN B 1 26 ? -4.207 -41 -4.777 1 97.31 26 ASN B CA 1
ATOM 2904 C C . ASN B 1 26 ? -4.547 -41.25 -6.246 1 97.31 26 ASN B C 1
ATOM 2906 O O . ASN B 1 26 ? -4.812 -42.375 -6.648 1 97.31 26 ASN B O 1
ATOM 2910 N N . ASN B 1 27 ? -4.402 -40.219 -7.023 1 98.31 27 ASN B N 1
ATOM 2911 C CA . ASN B 1 27 ? -4.848 -40.312 -8.406 1 98.31 27 ASN B CA 1
ATOM 2912 C C . ASN B 1 27 ? -3.713 -40.062 -9.391 1 98.31 27 ASN B C 1
ATOM 2914 O O . ASN B 1 27 ? -3.955 -39.688 -10.539 1 98.31 27 ASN B O 1
ATOM 2918 N N . SER B 1 28 ? -2.471 -40.094 -8.922 1 98.38 28 SER B N 1
ATOM 2919 C CA . SER B 1 28 ? -1.326 -39.781 -9.766 1 98.38 28 SER B CA 1
ATOM 2920 C C . SER B 1 28 ? -0.121 -40.656 -9.422 1 98.38 28 SER B C 1
ATOM 2922 O O . SER B 1 28 ? -0.013 -41.156 -8.305 1 98.38 28 SER B O 1
ATOM 2924 N N . GLU B 1 29 ? 0.75 -40.812 -10.328 1 97.75 29 GLU B N 1
ATOM 2925 C CA . GLU B 1 29 ? 2.051 -41.469 -10.117 1 97.75 29 GLU B CA 1
ATOM 2926 C C . GLU B 1 29 ? 3.105 -40.875 -11.055 1 97.75 29 GLU B C 1
ATOM 2928 O O . GLU B 1 29 ? 2.799 -40.5 -12.18 1 97.75 29 GLU B O 1
ATOM 2933 N N . VAL B 1 30 ? 4.328 -40.812 -10.578 1 98.19 30 VAL B N 1
ATOM 2934 C CA . VAL B 1 30 ? 5.441 -40.344 -11.406 1 98.19 30 VAL B CA 1
ATOM 2935 C C . VAL B 1 30 ? 6.102 -41.562 -12.07 1 98.19 30 VAL B C 1
ATOM 2937 O O . VAL B 1 30 ? 6.602 -42.469 -11.391 1 98.19 30 VAL B O 1
ATOM 2940 N N . VAL B 1 31 ? 6.211 -41.531 -13.398 1 97.56 31 VAL B N 1
ATOM 2941 C CA . VAL B 1 31 ? 6.73 -42.719 -14.062 1 97.56 31 VAL B CA 1
ATOM 2942 C C . VAL B 1 31 ? 8.062 -42.406 -14.727 1 97.56 31 VAL B C 1
ATOM 2944 O O . VAL B 1 31 ? 8.859 -43.312 -15.008 1 97.56 31 VAL B O 1
ATOM 2947 N N . ALA B 1 32 ? 8.25 -41.062 -14.961 1 97.69 32 ALA B N 1
ATOM 2948 C CA . ALA B 1 32 ? 9.477 -40.719 -15.664 1 97.69 32 ALA B CA 1
ATOM 2949 C C . ALA B 1 32 ? 9.953 -39.312 -15.242 1 97.69 32 ALA B C 1
ATOM 2951 O O . ALA B 1 32 ? 9.141 -38.438 -14.922 1 97.69 32 ALA B O 1
ATOM 2952 N N . VAL B 1 33 ? 11.281 -39.156 -15.281 1 97.38 33 VAL B N 1
ATOM 2953 C CA . VAL B 1 33 ? 11.898 -37.844 -15.031 1 97.38 33 VAL B CA 1
ATOM 2954 C C . VAL B 1 33 ? 12.93 -37.562 -16.125 1 97.38 33 VAL B C 1
ATOM 2956 O O . VAL B 1 33 ? 13.602 -38.469 -16.609 1 97.38 33 VAL B O 1
ATOM 2959 N N . MET B 1 34 ? 12.961 -36.25 -16.469 1 95.25 34 MET B N 1
ATOM 2960 C CA . MET B 1 34 ? 13.891 -35.812 -17.5 1 95.25 34 MET B CA 1
ATOM 2961 C C . MET B 1 34 ? 14.688 -34.594 -17.047 1 95.25 34 MET B C 1
ATOM 2963 O O . MET B 1 34 ? 14.125 -33.688 -16.453 1 95.25 34 MET B O 1
ATOM 2967 N N . SER B 1 35 ? 16.016 -34.594 -17.297 1 91.75 35 SER B N 1
ATOM 2968 C CA . SER B 1 35 ? 16.906 -33.469 -17.188 1 91.75 35 SER B CA 1
ATOM 2969 C C . SER B 1 35 ? 17.969 -33.5 -18.281 1 91.75 35 SER B C 1
ATOM 2971 O O . SER B 1 35 ? 18.328 -34.562 -18.766 1 91.75 35 SER B O 1
ATOM 2973 N N . ARG B 1 36 ? 18.438 -32.25 -18.578 1 88.12 36 ARG B N 1
ATOM 2974 C CA . ARG B 1 36 ? 19.484 -32.219 -19.578 1 88.12 36 ARG B CA 1
ATOM 2975 C C . ARG B 1 36 ? 20.75 -32.906 -19.094 1 88.12 36 ARG B C 1
ATOM 2977 O O . ARG B 1 36 ? 21.516 -33.469 -19.875 1 88.12 36 ARG B O 1
ATOM 2984 N N . SER B 1 37 ? 20.844 -32.844 -17.797 1 89.75 37 SER B N 1
ATOM 2985 C CA . SER B 1 37 ? 21.906 -33.594 -17.172 1 89.75 37 SER B CA 1
ATOM 2986 C C . SER B 1 37 ? 21.406 -34.969 -16.672 1 89.75 37 SER B C 1
ATOM 2988 O O . SER B 1 37 ? 20.672 -35.031 -15.672 1 89.75 37 SER B O 1
ATOM 2990 N N . ILE B 1 38 ? 21.906 -36 -17.266 1 89.38 38 ILE B N 1
ATOM 2991 C CA . ILE B 1 38 ? 21.438 -37.344 -16.906 1 89.38 38 ILE B CA 1
ATOM 2992 C C . ILE B 1 38 ? 21.75 -37.625 -15.438 1 89.38 38 ILE B C 1
ATOM 2994 O O . ILE B 1 38 ? 20.984 -38.312 -14.758 1 89.38 38 ILE B O 1
ATOM 2998 N N . GLU B 1 39 ? 22.828 -37.125 -14.977 1 91.94 39 GLU B N 1
ATOM 2999 C CA . GLU B 1 39 ? 23.219 -37.312 -13.578 1 91.94 39 GLU B CA 1
ATOM 3000 C C . GLU B 1 39 ? 22.188 -36.719 -12.633 1 91.94 39 GLU B C 1
ATOM 3002 O O . GLU B 1 39 ? 21.812 -37.344 -11.633 1 91.94 39 GLU B O 1
ATOM 3007 N N . LYS B 1 40 ? 21.703 -35.562 -12.977 1 91.25 40 LYS B N 1
ATOM 3008 C CA . LYS B 1 40 ? 20.688 -34.906 -12.164 1 91.25 40 LYS B CA 1
ATOM 3009 C C . LYS B 1 40 ? 19.375 -35.688 -12.188 1 91.25 40 LYS B C 1
ATOM 3011 O O . LYS B 1 40 ? 18.719 -35.844 -11.156 1 91.25 40 LYS B O 1
ATOM 3016 N N . ALA B 1 41 ? 19.078 -36.156 -13.352 1 92.31 41 ALA B N 1
ATOM 3017 C CA . ALA B 1 41 ? 17.844 -36.938 -13.5 1 92.31 41 ALA B CA 1
ATOM 3018 C C . ALA B 1 41 ? 17.906 -38.25 -12.719 1 92.31 41 ALA B C 1
ATOM 3020 O O . ALA B 1 41 ? 16.922 -38.656 -12.102 1 92.31 41 ALA B O 1
ATOM 3021 N N . GLU B 1 42 ? 19.047 -38.844 -12.75 1 94.75 42 GLU B N 1
ATOM 3022 C CA . GLU B 1 42 ? 19.234 -40.094 -12.039 1 94.75 42 GLU B CA 1
ATOM 3023 C C . GLU B 1 42 ? 19.125 -39.906 -10.523 1 94.75 42 GLU B C 1
ATOM 3025 O O . GLU B 1 42 ? 18.578 -40.75 -9.82 1 94.75 42 GLU B O 1
ATOM 3030 N N . LYS B 1 43 ? 19.641 -38.875 -10.047 1 95.44 43 LYS B N 1
ATOM 3031 C CA . LYS B 1 43 ? 19.547 -38.562 -8.617 1 95.44 43 LYS B CA 1
ATOM 3032 C C . LYS B 1 43 ? 18.078 -38.438 -8.18 1 95.44 43 LYS B C 1
ATOM 3034 O O . LYS B 1 43 ? 17.703 -38.938 -7.117 1 95.44 43 LYS B O 1
ATOM 3039 N N . ILE B 1 44 ? 17.312 -37.812 -9.008 1 95.75 44 ILE B N 1
ATOM 3040 C CA . ILE B 1 44 ? 15.906 -37.625 -8.703 1 95.75 44 ILE B CA 1
ATOM 3041 C C . ILE B 1 44 ? 15.18 -38.969 -8.789 1 95.75 44 ILE B C 1
ATOM 3043 O O . ILE B 1 44 ? 14.352 -39.281 -7.941 1 95.75 44 ILE B O 1
ATOM 3047 N N . ARG B 1 45 ? 15.492 -39.719 -9.797 1 95.31 45 ARG B N 1
ATOM 3048 C CA . ARG B 1 45 ? 14.914 -41.031 -9.961 1 95.31 45 ARG B CA 1
ATOM 3049 C C . ARG B 1 45 ? 15.156 -41.906 -8.727 1 95.31 45 ARG B C 1
ATOM 3051 O O . ARG B 1 45 ? 14.234 -42.531 -8.219 1 95.31 45 ARG B O 1
ATOM 3058 N N . GLU B 1 46 ? 16.359 -41.844 -8.273 1 96.75 46 GLU B N 1
ATOM 3059 C CA . GLU B 1 46 ? 16.734 -42.656 -7.105 1 96.75 46 GLU B CA 1
ATOM 3060 C C . GLU B 1 46 ? 16.047 -42.125 -5.844 1 96.75 46 GLU B C 1
ATOM 3062 O O . GLU B 1 46 ? 15.539 -42.938 -5.047 1 96.75 46 GLU B O 1
ATOM 3067 N N . LYS B 1 47 ? 16.047 -40.875 -5.688 1 96.81 47 LYS B N 1
ATOM 3068 C CA . LYS B 1 47 ? 15.469 -40.25 -4.5 1 96.81 47 LYS B CA 1
ATOM 3069 C C . LYS B 1 47 ? 14 -40.625 -4.328 1 96.81 47 LYS B C 1
ATOM 3071 O O . LYS B 1 47 ? 13.539 -40.844 -3.209 1 96.81 47 LYS B O 1
ATOM 3076 N N . TYR B 1 48 ? 13.312 -40.781 -5.461 1 97.19 48 TYR B N 1
ATOM 3077 C CA . TYR B 1 48 ? 11.867 -40.938 -5.363 1 97.19 48 TYR B CA 1
ATOM 3078 C C . TYR B 1 48 ? 11.43 -42.281 -5.914 1 97.19 48 TYR B C 1
ATOM 3080 O O . TYR B 1 48 ? 10.234 -42.562 -6.066 1 97.19 48 TYR B O 1
ATOM 3088 N N . ASN B 1 49 ? 12.359 -43.156 -6.285 1 96.44 49 ASN B N 1
ATOM 3089 C CA . ASN B 1 49 ? 12.109 -44.5 -6.82 1 96.44 49 ASN B CA 1
ATOM 3090 C C . ASN B 1 49 ? 11.211 -44.438 -8.055 1 96.44 49 ASN B C 1
ATOM 3092 O O . ASN B 1 49 ? 10.188 -45.125 -8.109 1 96.44 49 ASN B O 1
ATOM 3096 N N . ILE B 1 50 ? 11.633 -43.625 -8.984 1 96.88 50 ILE B N 1
ATOM 3097 C CA . ILE B 1 50 ? 10.914 -43.469 -10.242 1 96.88 50 ILE B CA 1
ATOM 3098 C C . ILE B 1 50 ? 11.43 -44.469 -11.258 1 96.88 50 ILE B C 1
ATOM 3100 O O . ILE B 1 50 ? 12.617 -44.812 -11.281 1 96.88 50 ILE B O 1
ATOM 3104 N N . LYS B 1 51 ? 10.672 -44.906 -12.125 1 95.38 51 LYS B N 1
ATOM 3105 C CA . LYS B 1 51 ? 10.945 -46.062 -12.977 1 95.38 51 LYS B CA 1
ATOM 3106 C C . LYS B 1 51 ? 11.898 -45.688 -14.117 1 95.38 51 LYS B C 1
ATOM 3108 O O . LYS B 1 51 ? 12.789 -46.469 -14.469 1 95.38 51 LYS B O 1
ATOM 3113 N N . LYS B 1 52 ? 11.672 -44.5 -14.672 1 97.12 52 LYS B N 1
ATOM 3114 C CA . LYS B 1 52 ? 12.359 -44.188 -15.922 1 97.12 52 LYS B CA 1
ATOM 3115 C C . LYS B 1 52 ? 13.047 -42.844 -15.852 1 97.12 52 LYS B C 1
ATOM 3117 O O . LYS B 1 52 ? 12.555 -41.906 -15.203 1 97.12 52 LYS B O 1
ATOM 3122 N N . VAL B 1 53 ? 14.164 -42.75 -16.562 1 96.56 53 VAL B N 1
ATOM 3123 C CA . VAL B 1 53 ? 14.93 -41.531 -16.688 1 96.56 53 VAL B CA 1
ATOM 3124 C C . VAL B 1 53 ? 15.25 -41.25 -18.141 1 96.56 53 VAL B C 1
ATOM 3126 O O . VAL B 1 53 ? 15.57 -42.156 -18.906 1 96.56 53 VAL B O 1
ATOM 3129 N N . TYR B 1 54 ? 15.102 -40.031 -18.5 1 96 54 TYR B N 1
ATOM 3130 C CA . TYR B 1 54 ? 15.43 -39.594 -19.859 1 96 54 TYR B CA 1
ATOM 3131 C C . TYR B 1 54 ? 16.359 -38.406 -19.844 1 96 54 TYR B C 1
ATOM 3133 O O . TYR B 1 54 ? 16.328 -37.594 -18.922 1 96 54 TYR B O 1
ATOM 3141 N N . SER B 1 55 ? 17.156 -38.188 -20.906 1 92.75 55 SER B N 1
ATOM 3142 C CA . SER B 1 55 ? 18.062 -37.031 -21.016 1 92.75 55 SER B CA 1
ATOM 3143 C C . SER B 1 55 ? 17.609 -36.062 -22.094 1 92.75 55 SER B C 1
ATOM 3145 O O . SER B 1 55 ? 18.234 -35.031 -22.328 1 92.75 55 SER B O 1
ATOM 3147 N N . ASN B 1 56 ? 16.531 -36.469 -22.703 1 92.81 56 ASN B N 1
ATOM 3148 C CA . ASN B 1 56 ? 15.953 -35.531 -23.688 1 92.81 56 ASN B CA 1
ATOM 3149 C C . ASN B 1 56 ? 14.422 -35.594 -23.656 1 92.81 56 ASN B C 1
ATOM 3151 O O . ASN B 1 56 ? 13.828 -36.625 -23.375 1 92.81 56 ASN B O 1
ATOM 3155 N N . VAL B 1 57 ? 13.859 -34.5 -24.094 1 95 57 VAL B N 1
ATOM 3156 C CA . VAL B 1 57 ? 12.422 -34.281 -23.953 1 95 57 VAL B CA 1
ATOM 3157 C C . VAL B 1 57 ? 11.664 -35.156 -24.922 1 95 57 VAL B C 1
ATOM 3159 O O . VAL B 1 57 ? 10.617 -35.719 -24.594 1 95 57 VAL B O 1
ATOM 3162 N N . GLU B 1 58 ? 12.156 -35.406 -26.078 1 95.81 58 GLU B N 1
ATOM 3163 C CA . GLU B 1 58 ? 11.484 -36.219 -27.109 1 95.81 58 GLU B CA 1
ATOM 3164 C C . GLU B 1 58 ? 11.289 -37.656 -26.656 1 95.81 58 GLU B C 1
ATOM 3166 O O . GLU B 1 58 ? 10.227 -38.219 -26.859 1 95.81 58 GLU B O 1
ATOM 3171 N N . ASP B 1 59 ? 12.32 -38.188 -26.047 1 96.75 59 ASP B N 1
ATOM 3172 C CA . ASP B 1 59 ? 12.242 -39.562 -25.578 1 96.75 59 ASP B CA 1
ATOM 3173 C C . ASP B 1 59 ? 11.172 -39.719 -24.5 1 96.75 59 ASP B C 1
ATOM 3175 O O . ASP B 1 59 ? 10.422 -40.688 -24.484 1 96.75 59 ASP B O 1
ATOM 3179 N N . LEU B 1 60 ? 11.148 -38.781 -23.609 1 97.5 60 LEU B N 1
ATOM 3180 C CA . LEU B 1 60 ? 10.125 -38.812 -22.578 1 97.5 60 LEU B CA 1
ATOM 3181 C C . LEU B 1 60 ? 8.727 -38.719 -23.172 1 97.5 60 LEU B C 1
ATOM 3183 O O . LEU B 1 60 ? 7.82 -39.438 -22.781 1 97.5 60 LEU B O 1
ATOM 3187 N N . LEU B 1 61 ? 8.57 -37.844 -24.188 1 98.19 61 LEU B N 1
ATOM 3188 C CA . LEU B 1 61 ? 7.27 -37.594 -24.781 1 98.19 61 LEU B CA 1
ATOM 3189 C C . LEU B 1 61 ? 6.809 -38.75 -25.641 1 98.19 61 LEU B C 1
ATOM 3191 O O . LEU B 1 61 ? 5.609 -38.938 -25.875 1 98.19 61 LEU B O 1
ATOM 3195 N N . ASN B 1 62 ? 7.727 -39.594 -26.047 1 97.69 62 ASN B N 1
ATOM 3196 C CA . ASN B 1 62 ? 7.402 -40.781 -26.844 1 97.69 62 ASN B CA 1
ATOM 3197 C C . ASN B 1 62 ? 7.02 -41.969 -25.953 1 97.69 62 ASN B C 1
ATOM 3199 O O . ASN B 1 62 ? 6.566 -43 -26.453 1 97.69 62 ASN B O 1
ATOM 3203 N N . ASP B 1 63 ? 7.238 -41.812 -24.688 1 97.94 63 ASP B N 1
ATOM 3204 C CA . ASP B 1 63 ? 6.887 -42.875 -23.75 1 97.94 63 ASP B CA 1
ATOM 3205 C C . ASP B 1 63 ? 5.371 -43 -23.625 1 97.94 63 ASP B C 1
ATOM 3207 O O . ASP B 1 63 ? 4.707 -42.125 -23.078 1 97.94 63 ASP B O 1
ATOM 3211 N N . LYS B 1 64 ? 4.852 -44.156 -23.938 1 97.06 64 LYS B N 1
ATOM 3212 C CA . LYS B 1 64 ? 3.412 -44.406 -23.938 1 97.06 64 LYS B CA 1
ATOM 3213 C C . LYS B 1 64 ? 2.863 -44.531 -22.516 1 97.06 64 LYS B C 1
ATOM 3215 O O . LYS B 1 64 ? 1.65 -44.438 -22.312 1 97.06 64 LYS B O 1
ATOM 3220 N N . GLU B 1 65 ? 3.76 -44.625 -21.578 1 97.56 65 GLU B N 1
ATOM 3221 C CA . GLU B 1 65 ? 3.322 -44.75 -20.203 1 97.56 65 GLU B CA 1
ATOM 3222 C C . GLU B 1 65 ? 3.188 -43.375 -19.547 1 97.56 65 GLU B C 1
ATOM 3224 O O . GLU B 1 65 ? 2.807 -43.25 -18.375 1 97.56 65 GLU B O 1
ATOM 3229 N N . VAL B 1 66 ? 3.434 -42.344 -20.266 1 98.5 66 VAL B N 1
ATOM 3230 C CA . VAL B 1 66 ? 3.27 -40.969 -19.766 1 98.5 66 VAL B CA 1
ATOM 3231 C C . VAL B 1 66 ? 1.982 -40.375 -20.312 1 98.5 66 VAL B C 1
ATOM 3233 O O . VAL B 1 66 ? 1.812 -40.25 -21.531 1 98.5 66 VAL B O 1
ATOM 3236 N N . ASP B 1 67 ? 1.089 -39.969 -19.438 1 98.5 67 ASP B N 1
ATOM 3237 C CA . ASP B 1 67 ? -0.178 -39.375 -19.828 1 98.5 67 ASP B CA 1
ATOM 3238 C C . ASP B 1 67 ? -0.088 -37.844 -19.797 1 98.5 67 ASP B C 1
ATOM 3240 O O . ASP B 1 67 ? -0.756 -37.156 -20.562 1 98.5 67 ASP B O 1
ATOM 3244 N N . ALA B 1 68 ? 0.664 -37.344 -18.828 1 98.75 68 ALA B N 1
ATOM 3245 C CA . ALA B 1 68 ? 0.792 -35.906 -18.578 1 98.75 68 ALA B CA 1
ATOM 3246 C C . ALA B 1 68 ? 2.227 -35.531 -18.203 1 98.75 68 ALA B C 1
ATOM 3248 O O . ALA B 1 68 ? 2.959 -36.344 -17.641 1 98.75 68 ALA B O 1
ATOM 3249 N N . VAL B 1 69 ? 2.557 -34.312 -18.516 1 98.81 69 VAL B N 1
ATOM 3250 C CA . VAL B 1 69 ? 3.895 -33.844 -18.156 1 98.81 69 VAL B CA 1
ATOM 3251 C C . VAL B 1 69 ? 3.795 -32.625 -17.266 1 98.81 69 VAL B C 1
ATOM 3253 O O . VAL B 1 69 ? 2.91 -31.781 -17.438 1 98.81 69 VAL B O 1
ATOM 3256 N N . TYR B 1 70 ? 4.602 -32.562 -16.25 1 98.62 70 TYR B N 1
ATOM 3257 C CA . TYR B 1 70 ? 4.898 -31.359 -15.492 1 98.62 70 TYR B CA 1
ATOM 3258 C C . TYR B 1 70 ? 6.148 -30.656 -16.031 1 98.62 70 TYR B C 1
ATOM 3260 O O . TYR B 1 70 ? 7.203 -31.281 -16.156 1 98.62 70 TYR B O 1
ATOM 3268 N N . ILE B 1 71 ? 5.973 -29.422 -16.375 1 98.25 71 ILE B N 1
ATOM 3269 C CA . ILE B 1 71 ? 7.078 -28.672 -16.969 1 98.25 71 ILE B CA 1
ATOM 3270 C C . ILE B 1 71 ? 7.539 -27.594 -15.992 1 98.25 71 ILE B C 1
ATOM 3272 O O . ILE B 1 71 ? 6.797 -26.641 -15.703 1 98.25 71 ILE B O 1
ATOM 3276 N N . ALA B 1 72 ? 8.797 -27.688 -15.547 1 96 72 ALA B N 1
ATOM 3277 C CA . ALA B 1 72 ? 9.383 -26.75 -14.594 1 96 72 ALA B CA 1
ATOM 3278 C C . ALA B 1 72 ? 10.742 -26.25 -15.07 1 96 72 ALA B C 1
ATOM 3280 O O . ALA B 1 72 ? 11.664 -26.078 -14.273 1 96 72 ALA B O 1
ATOM 3281 N N . THR B 1 73 ? 10.938 -26.078 -16.359 1 93.69 73 THR B N 1
ATOM 3282 C CA . THR B 1 73 ? 12.133 -25.484 -16.953 1 93.69 73 THR B CA 1
ATOM 3283 C C . THR B 1 73 ? 12.125 -23.969 -16.781 1 93.69 73 THR B C 1
ATOM 3285 O O . THR B 1 73 ? 11.117 -23.391 -16.344 1 93.69 73 THR B O 1
ATOM 3288 N N . PRO B 1 74 ? 13.266 -23.312 -17.047 1 93.88 74 PRO B N 1
ATOM 3289 C CA . PRO B 1 74 ? 13.211 -21.859 -17.109 1 93.88 74 PRO B CA 1
ATOM 3290 C C . PRO B 1 74 ? 12.164 -21.344 -18.094 1 93.88 74 PRO B C 1
ATOM 3292 O O . PRO B 1 74 ? 11.852 -22.031 -19.078 1 93.88 74 PRO B O 1
ATOM 3295 N N . VAL B 1 75 ? 11.719 -20.172 -17.906 1 97.06 75 VAL B N 1
ATOM 3296 C CA . VAL B 1 75 ? 10.539 -19.641 -18.578 1 97.06 75 VAL B CA 1
ATOM 3297 C C . VAL B 1 75 ? 10.781 -19.594 -20.078 1 97.06 75 VAL B C 1
ATOM 3299 O O . VAL B 1 75 ? 9.875 -19.891 -20.875 1 97.06 75 VAL B O 1
ATOM 3302 N N . PHE B 1 76 ? 11.984 -19.344 -20.484 1 96.12 76 PHE B N 1
ATOM 3303 C CA . PHE B 1 76 ? 12.312 -19.188 -21.891 1 96.12 76 PHE B CA 1
ATOM 3304 C C . PHE B 1 76 ? 12.039 -20.484 -22.656 1 96.12 76 PHE B C 1
ATOM 3306 O O . PHE B 1 76 ? 11.867 -20.469 -23.875 1 96.12 76 PHE B O 1
ATOM 3313 N N . ASP B 1 77 ? 11.945 -21.609 -21.953 1 95.88 77 ASP B N 1
ATOM 3314 C CA . ASP B 1 77 ? 11.789 -22.906 -22.609 1 95.88 77 ASP B CA 1
ATOM 3315 C C . ASP B 1 77 ? 10.344 -23.375 -22.531 1 95.88 77 ASP B C 1
ATOM 3317 O O . ASP B 1 77 ? 10 -24.438 -23.062 1 95.88 77 ASP B O 1
ATOM 3321 N N . HIS B 1 78 ? 9.484 -22.656 -21.891 1 98.25 78 HIS B N 1
ATOM 3322 C CA . HIS B 1 78 ? 8.109 -23.078 -21.656 1 98.25 78 HIS B CA 1
ATOM 3323 C C . HIS B 1 78 ? 7.375 -23.312 -22.969 1 98.25 78 HIS B C 1
ATOM 3325 O O . HIS B 1 78 ? 6.77 -24.375 -23.172 1 98.25 78 HIS B O 1
ATOM 3331 N N . LYS B 1 79 ? 7.492 -22.375 -23.844 1 98.56 79 LYS B N 1
ATOM 3332 C CA . LYS B 1 79 ? 6.758 -22.5 -25.094 1 98.56 79 LYS B CA 1
ATOM 3333 C C . LYS B 1 79 ? 7.16 -23.75 -25.859 1 98.56 79 LYS B C 1
ATOM 3335 O O . LYS B 1 79 ? 6.305 -24.562 -26.25 1 98.56 79 LYS B O 1
ATOM 3340 N N . ASN B 1 80 ? 8.422 -23.906 -26.047 1 97.94 80 ASN B N 1
ATOM 3341 C CA . ASN B 1 80 ? 8.914 -25.062 -26.781 1 97.94 80 ASN B CA 1
ATOM 3342 C C . ASN B 1 80 ? 8.469 -26.375 -26.141 1 97.94 80 ASN B C 1
ATOM 3344 O O . ASN B 1 80 ? 7.973 -27.266 -26.812 1 97.94 80 ASN B O 1
ATOM 3348 N N . SER B 1 81 ? 8.617 -26.469 -24.859 1 97.88 81 SER B N 1
ATOM 3349 C CA . SER B 1 81 ? 8.25 -27.672 -24.125 1 97.88 81 SER B CA 1
ATOM 3350 C C . SER B 1 81 ? 6.758 -27.953 -24.219 1 97.88 81 SER B C 1
ATOM 3352 O O . SER B 1 81 ? 6.344 -29.094 -24.391 1 97.88 81 SER B O 1
ATOM 3354 N N . VAL B 1 82 ? 5.961 -26.938 -24.141 1 98.81 82 VAL B N 1
ATOM 3355 C CA . VAL B 1 82 ? 4.512 -27.078 -24.203 1 98.81 82 VAL B CA 1
ATOM 3356 C C . VAL B 1 82 ? 4.102 -27.547 -25.594 1 98.81 82 VAL B C 1
ATOM 3358 O O . VAL B 1 82 ? 3.305 -28.484 -25.734 1 98.81 82 VAL B O 1
ATOM 3361 N N . ILE B 1 83 ? 4.668 -26.938 -26.625 1 98.69 83 ILE B N 1
ATOM 3362 C CA . ILE B 1 83 ? 4.305 -27.25 -28 1 98.69 83 ILE B CA 1
ATOM 3363 C C . ILE B 1 83 ? 4.676 -28.703 -28.312 1 98.69 83 ILE B C 1
ATOM 3365 O O . ILE B 1 83 ? 3.859 -29.453 -28.844 1 98.69 83 ILE B O 1
ATOM 3369 N N . LEU B 1 84 ? 5.875 -29.094 -27.953 1 98.56 84 LEU B N 1
ATOM 3370 C CA . LEU B 1 84 ? 6.32 -30.453 -28.172 1 98.56 84 LEU B CA 1
ATOM 3371 C C . LEU B 1 84 ? 5.422 -31.453 -27.438 1 98.56 84 LEU B C 1
ATOM 3373 O O . LEU B 1 84 ? 5.047 -32.469 -27.984 1 98.56 84 LEU B O 1
ATOM 3377 N N . SER B 1 85 ? 5.074 -31.125 -26.203 1 98.81 85 SER B N 1
ATOM 3378 C CA . SER B 1 85 ? 4.242 -32 -25.391 1 98.81 85 SER B CA 1
ATOM 3379 C C . SER B 1 85 ? 2.84 -32.125 -25.969 1 98.81 85 SER B C 1
ATOM 3381 O O . SER B 1 85 ? 2.271 -33.219 -26 1 98.81 85 SER B O 1
ATOM 3383 N N . ALA B 1 86 ? 2.307 -31.047 -26.406 1 98.81 86 ALA B N 1
ATOM 3384 C CA . ALA B 1 86 ? 0.973 -31.047 -27 1 98.81 86 ALA B CA 1
ATOM 3385 C C . ALA B 1 86 ? 0.935 -31.922 -28.266 1 98.81 86 ALA B C 1
ATOM 3387 O O . ALA B 1 86 ? 0.023 -32.719 -28.438 1 98.81 86 ALA B O 1
ATOM 3388 N N . LYS B 1 87 ? 1.93 -31.781 -29.078 1 98.56 87 LYS B N 1
ATOM 3389 C CA . LYS B 1 87 ? 1.999 -32.531 -30.328 1 98.56 87 LYS B CA 1
ATOM 3390 C C . LYS B 1 87 ? 2.145 -34.031 -30.047 1 98.56 87 LYS B C 1
ATOM 3392 O O . LYS B 1 87 ? 1.709 -34.875 -30.828 1 98.56 87 LYS B O 1
ATOM 3397 N N . ALA B 1 88 ? 2.699 -34.344 -28.922 1 98.69 88 ALA B N 1
ATOM 3398 C CA . ALA B 1 88 ? 2.854 -35.719 -28.484 1 98.69 88 ALA B CA 1
ATOM 3399 C C . ALA B 1 88 ? 1.609 -36.219 -27.75 1 98.69 88 ALA B C 1
ATOM 3401 O O . ALA B 1 88 ? 1.595 -37.344 -27.219 1 98.69 88 ALA B O 1
ATOM 3402 N N . LYS B 1 89 ? 0.609 -35.375 -27.672 1 98.56 89 LYS B N 1
ATOM 3403 C CA . LYS B 1 89 ? -0.698 -35.688 -27.094 1 98.56 89 LYS B CA 1
ATOM 3404 C C . LYS B 1 89 ? -0.595 -35.906 -25.594 1 98.56 89 LYS B C 1
ATOM 3406 O O . LYS B 1 89 ? -1.267 -36.812 -25.062 1 98.56 89 LYS B O 1
ATOM 3411 N N . LYS B 1 90 ? 0.303 -35.25 -24.922 1 98.81 90 LYS B N 1
ATOM 3412 C CA . LYS B 1 90 ? 0.406 -35.281 -23.453 1 98.81 90 LYS B CA 1
ATOM 3413 C C . LYS B 1 90 ? -0.317 -34.094 -22.828 1 98.81 90 LYS B C 1
ATOM 3415 O O . LYS B 1 90 ? -0.211 -32.969 -23.328 1 98.81 90 LYS B O 1
ATOM 3420 N N . HIS B 1 91 ? -1.154 -34.344 -21.781 1 98.88 91 HIS B N 1
ATOM 3421 C CA . HIS B 1 91 ? -1.645 -33.219 -20.984 1 98.88 91 HIS B CA 1
ATOM 3422 C C . HIS B 1 91 ? -0.497 -32.469 -20.297 1 98.88 91 HIS B C 1
ATOM 3424 O O . HIS B 1 91 ? 0.548 -33.062 -20.031 1 98.88 91 HIS B O 1
ATOM 3430 N N . ILE B 1 92 ? -0.689 -31.188 -20.062 1 98.94 92 ILE B N 1
ATOM 3431 C CA . ILE B 1 92 ? 0.443 -30.391 -19.625 1 98.94 92 ILE B CA 1
ATOM 3432 C C . ILE B 1 92 ? 0.07 -29.625 -18.344 1 98.94 92 ILE B C 1
ATOM 3434 O O . ILE B 1 92 ? -0.961 -28.953 -18.297 1 98.94 92 ILE B O 1
ATOM 3438 N N . PHE B 1 93 ? 0.821 -29.734 -17.312 1 98.81 93 PHE B N 1
ATOM 3439 C CA . PHE B 1 93 ? 0.843 -28.891 -16.125 1 98.81 93 PHE B CA 1
ATOM 3440 C C . PHE B 1 93 ? 2.117 -28.062 -16.078 1 98.81 93 PHE B C 1
ATOM 3442 O O . PHE B 1 93 ? 3.209 -28.594 -15.875 1 98.81 93 PHE B O 1
ATOM 3449 N N . LEU B 1 94 ? 1.978 -26.766 -16.297 1 98.81 94 LEU B N 1
ATOM 3450 C CA . LEU B 1 94 ? 3.104 -25.875 -16.547 1 98.81 94 LEU B CA 1
ATOM 3451 C C . LEU B 1 94 ? 3.338 -24.953 -15.359 1 98.81 94 LEU B C 1
ATOM 3453 O O . LEU B 1 94 ? 2.393 -24.359 -14.828 1 98.81 94 LEU B O 1
ATOM 3457 N N . GLU B 1 95 ? 4.535 -24.797 -14.953 1 98.06 95 GLU B N 1
ATOM 3458 C CA . GLU B 1 95 ? 4.91 -23.859 -13.906 1 98.06 95 GLU B CA 1
ATOM 3459 C C . GLU B 1 95 ? 4.652 -22.422 -14.352 1 98.06 95 GLU B C 1
ATOM 3461 O O . GLU B 1 95 ? 4.715 -22.109 -15.547 1 98.06 95 GLU B O 1
ATOM 3466 N N . LYS B 1 96 ? 4.367 -21.609 -13.414 1 97.88 96 LYS B N 1
ATOM 3467 C CA . LYS B 1 96 ? 4.219 -20.188 -13.672 1 97.88 96 LYS B CA 1
ATOM 3468 C C . LYS B 1 96 ? 5.578 -19.5 -13.758 1 97.88 96 LYS B C 1
ATOM 3470 O O . LYS B 1 96 ? 6.559 -19.969 -13.188 1 97.88 96 LYS B O 1
ATOM 3475 N N . PRO B 1 97 ? 5.746 -18.406 -14.398 1 97.75 97 PRO B N 1
ATOM 3476 C CA . PRO B 1 97 ? 4.734 -17.859 -15.305 1 97.75 97 PRO B CA 1
ATOM 3477 C C . PRO B 1 97 ? 4.609 -18.656 -16.594 1 97.75 97 PRO B C 1
ATOM 3479 O O . PRO B 1 97 ? 5.508 -19.438 -16.938 1 97.75 97 PRO B O 1
ATOM 3482 N N . MET B 1 98 ? 3.523 -18.484 -17.297 1 98.5 98 MET B N 1
ATOM 3483 C CA . MET B 1 98 ? 3.193 -19.344 -18.438 1 98.5 98 MET B CA 1
ATOM 3484 C C . MET B 1 98 ? 4.215 -19.172 -19.562 1 98.5 98 MET B C 1
ATOM 3486 O O . MET B 1 98 ? 4.633 -20.156 -20.172 1 98.5 98 MET B O 1
ATOM 3490 N N . GLY B 1 99 ? 4.605 -17.953 -19.797 1 98.31 99 GLY B N 1
ATOM 3491 C CA . GLY B 1 99 ? 5.547 -17.641 -20.859 1 98.31 99 GLY B CA 1
ATOM 3492 C C . GLY B 1 99 ? 6.156 -16.25 -20.734 1 98.31 99 GLY B C 1
ATOM 3493 O O . GLY B 1 99 ? 5.844 -15.516 -19.812 1 98.31 99 GLY B O 1
ATOM 3494 N N . LEU B 1 100 ? 6.984 -15.914 -21.734 1 97.88 100 LEU B N 1
ATOM 3495 C CA . LEU B 1 100 ? 7.691 -14.641 -21.703 1 97.88 100 LEU B CA 1
ATOM 3496 C C . LEU B 1 100 ? 6.82 -13.516 -22.266 1 97.88 100 LEU B C 1
ATOM 3498 O O . LEU B 1 100 ? 6.961 -12.359 -21.875 1 97.88 100 LEU B O 1
ATOM 3502 N N . THR B 1 101 ? 5.992 -13.891 -23.219 1 97.94 101 THR B N 1
ATOM 3503 C CA . THR B 1 101 ? 5.156 -12.883 -23.859 1 97.94 101 THR B CA 1
ATOM 3504 C C . THR B 1 101 ? 3.723 -13.391 -24.016 1 97.94 101 THR B C 1
ATOM 3506 O O . THR B 1 101 ? 3.469 -14.594 -23.938 1 97.94 101 THR B O 1
ATOM 3509 N N . THR B 1 102 ? 2.859 -12.438 -24.219 1 98.25 102 THR B N 1
ATOM 3510 C CA . THR B 1 102 ? 1.458 -12.781 -24.453 1 98.25 102 THR B CA 1
ATOM 3511 C C . THR B 1 102 ? 1.302 -13.633 -25.703 1 98.25 102 THR B C 1
ATOM 3513 O O . THR B 1 102 ? 0.503 -14.57 -25.734 1 98.25 102 THR B O 1
ATOM 3516 N N . GLU B 1 103 ? 2.051 -13.367 -26.719 1 98.31 103 GLU B N 1
ATOM 3517 C CA . GLU B 1 103 ? 1.993 -14.102 -27.969 1 98.31 103 GLU B CA 1
ATOM 3518 C C . GLU B 1 103 ? 2.4 -15.555 -27.781 1 98.31 103 GLU B C 1
ATOM 3520 O O . GLU B 1 103 ? 1.77 -16.453 -28.344 1 98.31 103 GLU B O 1
ATOM 3525 N N . GLU B 1 104 ? 3.445 -15.734 -27.031 1 98.5 104 GLU B N 1
ATOM 3526 C CA . GLU B 1 104 ? 3.871 -17.109 -26.734 1 98.5 104 GLU B CA 1
ATOM 3527 C C . GLU B 1 104 ? 2.756 -17.891 -26.062 1 98.5 104 GLU B C 1
ATOM 3529 O O . GLU B 1 104 ? 2.504 -19.047 -26.406 1 98.5 104 GLU B O 1
ATOM 3534 N N . CYS B 1 105 ? 2.152 -17.281 -25.109 1 98.81 105 CYS B N 1
ATOM 3535 C CA . CYS B 1 105 ? 1.102 -17.938 -24.328 1 98.81 105 CYS B CA 1
ATOM 3536 C C . CYS B 1 105 ? -0.092 -18.266 -25.219 1 98.81 105 CYS B C 1
ATOM 3538 O O . CYS B 1 105 ? -0.658 -19.359 -25.109 1 98.81 105 CYS B O 1
ATOM 3540 N N . GLU B 1 106 ? -0.447 -17.344 -26.047 1 98.81 106 GLU B N 1
ATOM 3541 C CA . GLU B 1 106 ? -1.55 -17.578 -26.984 1 98.81 106 GLU B CA 1
ATOM 3542 C C . GLU B 1 106 ? -1.257 -18.75 -27.906 1 98.81 106 GLU B C 1
ATOM 3544 O O . GLU B 1 106 ? -2.143 -19.562 -28.188 1 98.81 106 GLU B O 1
ATOM 3549 N N . GLU B 1 107 ? -0.057 -18.812 -28.375 1 98.81 107 GLU B N 1
ATOM 3550 C CA . GLU B 1 107 ? 0.343 -19.922 -29.234 1 98.81 107 GLU B CA 1
ATOM 3551 C C . GLU B 1 107 ? 0.27 -21.25 -28.484 1 98.81 107 GLU B C 1
ATOM 3553 O O . GLU B 1 107 ? -0.204 -22.25 -29.031 1 98.81 107 GLU B O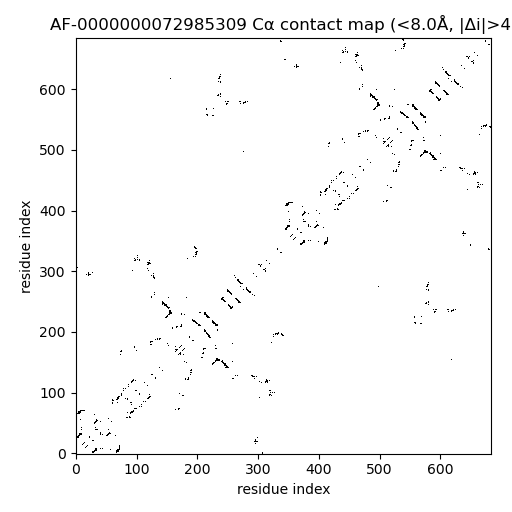 1
ATOM 3558 N N . MET B 1 108 ? 0.743 -21.266 -27.281 1 98.94 108 MET B N 1
ATOM 3559 C CA . MET B 1 108 ? 0.68 -22.469 -26.469 1 98.94 108 MET B CA 1
ATOM 3560 C C . MET B 1 108 ? -0.76 -22.953 -26.312 1 98.94 108 MET B C 1
ATOM 3562 O O . MET B 1 108 ? -1.042 -24.141 -26.469 1 98.94 108 MET B O 1
ATOM 3566 N N . ILE B 1 109 ? -1.645 -22.031 -26 1 98.88 109 ILE B N 1
ATOM 3567 C CA . ILE B 1 109 ? -3.053 -22.359 -25.812 1 98.88 109 ILE B CA 1
ATOM 3568 C C . ILE B 1 109 ? -3.627 -22.906 -27.109 1 98.88 109 ILE B C 1
ATOM 3570 O O . ILE B 1 109 ? -4.32 -23.922 -27.125 1 98.88 109 ILE B O 1
ATOM 3574 N N . LYS B 1 110 ? -3.326 -22.234 -28.219 1 98.81 110 LYS B N 1
ATOM 3575 C CA . LYS B 1 110 ? -3.814 -22.656 -29.516 1 98.81 110 LYS B CA 1
ATOM 3576 C C . LYS B 1 110 ? -3.385 -24.094 -29.844 1 98.81 110 LYS B C 1
ATOM 3578 O O . LYS B 1 110 ? -4.211 -24.922 -30.219 1 98.81 110 LYS B O 1
ATOM 3583 N N . VAL B 1 111 ? -2.135 -24.391 -29.688 1 98.88 111 VAL B N 1
ATOM 3584 C CA . VAL B 1 111 ? -1.577 -25.688 -30.047 1 98.88 111 VAL B CA 1
ATOM 3585 C C . VAL B 1 111 ? -2.162 -26.781 -29.141 1 98.88 111 VAL B C 1
ATOM 3587 O O . VAL B 1 111 ? -2.441 -27.891 -29.594 1 98.88 111 VAL B O 1
ATOM 3590 N N . THR B 1 112 ? -2.324 -26.516 -27.875 1 98.81 112 THR B N 1
ATOM 3591 C CA . THR B 1 112 ? -2.893 -27.5 -26.969 1 98.81 112 THR B CA 1
ATOM 3592 C C . THR B 1 112 ? -4.344 -27.812 -27.328 1 98.81 112 THR B C 1
ATOM 3594 O O . THR B 1 112 ? -4.766 -28.969 -27.297 1 98.81 112 THR B O 1
ATOM 3597 N N . LYS B 1 113 ? -5.055 -26.797 -27.703 1 98.5 113 LYS B N 1
ATOM 3598 C CA . LYS B 1 113 ? -6.43 -27 -28.156 1 98.5 113 LYS B CA 1
ATOM 3599 C C . LYS B 1 113 ? -6.48 -27.812 -29.438 1 98.5 113 LYS B C 1
ATOM 3601 O O . LYS B 1 113 ? -7.301 -28.734 -29.562 1 98.5 113 LYS B O 1
ATOM 3606 N N . GLU B 1 114 ? -5.637 -27.531 -30.344 1 98.56 114 GLU B N 1
ATOM 3607 C CA . GLU B 1 114 ? -5.578 -28.219 -31.625 1 98.56 114 GLU B CA 1
ATOM 3608 C C . GLU B 1 114 ? -5.258 -29.703 -31.438 1 98.56 114 GLU B C 1
ATOM 3610 O O . GLU B 1 114 ? -5.645 -30.531 -32.25 1 98.56 114 GLU B O 1
ATOM 3615 N N . ASN B 1 115 ? -4.598 -30.031 -30.406 1 98.62 115 ASN B N 1
ATOM 3616 C CA . ASN B 1 115 ? -4.184 -31.406 -30.172 1 98.62 115 ASN B CA 1
ATOM 3617 C C . ASN B 1 115 ? -5.059 -32.094 -29.109 1 98.62 115 ASN B C 1
ATOM 3619 O O . ASN B 1 115 ? -4.77 -33.188 -28.688 1 98.62 115 ASN B O 1
ATOM 3623 N N . ASP B 1 116 ? -6.051 -31.391 -28.656 1 98.25 116 ASP B N 1
ATOM 3624 C CA . ASP B 1 116 ? -7.055 -31.891 -27.734 1 98.25 116 ASP B CA 1
ATOM 3625 C C . ASP B 1 116 ? -6.41 -32.375 -26.438 1 98.25 116 ASP B C 1
ATOM 3627 O O . ASP B 1 116 ? -6.68 -33.469 -25.969 1 98.25 116 ASP B O 1
ATOM 3631 N N . VAL B 1 117 ? -5.484 -31.641 -25.891 1 98.62 117 VAL B N 1
ATOM 3632 C CA . VAL B 1 117 ? -4.887 -31.906 -24.594 1 98.62 117 VAL B CA 1
ATOM 3633 C C . VAL B 1 117 ? -5.125 -30.719 -23.656 1 98.62 117 VAL B C 1
ATOM 3635 O O . VAL B 1 117 ? -5.375 -29.609 -24.125 1 98.62 117 VAL B O 1
ATOM 3638 N N . LYS B 1 118 ? -5.051 -30.922 -22.359 1 98.75 118 LYS B N 1
ATOM 3639 C CA . LYS B 1 118 ? -5.301 -29.891 -21.359 1 98.75 118 LYS B CA 1
ATOM 3640 C C . LYS B 1 118 ? -4.004 -29.203 -20.938 1 98.75 118 LYS B C 1
ATOM 3642 O O . LYS B 1 118 ? -2.973 -29.875 -20.797 1 98.75 118 LYS B O 1
ATOM 3647 N N . LEU B 1 119 ? -4.086 -27.891 -20.797 1 98.88 119 LEU B N 1
ATOM 3648 C CA . LEU B 1 119 ? -2.984 -27.062 -20.312 1 98.88 119 LEU B CA 1
ATOM 3649 C C . LEU B 1 119 ? -3.357 -26.359 -19.016 1 98.88 119 LEU B C 1
ATOM 3651 O O . LEU B 1 119 ? -4.164 -25.422 -19.031 1 98.88 119 LEU B O 1
ATOM 3655 N N . GLY B 1 120 ? -2.777 -26.844 -17.906 1 98.81 120 GLY B N 1
ATOM 3656 C CA . GLY B 1 120 ? -2.963 -26.219 -16.609 1 98.81 120 GLY B CA 1
ATOM 3657 C C . GLY B 1 120 ? -1.74 -25.453 -16.141 1 98.81 120 GLY B C 1
ATOM 3658 O O . GLY B 1 120 ? -0.618 -25.75 -16.547 1 98.81 120 GLY B O 1
ATOM 3659 N N . ILE B 1 121 ? -1.957 -24.453 -15.344 1 98.88 121 ILE B N 1
ATOM 3660 C CA . ILE B 1 121 ? -0.876 -23.625 -14.828 1 98.88 121 ILE B CA 1
ATOM 3661 C C . ILE B 1 121 ? -0.755 -23.812 -13.32 1 98.88 121 ILE B C 1
ATOM 3663 O O . ILE B 1 121 ? -1.763 -23.859 -12.609 1 98.88 121 ILE B O 1
ATOM 3667 N N . ALA B 1 122 ? 0.458 -23.797 -12.836 1 98.44 122 ALA B N 1
ATOM 3668 C CA . ALA B 1 122 ? 0.746 -24.109 -11.438 1 98.44 122 ALA B CA 1
ATOM 3669 C C . ALA B 1 122 ? 0.642 -22.859 -10.562 1 98.44 122 ALA B C 1
ATOM 3671 O O . ALA B 1 122 ? 1.659 -22.281 -10.18 1 98.44 122 ALA B O 1
ATOM 3672 N N . PHE B 1 123 ? -0.53 -22.484 -10.188 1 98.56 123 PHE B N 1
ATOM 3673 C CA . PHE B 1 123 ? -0.805 -21.453 -9.195 1 98.56 123 PHE B CA 1
ATOM 3674 C C . PHE B 1 123 ? -1.3 -22.078 -7.891 1 98.56 123 PHE B C 1
ATOM 3676 O O . PHE B 1 123 ? -2.473 -21.938 -7.539 1 98.56 123 PHE B O 1
ATOM 3683 N N . MET B 1 124 ? -0.385 -22.625 -7.152 1 98.31 124 MET B N 1
ATOM 3684 C CA . MET B 1 124 ? -0.648 -23.516 -6.02 1 98.31 124 MET B CA 1
ATOM 3685 C C . MET B 1 124 ? -1.342 -22.75 -4.891 1 98.31 124 MET B C 1
ATOM 3687 O O . MET B 1 124 ? -2.047 -23.359 -4.078 1 98.31 124 MET B O 1
ATOM 3691 N N . MET B 1 125 ? -1.301 -21.453 -4.848 1 98.12 125 MET B N 1
ATOM 3692 C CA . MET B 1 125 ? -1.816 -20.688 -3.715 1 98.12 125 MET B CA 1
ATOM 3693 C C . MET B 1 125 ? -3.342 -20.688 -3.707 1 98.12 125 MET B C 1
ATOM 3695 O O . MET B 1 125 ? -3.961 -20.438 -2.674 1 98.12 125 MET B O 1
ATOM 3699 N N . ARG B 1 126 ? -3.936 -20.953 -4.914 1 98.44 126 ARG B N 1
ATOM 3700 C CA . ARG B 1 126 ? -5.391 -21.062 -4.969 1 98.44 126 ARG B CA 1
ATOM 3701 C C . ARG B 1 126 ? -5.875 -22.25 -4.137 1 98.44 126 ARG B C 1
ATOM 3703 O O . ARG B 1 126 ? -7.047 -22.312 -3.754 1 98.44 126 ARG B O 1
ATOM 3710 N N . PHE B 1 127 ? -4.969 -23.172 -3.834 1 98.38 127 PHE B N 1
ATOM 3711 C CA . PHE B 1 127 ? -5.41 -24.469 -3.332 1 98.38 127 PHE B CA 1
ATOM 3712 C C . PHE B 1 127 ? -5.141 -24.594 -1.836 1 98.38 127 PHE B C 1
ATOM 3714 O O . PHE B 1 127 ? -5.473 -25.609 -1.219 1 98.38 127 PHE B O 1
ATOM 3721 N N . GLY B 1 128 ? -4.531 -23.578 -1.237 1 97.94 128 GLY B N 1
ATOM 3722 C CA . GLY B 1 128 ? -4.367 -23.562 0.208 1 97.94 128 GLY B CA 1
ATOM 3723 C C . GLY B 1 128 ? -5.672 -23.344 0.954 1 97.94 128 GLY B C 1
ATOM 3724 O O . GLY B 1 128 ? -6.566 -22.656 0.462 1 97.94 128 GLY B O 1
ATOM 3725 N N . GLU B 1 129 ? -5.754 -23.875 2.148 1 98.25 129 GLU B N 1
ATOM 3726 C CA . GLU B 1 129 ? -6.973 -23.75 2.945 1 98.25 129 GLU B CA 1
ATOM 3727 C C . GLU B 1 129 ? -7.219 -22.297 3.344 1 98.25 129 GLU B C 1
ATOM 3729 O O . GLU B 1 129 ? -8.367 -21.859 3.389 1 98.25 129 GLU B O 1
ATOM 3734 N N . HIS B 1 130 ? -6.188 -21.594 3.695 1 98.25 130 HIS B N 1
ATOM 3735 C CA . HIS B 1 130 ? -6.316 -20.172 4.039 1 98.25 130 HIS B CA 1
ATOM 3736 C C . HIS B 1 130 ? -7.051 -19.406 2.947 1 98.25 130 HIS B C 1
ATOM 3738 O O . HIS B 1 130 ? -8.047 -18.734 3.219 1 98.25 130 HIS B O 1
ATOM 3744 N N . HIS B 1 131 ? -6.59 -19.562 1.743 1 98.5 131 HIS B N 1
ATOM 3745 C CA . HIS B 1 131 ? -7.102 -18.781 0.632 1 98.5 131 HIS B CA 1
ATOM 3746 C C . HIS B 1 131 ? -8.461 -19.281 0.174 1 98.5 131 HIS B C 1
ATOM 3748 O O . HIS B 1 131 ? -9.32 -18.5 -0.231 1 98.5 131 HIS B O 1
ATOM 3754 N N . ARG B 1 132 ? -8.695 -20.594 0.262 1 98.12 132 ARG B N 1
ATOM 3755 C CA . ARG B 1 132 ? -10.016 -21.125 -0.059 1 98.12 132 ARG B CA 1
ATOM 3756 C C . ARG B 1 132 ? -11.07 -20.578 0.9 1 98.12 132 ARG B C 1
ATOM 3758 O O . ARG B 1 132 ? -12.172 -20.219 0.478 1 98.12 132 ARG B O 1
ATOM 3765 N N . LYS B 1 133 ? -10.734 -20.562 2.158 1 98.19 133 LYS B N 1
ATOM 3766 C CA . LYS B 1 133 ? -11.688 -20.047 3.146 1 98.19 133 LYS B CA 1
ATOM 3767 C C . LYS B 1 133 ? -11.914 -18.562 2.967 1 98.19 133 LYS B C 1
ATOM 3769 O O . LYS B 1 133 ? -13.039 -18.078 3.1 1 98.19 133 LYS B O 1
ATOM 3774 N N . VAL B 1 134 ? -10.891 -17.828 2.699 1 98.62 134 VAL B N 1
ATOM 3775 C CA . VAL B 1 134 ? -11.023 -16.391 2.439 1 98.62 134 VAL B CA 1
ATOM 3776 C C . VAL B 1 134 ? -11.961 -16.172 1.252 1 98.62 134 VAL B C 1
ATOM 3778 O O . VAL B 1 134 ? -12.852 -15.32 1.307 1 98.62 134 VAL B O 1
ATOM 3781 N N . ARG B 1 135 ? -11.719 -16.906 0.164 1 98.56 135 ARG B N 1
ATOM 3782 C CA . ARG B 1 135 ? -12.578 -16.781 -1.008 1 98.56 135 ARG B CA 1
ATOM 3783 C C . ARG B 1 135 ? -14.039 -17.016 -0.647 1 98.56 135 ARG B C 1
ATOM 3785 O O . ARG B 1 135 ? -14.93 -16.312 -1.11 1 98.56 135 ARG B O 1
ATOM 3792 N N . LYS B 1 136 ? -14.266 -18.062 0.141 1 98 136 LYS B N 1
ATOM 3793 C CA . LYS B 1 136 ? -15.625 -18.391 0.564 1 98 136 LYS B CA 1
ATOM 3794 C C . LYS B 1 136 ? -16.25 -17.219 1.318 1 98 136 LYS B C 1
ATOM 3796 O O . LYS B 1 136 ? -17.391 -16.828 1.045 1 98 136 LYS B O 1
ATOM 3801 N N . LEU B 1 137 ? -15.539 -16.656 2.24 1 97.62 137 LEU B N 1
ATOM 3802 C CA . LEU B 1 137 ? -16.016 -15.539 3.039 1 97.62 137 LEU B CA 1
ATOM 3803 C C . LEU B 1 137 ? -16.344 -14.344 2.154 1 97.62 137 LEU B C 1
ATOM 3805 O O . LEU B 1 137 ? -17.344 -13.656 2.365 1 97.62 137 LEU B O 1
ATOM 3809 N N . LEU B 1 138 ? -15.492 -14.062 1.206 1 98.38 138 LEU B N 1
ATOM 3810 C CA . LEU B 1 138 ? -15.695 -12.938 0.3 1 98.38 138 LEU B CA 1
ATOM 3811 C C . LEU B 1 138 ? -16.938 -13.148 -0.553 1 98.38 138 LEU B C 1
ATOM 3813 O O . LEU B 1 138 ? -17.688 -12.203 -0.816 1 98.38 138 LEU B O 1
ATOM 3817 N N . LYS B 1 139 ? -17.203 -14.344 -0.995 1 97.69 139 LYS B N 1
ATOM 3818 C CA . LYS B 1 139 ? -18.391 -14.672 -1.776 1 97.69 139 LYS B CA 1
ATOM 3819 C C . LYS B 1 139 ? -19.656 -14.461 -0.955 1 97.69 139 LYS B C 1
ATOM 3821 O O . LYS B 1 139 ? -20.719 -14.141 -1.503 1 97.69 139 LYS B O 1
ATOM 3826 N N . GLU B 1 140 ? -19.484 -14.641 0.326 1 97.69 140 GLU B N 1
ATOM 3827 C CA . GLU B 1 140 ? -20.625 -14.453 1.229 1 97.69 140 GLU B CA 1
ATOM 3828 C C . GLU B 1 140 ? -20.828 -12.977 1.553 1 97.69 140 GLU B C 1
ATOM 3830 O O . GLU B 1 140 ? -21.734 -12.617 2.301 1 97.69 140 GLU B O 1
ATOM 3835 N N . ASN B 1 141 ? -19.984 -12.07 1.082 1 97.44 141 ASN B N 1
ATOM 3836 C CA . ASN B 1 141 ? -20.078 -10.617 1.195 1 97.44 141 ASN B CA 1
ATOM 3837 C C . ASN B 1 141 ? -20.047 -10.164 2.652 1 97.44 141 ASN B C 1
ATOM 3839 O O . ASN B 1 141 ? -20.766 -9.242 3.041 1 97.44 141 ASN B O 1
ATOM 3843 N N . ILE B 1 142 ? -19.234 -10.836 3.436 1 96.38 142 ILE B N 1
ATOM 3844 C CA . ILE B 1 142 ? -19.266 -10.594 4.875 1 96.38 142 ILE B CA 1
ATOM 3845 C C . ILE B 1 142 ? -18.609 -9.242 5.18 1 96.38 142 ILE B C 1
ATOM 3847 O O . ILE B 1 142 ? -18.891 -8.641 6.219 1 96.38 142 ILE B O 1
ATOM 3851 N N . ILE B 1 143 ? -17.828 -8.734 4.285 1 97.94 143 ILE B N 1
ATOM 3852 C CA . ILE B 1 143 ? -17.141 -7.48 4.605 1 97.94 143 ILE B CA 1
ATOM 3853 C C . ILE B 1 143 ? -17.719 -6.348 3.764 1 97.94 143 ILE B C 1
ATOM 3855 O O . ILE B 1 143 ? -17.125 -5.277 3.652 1 97.94 143 ILE B O 1
ATOM 3859 N N . GLY B 1 144 ? -18.875 -6.523 3.143 1 97.62 144 GLY B N 1
ATOM 3860 C CA . GLY B 1 144 ? -19.516 -5.496 2.334 1 97.62 144 GLY B CA 1
ATOM 3861 C C . GLY B 1 144 ? -18.844 -5.289 0.99 1 97.62 144 GLY B C 1
ATOM 3862 O O . GLY B 1 144 ? -18.234 -6.215 0.448 1 97.62 144 GLY B O 1
ATOM 3863 N N . ASP B 1 145 ? -19.047 -4.102 0.411 1 97.62 145 ASP B N 1
ATOM 3864 C CA . ASP B 1 145 ? -18.406 -3.781 -0.863 1 97.62 145 ASP B CA 1
ATOM 3865 C C . ASP B 1 145 ? -16.891 -3.639 -0.699 1 97.62 145 ASP B C 1
ATOM 3867 O O . ASP B 1 145 ? -16.422 -2.873 0.145 1 97.62 145 ASP B O 1
ATOM 3871 N N . ILE B 1 146 ? -16.203 -4.398 -1.477 1 98.44 146 ILE B N 1
ATOM 3872 C CA . ILE B 1 146 ? -14.742 -4.324 -1.395 1 98.44 146 ILE B CA 1
ATOM 3873 C C . ILE B 1 146 ? -14.258 -3.014 -2.01 1 98.44 146 ILE B C 1
ATOM 3875 O O . ILE B 1 146 ? -14.625 -2.676 -3.137 1 98.44 146 ILE B O 1
ATOM 3879 N N . ILE B 1 147 ? -13.406 -2.301 -1.298 1 98.19 147 ILE B N 1
ATOM 3880 C CA . ILE B 1 147 ? -12.945 -0.979 -1.716 1 98.19 147 ILE B CA 1
ATOM 3881 C C . ILE B 1 147 ? -11.492 -1.062 -2.18 1 98.19 147 ILE B C 1
ATOM 3883 O O . ILE B 1 147 ? -11.141 -0.544 -3.244 1 98.19 147 ILE B O 1
ATOM 3887 N N . ASN B 1 148 ? -10.703 -1.703 -1.392 1 98 148 ASN B N 1
ATOM 3888 C CA . ASN B 1 148 ? -9.258 -1.644 -1.584 1 98 148 ASN B CA 1
ATOM 3889 C C . ASN B 1 148 ? -8.586 -2.959 -1.202 1 98 148 ASN B C 1
ATOM 3891 O O . ASN B 1 148 ? -9.062 -3.672 -0.319 1 98 148 ASN B O 1
ATOM 3895 N N . THR B 1 149 ? -7.508 -3.285 -1.896 1 98.75 149 THR B N 1
ATOM 3896 C CA . THR B 1 149 ? -6.637 -4.402 -1.544 1 98.75 149 THR B CA 1
ATOM 3897 C C . THR B 1 149 ? -5.18 -3.953 -1.485 1 98.75 149 THR B C 1
ATOM 3899 O O . THR B 1 149 ? -4.762 -3.086 -2.254 1 98.75 149 THR B O 1
ATOM 3902 N N . ARG B 1 150 ? -4.418 -4.508 -0.584 1 98.69 150 ARG B N 1
ATOM 3903 C CA . ARG B 1 150 ? -2.986 -4.258 -0.434 1 98.69 150 ARG B CA 1
ATOM 3904 C C . ARG B 1 150 ? -2.215 -5.57 -0.304 1 98.69 150 ARG B C 1
ATOM 3906 O O . ARG B 1 150 ? -2.607 -6.453 0.458 1 98.69 150 ARG B O 1
ATOM 3913 N N . ILE B 1 151 ? -1.163 -5.652 -1.062 1 98.75 151 ILE B N 1
ATOM 3914 C CA . ILE B 1 151 ? -0.312 -6.836 -0.977 1 98.75 151 ILE B CA 1
ATOM 3915 C C . ILE B 1 151 ? 1.149 -6.41 -0.841 1 98.75 151 ILE B C 1
ATOM 3917 O O . ILE B 1 151 ? 1.6 -5.488 -1.524 1 98.75 151 ILE B O 1
ATOM 3921 N N . GLN B 1 152 ? 1.84 -6.984 0.062 1 98.5 152 GLN B N 1
ATOM 3922 C CA . GLN B 1 152 ? 3.297 -6.93 0.111 1 98.5 152 GLN B CA 1
ATOM 3923 C C . GLN B 1 152 ? 3.898 -8.328 0.179 1 98.5 152 GLN B C 1
ATOM 3925 O O . GLN B 1 152 ? 3.473 -9.156 0.989 1 98.5 152 GLN B O 1
ATOM 3930 N N . TYR B 1 153 ? 4.77 -8.586 -0.686 1 98.44 153 TYR B N 1
ATOM 3931 C CA . TYR B 1 153 ? 5.465 -9.867 -0.726 1 98.44 153 TYR B CA 1
ATOM 3932 C C . TYR B 1 153 ? 6.953 -9.672 -0.995 1 98.44 153 TYR B C 1
ATOM 3934 O O . TYR B 1 153 ? 7.34 -9.156 -2.047 1 98.44 153 TYR B O 1
ATOM 3942 N N . SER B 1 154 ? 7.754 -10.07 -0.059 1 97 154 SER B N 1
ATOM 3943 C CA . SER B 1 154 ? 9.203 -10.031 -0.214 1 97 154 SER B CA 1
ATOM 3944 C C . SER B 1 154 ? 9.805 -11.422 -0.124 1 97 154 SER B C 1
ATOM 3946 O O . SER B 1 154 ? 9.32 -12.273 0.629 1 97 154 SER B O 1
ATOM 3948 N N . TRP B 1 155 ? 10.758 -11.609 -0.871 1 95.75 155 TRP B N 1
ATOM 3949 C CA . TRP B 1 155 ? 11.641 -12.766 -0.849 1 95.75 155 TRP B CA 1
ATOM 3950 C C . TRP B 1 155 ? 13.078 -12.359 -1.165 1 95.75 155 TRP B C 1
ATOM 3952 O O . TRP B 1 155 ? 13.383 -11.938 -2.283 1 95.75 155 TRP B O 1
ATOM 3962 N N . TRP B 1 156 ? 13.891 -12.578 -0.184 1 94.06 156 TRP B N 1
ATOM 3963 C CA . TRP B 1 156 ? 15.281 -12.156 -0.37 1 94.06 156 TRP B CA 1
ATOM 3964 C C . TRP B 1 156 ? 15.938 -12.938 -1.504 1 94.06 156 TRP B C 1
ATOM 3966 O O . TRP B 1 156 ? 15.984 -14.172 -1.476 1 94.06 156 TRP B O 1
ATOM 3976 N N . TYR B 1 157 ? 16.438 -12.188 -2.465 1 92.69 157 TYR B N 1
ATOM 3977 C CA . TYR B 1 157 ? 17.125 -12.797 -3.596 1 92.69 157 TYR B CA 1
ATOM 3978 C C . TYR B 1 157 ? 18.422 -12.062 -3.906 1 92.69 157 TYR B C 1
ATOM 3980 O O . TYR B 1 157 ? 18.422 -11.062 -4.621 1 92.69 157 TYR B O 1
ATOM 3988 N N . PRO B 1 158 ? 19.516 -12.602 -3.439 1 89.5 158 PRO B N 1
ATOM 3989 C CA . PRO B 1 158 ? 20.781 -11.906 -3.625 1 89.5 158 PRO B CA 1
ATOM 3990 C C . PRO B 1 158 ? 21.328 -12.039 -5.047 1 89.5 158 PRO B C 1
ATOM 3992 O O . PRO B 1 158 ? 20.781 -12.797 -5.852 1 89.5 158 PRO B O 1
ATOM 3995 N N . ASP B 1 159 ? 22.344 -11.211 -5.305 1 84.69 159 ASP B N 1
ATOM 3996 C CA . ASP B 1 159 ? 23.031 -11.273 -6.594 1 84.69 159 ASP B CA 1
ATOM 3997 C C . ASP B 1 159 ? 23.734 -12.609 -6.777 1 84.69 159 ASP B C 1
ATOM 3999 O O . ASP B 1 159 ? 24.766 -12.859 -6.16 1 84.69 159 ASP B O 1
ATOM 4003 N N . ASP B 1 160 ? 22.953 -13.305 -7.484 1 80.69 160 ASP B N 1
ATOM 4004 C CA . ASP B 1 160 ? 23.5 -14.617 -7.801 1 80.69 160 ASP B CA 1
ATOM 4005 C C . ASP B 1 160 ? 23.516 -14.859 -9.312 1 80.69 160 ASP B C 1
ATOM 4007 O O . ASP B 1 160 ? 23.031 -14.031 -10.078 1 80.69 160 ASP B O 1
ATOM 4011 N N . ASN B 1 161 ? 24.297 -15.734 -9.773 1 79.94 161 ASN B N 1
ATOM 4012 C CA . ASN B 1 161 ? 24.359 -16.109 -11.188 1 79.94 161 ASN B CA 1
ATOM 4013 C C . ASN B 1 161 ? 23.344 -17.219 -11.508 1 79.94 161 ASN B C 1
ATOM 4015 O O . ASN B 1 161 ? 23.734 -18.359 -11.734 1 79.94 161 ASN B O 1
ATOM 4019 N N . VAL B 1 162 ? 22.031 -16.672 -11.547 1 86.06 162 VAL B N 1
ATOM 4020 C CA . VAL B 1 162 ? 20.969 -17.625 -11.852 1 86.06 162 VAL B CA 1
ATOM 4021 C C . VAL B 1 162 ? 20.047 -17.062 -12.938 1 86.06 162 VAL B C 1
ATOM 4023 O O . VAL B 1 162 ? 20 -15.852 -13.141 1 86.06 162 VAL B O 1
ATOM 4026 N N . TRP B 1 163 ? 19.375 -17.938 -13.57 1 88 163 TRP B N 1
ATOM 4027 C CA . TRP B 1 163 ? 18.578 -17.578 -14.734 1 88 163 TRP B CA 1
ATOM 4028 C C . TRP B 1 163 ? 17.484 -16.594 -14.367 1 88 163 TRP B C 1
ATOM 4030 O O . TRP B 1 163 ? 17.062 -15.781 -15.195 1 88 163 TRP B O 1
ATOM 4040 N N . ARG B 1 164 ? 17 -16.562 -13.164 1 91.62 164 ARG B N 1
ATOM 4041 C CA . ARG B 1 164 ? 15.867 -15.758 -12.719 1 91.62 164 ARG B CA 1
ATOM 4042 C C . ARG B 1 164 ? 16.219 -14.273 -12.758 1 91.62 164 ARG B C 1
ATOM 4044 O O . ARG B 1 164 ? 15.32 -13.422 -12.773 1 91.62 164 ARG B O 1
ATOM 4051 N N . LEU B 1 165 ? 17.469 -14.023 -12.75 1 93.38 165 LEU B N 1
ATOM 4052 C CA . LEU B 1 165 ? 17.906 -12.641 -12.664 1 93.38 165 LEU B CA 1
ATOM 4053 C C . LEU B 1 165 ? 18.266 -12.094 -14.039 1 93.38 165 LEU B C 1
ATOM 4055 O O . LEU B 1 165 ? 18.703 -10.945 -14.164 1 93.38 165 LEU B O 1
ATOM 4059 N N . ASP B 1 166 ? 18.078 -12.914 -15.078 1 94.06 166 ASP B N 1
ATOM 4060 C CA . ASP B 1 166 ? 18.203 -12.523 -16.469 1 94.06 166 ASP B CA 1
ATOM 4061 C C . ASP B 1 166 ? 16.844 -12.367 -17.141 1 94.06 166 ASP B C 1
ATOM 4063 O O . ASP B 1 166 ? 16.141 -13.352 -17.375 1 94.06 166 ASP B O 1
ATOM 4067 N N . PRO B 1 167 ? 16.5 -11.156 -17.5 1 94.44 167 PRO B N 1
ATOM 4068 C CA . PRO B 1 167 ? 15.164 -10.93 -18.031 1 94.44 167 PRO B CA 1
ATOM 4069 C C . PRO B 1 167 ? 14.914 -11.688 -19.344 1 94.44 167 PRO B C 1
ATOM 4071 O O . PRO B 1 167 ? 13.766 -11.984 -19.672 1 94.44 167 PRO B O 1
ATOM 4074 N N . LYS B 1 168 ? 15.93 -12.086 -20.078 1 94.5 168 LYS B N 1
ATOM 4075 C CA . LYS B 1 168 ? 15.773 -12.852 -21.312 1 94.5 168 LYS B CA 1
ATOM 4076 C C . LYS B 1 168 ? 15.328 -14.281 -21.016 1 94.5 168 LYS B C 1
ATOM 4078 O O . LYS B 1 168 ? 14.711 -14.93 -21.859 1 94.5 168 LYS B O 1
ATOM 4083 N N . LEU B 1 169 ? 15.656 -14.711 -19.828 1 94.56 169 LEU B N 1
ATOM 4084 C CA . LEU B 1 169 ? 15.367 -16.094 -19.469 1 94.56 169 LEU B CA 1
ATOM 4085 C C . LEU B 1 169 ? 14.133 -16.172 -18.578 1 94.56 169 LEU B C 1
ATOM 4087 O O . LEU B 1 169 ? 13.398 -17.156 -18.609 1 94.56 169 LEU B O 1
ATOM 4091 N N . SER B 1 170 ? 13.906 -15.109 -17.75 1 95.38 170 SER B N 1
ATOM 4092 C CA . SER B 1 170 ? 12.875 -15.195 -16.719 1 95.38 170 SER B CA 1
ATOM 4093 C C . SER B 1 170 ? 11.656 -14.352 -17.094 1 95.38 170 SER B C 1
ATOM 4095 O O . SER B 1 170 ? 10.562 -14.578 -16.562 1 95.38 170 SER B O 1
ATOM 4097 N N . GLY B 1 171 ? 11.859 -13.367 -17.922 1 96 171 GLY B N 1
ATOM 4098 C CA . GLY B 1 171 ? 10.789 -12.453 -18.281 1 96 171 GLY B CA 1
ATOM 4099 C C . GLY B 1 171 ? 10.711 -11.242 -17.375 1 96 171 GLY B C 1
ATOM 4100 O O . GLY B 1 171 ? 10.008 -10.273 -17.672 1 96 171 GLY B O 1
ATOM 4101 N N . GLY B 1 172 ? 11.43 -11.227 -16.25 1 97.38 172 GLY B N 1
ATOM 4102 C CA . GLY B 1 172 ? 11.406 -10.102 -15.328 1 97.38 172 GLY B CA 1
ATOM 4103 C C . GLY B 1 172 ? 11.836 -10.469 -13.922 1 97.38 172 GLY B C 1
ATOM 4104 O O . GLY B 1 172 ? 12.305 -11.586 -13.688 1 97.38 172 GLY B O 1
ATOM 4105 N N . GLY B 1 173 ? 11.758 -9.492 -13.031 1 97.69 173 GLY B N 1
ATOM 4106 C CA . GLY B 1 173 ? 12.203 -9.688 -11.656 1 97.69 173 GLY B CA 1
ATOM 4107 C C . GLY B 1 173 ? 11.062 -9.984 -10.703 1 97.69 173 GLY B C 1
ATOM 4108 O O . GLY B 1 173 ? 10.32 -10.945 -10.898 1 97.69 173 GLY B O 1
ATOM 4109 N N . THR B 1 174 ? 10.898 -9.133 -9.727 1 98.25 174 THR B N 1
ATOM 4110 C CA . THR B 1 174 ? 9.93 -9.336 -8.656 1 98.25 174 THR B CA 1
ATOM 4111 C C . THR B 1 174 ? 8.523 -9.461 -9.219 1 98.25 174 THR B C 1
ATOM 4113 O O . THR B 1 174 ? 7.711 -10.242 -8.719 1 98.25 174 THR B O 1
ATOM 4116 N N . VAL B 1 175 ? 8.172 -8.734 -10.25 1 98.62 175 VAL B N 1
ATOM 4117 C CA . VAL B 1 175 ? 6.832 -8.727 -10.82 1 98.62 175 VAL B CA 1
ATOM 4118 C C . VAL B 1 175 ? 6.496 -10.109 -11.375 1 98.62 175 VAL B C 1
ATOM 4120 O O . VAL B 1 175 ? 5.41 -10.641 -11.117 1 98.62 175 VAL B O 1
ATOM 4123 N N . VAL B 1 176 ? 7.43 -10.68 -12.055 1 98.12 176 VAL B N 1
ATOM 4124 C CA . VAL B 1 176 ? 7.191 -11.953 -12.719 1 98.12 176 VAL B CA 1
ATOM 4125 C C . VAL B 1 176 ? 7.332 -13.094 -11.703 1 98.12 176 VAL B C 1
ATOM 4127 O O . VAL B 1 176 ? 6.488 -13.992 -11.656 1 98.12 176 VAL B O 1
ATOM 4130 N N . ASP B 1 177 ? 8.305 -13.023 -10.883 1 97 177 ASP B N 1
ATOM 4131 C CA . ASP B 1 177 ? 8.609 -14.117 -9.977 1 97 177 ASP B CA 1
ATOM 4132 C C . ASP B 1 177 ? 7.637 -14.148 -8.797 1 97 177 ASP B C 1
ATOM 4134 O O . ASP B 1 177 ? 7.039 -15.188 -8.508 1 97 177 ASP B O 1
ATOM 4138 N N . LEU B 1 178 ? 7.512 -13.039 -8.109 1 97.69 178 LEU B N 1
ATOM 4139 C CA . LEU B 1 178 ? 6.656 -12.953 -6.93 1 97.69 178 LEU B CA 1
ATOM 4140 C C . LEU B 1 178 ? 5.254 -12.492 -7.309 1 97.69 178 LEU B C 1
ATOM 4142 O O . LEU B 1 178 ? 4.266 -13.086 -6.875 1 97.69 178 LEU B O 1
ATOM 4146 N N . GLY B 1 179 ? 5.207 -11.492 -8.133 1 98.44 179 GLY B N 1
ATOM 4147 C CA . GLY B 1 179 ? 3.955 -10.836 -8.477 1 98.44 179 GLY B CA 1
ATOM 4148 C C . GLY B 1 179 ? 2.986 -11.742 -9.211 1 98.44 179 GLY B C 1
ATOM 4149 O O . GLY B 1 179 ? 1.771 -11.648 -9.016 1 98.44 179 GLY B O 1
ATOM 4150 N N . SER B 1 180 ? 3.496 -12.609 -10.055 1 98.44 180 SER B N 1
ATOM 4151 C CA . SER B 1 180 ? 2.613 -13.484 -10.82 1 98.44 180 SER B CA 1
ATOM 4152 C C . SER B 1 180 ? 1.707 -14.297 -9.898 1 98.44 180 SER B C 1
ATOM 4154 O O . SER B 1 180 ? 0.52 -14.469 -10.18 1 98.44 180 SER B O 1
ATOM 4156 N N . HIS B 1 181 ? 2.221 -14.742 -8.734 1 98 181 HIS B N 1
ATOM 4157 C CA . HIS B 1 181 ? 1.439 -15.477 -7.75 1 98 181 HIS B CA 1
ATOM 4158 C C . HIS B 1 181 ? 0.329 -14.609 -7.168 1 98 181 HIS B C 1
ATOM 4160 O O . HIS B 1 181 ? -0.825 -15.039 -7.094 1 98 181 HIS B O 1
ATOM 4166 N N . CYS B 1 182 ? 0.67 -13.438 -6.805 1 98.69 182 CYS B N 1
ATOM 4167 C CA . CYS B 1 182 ? -0.242 -12.555 -6.094 1 98.69 182 CYS B CA 1
ATOM 4168 C C . CYS B 1 182 ? -1.311 -12 -7.031 1 98.69 182 CYS B C 1
ATOM 4170 O O . CYS B 1 182 ? -2.471 -11.859 -6.641 1 98.69 182 CYS B O 1
ATOM 4172 N N . ILE B 1 183 ? -0.875 -11.711 -8.242 1 98.81 183 ILE B N 1
ATOM 4173 C CA . ILE B 1 183 ? -1.786 -11.203 -9.258 1 98.81 183 ILE B CA 1
ATOM 4174 C C . ILE B 1 183 ? -2.846 -12.25 -9.578 1 98.81 183 ILE B C 1
ATOM 4176 O O . ILE B 1 183 ? -4.035 -11.938 -9.656 1 98.81 183 ILE B O 1
ATOM 4180 N N . ASP B 1 184 ? -2.408 -13.453 -9.719 1 98.81 184 ASP B N 1
ATOM 4181 C CA . ASP B 1 184 ? -3.361 -14.539 -9.922 1 98.81 184 ASP B CA 1
ATOM 4182 C C . ASP B 1 184 ? -4.301 -14.68 -8.727 1 98.81 184 ASP B C 1
ATOM 4184 O O . ASP B 1 184 ? -5.52 -14.727 -8.891 1 98.81 184 ASP B O 1
ATOM 4188 N N . LEU B 1 185 ? -3.752 -14.734 -7.559 1 98.81 185 LEU B N 1
ATOM 4189 C CA . LEU B 1 185 ? -4.48 -15.047 -6.336 1 98.81 185 LEU B CA 1
ATOM 4190 C C . LEU B 1 185 ? -5.547 -14 -6.051 1 98.81 185 LEU B C 1
ATOM 4192 O O . LEU B 1 185 ? -6.684 -14.336 -5.711 1 98.81 185 LEU B O 1
ATOM 4196 N N . ILE B 1 186 ? -5.227 -12.734 -6.203 1 98.88 186 ILE B N 1
ATOM 4197 C CA . ILE B 1 186 ? -6.164 -11.68 -5.832 1 98.88 186 ILE B CA 1
ATOM 4198 C C . ILE B 1 186 ? -7.363 -11.703 -6.777 1 98.88 186 ILE B C 1
ATOM 4200 O O . ILE B 1 186 ? -8.5 -11.469 -6.355 1 98.88 186 ILE B O 1
ATOM 4204 N N . GLN B 1 187 ? -7.094 -11.953 -8.094 1 98.81 187 GLN B N 1
ATOM 4205 C CA . GLN B 1 187 ? -8.195 -12.07 -9.039 1 98.81 187 GLN B CA 1
ATOM 4206 C C . GLN B 1 187 ? -9.086 -13.266 -8.703 1 98.81 187 GLN B C 1
ATOM 4208 O O . GLN B 1 187 ? -10.312 -13.18 -8.805 1 98.81 187 GLN B O 1
ATOM 4213 N N . TYR B 1 188 ? -8.453 -14.344 -8.297 1 98.75 188 TYR B N 1
ATOM 4214 C CA . TYR B 1 188 ? -9.172 -15.539 -7.883 1 98.75 188 TYR B CA 1
ATOM 4215 C C . TYR B 1 188 ? -10.039 -15.258 -6.664 1 98.75 188 TYR B C 1
ATOM 4217 O O . TYR B 1 188 ? -11.227 -15.609 -6.641 1 98.75 188 TYR B O 1
ATOM 4225 N N . LEU B 1 189 ? -9.484 -14.633 -5.672 1 98.75 189 LEU B N 1
ATOM 4226 C CA . LEU B 1 189 ? -10.188 -14.375 -4.418 1 98.75 189 LEU B CA 1
ATOM 4227 C C . LEU B 1 189 ? -11.375 -13.445 -4.637 1 98.75 189 LEU B C 1
ATOM 4229 O O . LEU B 1 189 ? -12.453 -13.656 -4.074 1 98.75 189 LEU B O 1
ATOM 4233 N N . LEU B 1 190 ? -11.195 -12.453 -5.488 1 98.56 190 LEU B N 1
ATOM 4234 C CA . LEU B 1 190 ? -12.211 -11.422 -5.641 1 98.56 190 LEU B CA 1
ATOM 4235 C C . LEU B 1 190 ? -13.125 -11.734 -6.82 1 98.56 190 LEU B C 1
ATOM 4237 O O . LEU B 1 190 ? -14.109 -11.023 -7.051 1 98.56 190 LEU B O 1
ATOM 4241 N N . ASP B 1 191 ? -12.805 -12.75 -7.586 1 97.69 191 ASP B N 1
ATOM 4242 C CA . ASP B 1 191 ? -13.578 -13.164 -8.75 1 97.69 191 ASP B CA 1
ATOM 4243 C C . ASP B 1 191 ? -13.766 -12 -9.727 1 97.69 191 ASP B C 1
ATOM 4245 O O . ASP B 1 191 ? -14.891 -11.68 -10.117 1 97.69 191 ASP B O 1
ATOM 4249 N N . THR B 1 192 ? -12.68 -11.352 -10.062 1 98.06 192 THR B N 1
ATOM 4250 C CA . THR B 1 192 ? -12.648 -10.234 -10.992 1 98.06 192 THR B CA 1
ATOM 4251 C C . THR B 1 192 ? -11.281 -10.133 -11.664 1 98.06 192 THR B C 1
ATOM 4253 O O . THR B 1 192 ? -10.367 -10.898 -11.344 1 98.06 192 THR B O 1
ATOM 4256 N N . LYS B 1 193 ? -11.141 -9.289 -12.656 1 98.5 193 LYS B N 1
ATOM 4257 C CA . LYS B 1 193 ? -9.898 -9.148 -13.406 1 98.5 193 LYS B CA 1
ATOM 4258 C C . LYS B 1 193 ? -9.297 -7.762 -13.211 1 98.5 193 LYS B C 1
ATOM 4260 O O . LYS B 1 193 ? -10.031 -6.781 -13.047 1 98.5 193 LYS B O 1
ATOM 4265 N N . ILE B 1 194 ? -8.023 -7.688 -13.211 1 98.81 194 ILE B N 1
ATOM 4266 C CA . ILE B 1 194 ? -7.328 -6.402 -13.227 1 98.81 194 ILE B CA 1
ATOM 4267 C C . ILE B 1 194 ? -7.496 -5.734 -14.586 1 98.81 194 ILE B C 1
ATOM 4269 O O . ILE B 1 194 ? -7.223 -6.348 -15.625 1 98.81 194 ILE B O 1
ATOM 4273 N N . LYS B 1 195 ? -7.965 -4.52 -14.586 1 98.5 195 LYS B N 1
ATOM 4274 C CA . LYS B 1 195 ? -8.328 -3.809 -15.805 1 98.5 195 LYS B CA 1
ATOM 4275 C C . LYS B 1 195 ? -7.223 -2.852 -16.234 1 98.5 195 LYS B C 1
ATOM 4277 O O . LYS B 1 195 ? -6.918 -2.74 -17.422 1 98.5 195 LYS B O 1
ATOM 4282 N N . THR B 1 196 ? -6.68 -2.111 -15.367 1 98.56 196 THR B N 1
ATOM 4283 C CA . THR B 1 196 ? -5.66 -1.103 -15.625 1 98.56 196 THR B CA 1
ATOM 4284 C C . THR B 1 196 ? -4.574 -1.146 -14.555 1 98.56 196 THR B C 1
ATOM 4286 O O . THR B 1 196 ? -4.844 -1.5 -13.406 1 98.56 196 THR B O 1
ATOM 4289 N N . VAL B 1 197 ? -3.295 -0.809 -14.969 1 98.75 197 VAL B N 1
ATOM 4290 C CA . VAL B 1 197 ? -2.178 -0.848 -14.031 1 98.75 197 VAL B CA 1
ATOM 4291 C C . VAL B 1 197 ? -1.286 0.374 -14.242 1 98.75 197 VAL B C 1
ATOM 4293 O O . VAL B 1 197 ? -1.271 0.963 -15.32 1 98.75 197 VAL B O 1
ATOM 4296 N N . SER B 1 198 ? -0.616 0.768 -13.219 1 98.62 198 SER B N 1
ATOM 4297 C CA . SER B 1 198 ? 0.528 1.673 -13.203 1 98.62 198 SER B CA 1
ATOM 4298 C C . SER B 1 198 ? 1.627 1.16 -12.281 1 98.62 198 SER B C 1
ATOM 4300 O O . SER B 1 198 ? 1.344 0.52 -11.266 1 98.62 198 SER B O 1
ATOM 4302 N N . ALA B 1 199 ? 2.887 1.413 -12.703 1 98.62 199 ALA B N 1
ATOM 4303 C CA . ALA B 1 199 ? 3.91 0.746 -11.898 1 98.62 199 ALA B CA 1
ATOM 4304 C C . ALA B 1 199 ? 5.188 1.581 -11.836 1 98.62 199 ALA B C 1
ATOM 4306 O O . ALA B 1 199 ? 5.477 2.354 -12.758 1 98.62 199 ALA B O 1
ATOM 4307 N N . MET B 1 200 ? 5.875 1.479 -10.781 1 98.19 200 MET B N 1
ATOM 4308 C CA . MET B 1 200 ? 7.258 1.892 -10.578 1 98.19 200 MET B CA 1
ATOM 4309 C C . MET B 1 200 ? 8.148 0.689 -10.273 1 98.19 200 MET B C 1
ATOM 4311 O O . MET B 1 200 ? 7.883 -0.063 -9.336 1 98.19 200 MET B O 1
ATOM 4315 N N . LEU B 1 201 ? 9.125 0.557 -11.109 1 98.38 201 LEU B N 1
ATOM 4316 C CA . LEU B 1 201 ? 10.07 -0.544 -10.953 1 98.38 201 LEU B CA 1
ATOM 4317 C C . LEU B 1 201 ? 11.5 -0.024 -10.859 1 98.38 201 LEU B C 1
ATOM 4319 O O . LEU B 1 201 ? 11.812 1.035 -11.406 1 98.38 201 LEU B O 1
ATOM 4323 N N . GLY B 1 202 ? 12.336 -0.761 -10.109 1 97.25 202 GLY B N 1
ATOM 4324 C CA . GLY B 1 202 ? 13.742 -0.384 -10.055 1 97.25 202 GLY B CA 1
ATOM 4325 C C . GLY B 1 202 ? 14.617 -1.454 -9.438 1 97.25 202 GLY B C 1
ATOM 4326 O O . GLY B 1 202 ? 14.125 -2.367 -8.773 1 97.25 202 GLY B O 1
ATOM 4327 N N . THR B 1 203 ? 15.852 -1.429 -9.797 1 97.31 203 THR B N 1
ATOM 4328 C CA . THR B 1 203 ? 16.891 -2.182 -9.102 1 97.31 203 THR B CA 1
ATOM 4329 C C . THR B 1 203 ? 17.656 -1.28 -8.141 1 97.31 203 THR B C 1
ATOM 4331 O O . THR B 1 203 ? 18.5 -0.488 -8.57 1 97.31 203 THR B O 1
ATOM 4334 N N . LYS B 1 204 ? 17.469 -1.477 -6.898 1 96.31 204 LYS B N 1
ATOM 4335 C CA . LYS B 1 204 ? 17.891 -0.468 -5.934 1 96.31 204 LYS B CA 1
ATOM 4336 C C . LYS B 1 204 ? 19.047 -0.985 -5.07 1 96.31 204 LYS B C 1
ATOM 4338 O O . LYS B 1 204 ? 19.828 -0.198 -4.535 1 96.31 204 LYS B O 1
ATOM 4343 N N . THR B 1 205 ? 19.109 -2.223 -4.895 1 96.12 205 THR B N 1
ATOM 4344 C CA . THR B 1 205 ? 20.047 -2.787 -3.932 1 96.12 205 THR B CA 1
ATOM 4345 C C . THR B 1 205 ? 21.094 -3.648 -4.637 1 96.12 205 THR B C 1
ATOM 4347 O O . THR B 1 205 ? 22.281 -3.574 -4.316 1 96.12 205 THR B O 1
ATOM 4350 N N . PHE B 1 206 ? 20.594 -4.406 -5.559 1 95.88 206 PHE B N 1
ATOM 4351 C CA . PHE B 1 206 ? 21.469 -5.383 -6.191 1 95.88 206 PHE B CA 1
ATOM 4352 C C . PHE B 1 206 ? 21.922 -4.902 -7.566 1 95.88 206 PHE B C 1
ATOM 4354 O O . PHE B 1 206 ? 21.719 -3.736 -7.918 1 95.88 206 PHE B O 1
ATOM 4361 N N . ASN B 1 207 ? 22.672 -5.789 -8.312 1 93.31 207 ASN B N 1
ATOM 4362 C CA . ASN B 1 207 ? 23.234 -5.359 -9.586 1 93.31 207 ASN B CA 1
ATOM 4363 C C . ASN B 1 207 ? 22.781 -6.262 -10.734 1 93.31 207 ASN B C 1
ATOM 4365 O O . ASN B 1 207 ? 23.406 -6.273 -11.797 1 93.31 207 ASN B O 1
ATOM 4369 N N . TYR B 1 208 ? 21.766 -6.918 -10.539 1 92.38 208 TYR B N 1
ATOM 4370 C CA . TYR B 1 208 ? 21.281 -7.75 -11.641 1 92.38 208 TYR B CA 1
ATOM 4371 C C . TYR B 1 208 ? 20.312 -6.984 -12.523 1 92.38 208 TYR B C 1
ATOM 4373 O O . TYR B 1 208 ? 20 -5.824 -12.25 1 92.38 208 TYR B O 1
ATOM 4381 N N . GLU B 1 209 ? 19.922 -7.527 -13.633 1 94.88 209 GLU B N 1
ATOM 4382 C CA . GLU B 1 209 ? 19.266 -6.812 -14.727 1 94.88 209 GLU B CA 1
ATOM 4383 C C . GLU B 1 209 ? 17.781 -6.641 -14.461 1 94.88 209 GLU B C 1
ATOM 4385 O O . GLU B 1 209 ? 17.156 -5.695 -14.953 1 94.88 209 GLU B O 1
ATOM 4390 N N . VAL B 1 210 ? 17.203 -7.52 -13.664 1 97.19 210 VAL B N 1
ATOM 4391 C CA . VAL B 1 210 ? 15.781 -7.434 -13.375 1 97.19 210 VAL B CA 1
ATOM 4392 C C . VAL B 1 210 ? 15.547 -6.496 -12.195 1 97.19 210 VAL B C 1
ATOM 4394 O O . VAL B 1 210 ? 16.484 -6.098 -11.508 1 97.19 210 VAL B O 1
ATOM 4397 N N . GLU B 1 211 ? 14.352 -6.09 -11.992 1 97.94 211 GLU B N 1
ATOM 4398 C CA . GLU B 1 211 ? 14.055 -5.203 -10.875 1 97.94 211 GLU B CA 1
ATOM 4399 C C . GLU B 1 211 ? 14.047 -5.969 -9.555 1 97.94 211 GLU B C 1
ATOM 4401 O O . GLU B 1 211 ? 13.625 -7.125 -9.5 1 97.94 211 GLU B O 1
ATOM 4406 N N . ASP B 1 212 ? 14.5 -5.352 -8.477 1 98.19 212 ASP B N 1
ATOM 4407 C CA . ASP B 1 212 ? 14.43 -5.945 -7.148 1 98.19 212 ASP B CA 1
ATOM 4408 C C . ASP B 1 212 ? 13.375 -5.246 -6.289 1 98.19 212 ASP B C 1
ATOM 4410 O O . ASP B 1 212 ? 13.164 -5.621 -5.133 1 98.19 212 ASP B O 1
ATOM 4414 N N . SER B 1 213 ? 12.727 -4.203 -6.871 1 98.44 213 SER B N 1
ATOM 4415 C CA . SER B 1 213 ? 11.656 -3.451 -6.215 1 98.44 213 SER B CA 1
ATOM 4416 C C . SER B 1 213 ? 10.547 -3.098 -7.191 1 98.44 213 SER B C 1
ATOM 4418 O O . SER B 1 213 ? 10.805 -2.555 -8.266 1 98.44 213 SER B O 1
ATOM 4420 N N . ALA B 1 214 ? 9.336 -3.4 -6.758 1 98.75 214 ALA B N 1
ATOM 4421 C CA . ALA B 1 214 ? 8.18 -3.088 -7.598 1 98.75 214 ALA B CA 1
ATOM 4422 C C . ALA B 1 214 ? 7.035 -2.533 -6.762 1 98.75 214 ALA B C 1
ATOM 4424 O O . ALA B 1 214 ? 6.711 -3.074 -5.699 1 98.75 214 ALA B O 1
ATOM 4425 N N . GLN B 1 215 ? 6.5 -1.477 -7.18 1 98.5 215 GLN B N 1
ATOM 4426 C CA . GLN B 1 215 ? 5.25 -0.915 -6.684 1 98.5 215 GLN B CA 1
ATOM 4427 C C . GLN B 1 215 ? 4.215 -0.806 -7.801 1 98.5 215 GLN B C 1
ATOM 4429 O O . GLN B 1 215 ? 4.465 -0.168 -8.828 1 98.5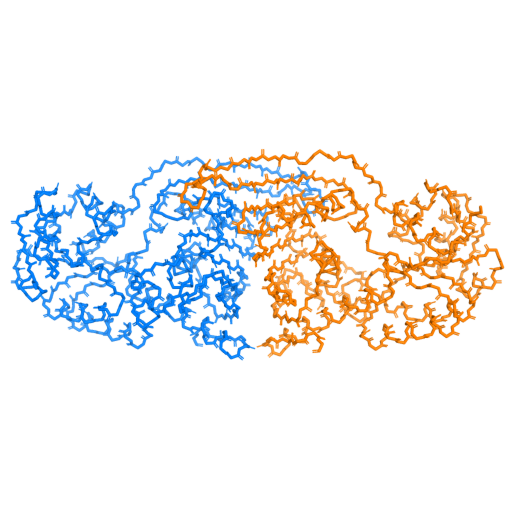 215 GLN B O 1
ATOM 4434 N N . ILE B 1 216 ? 3.082 -1.435 -7.574 1 98.81 216 ILE B N 1
ATOM 4435 C CA . ILE B 1 216 ? 2.059 -1.524 -8.609 1 98.81 216 ILE B CA 1
ATOM 4436 C C . ILE B 1 216 ? 0.722 -1.035 -8.055 1 98.81 216 ILE B C 1
ATOM 4438 O O . ILE B 1 216 ? 0.355 -1.358 -6.926 1 98.81 216 ILE B O 1
ATOM 4442 N N . MET B 1 217 ? 0.063 -0.232 -8.797 1 98.44 217 MET B N 1
ATOM 4443 C CA . MET B 1 217 ? -1.331 0.138 -8.57 1 98.44 217 MET B CA 1
ATOM 4444 C C . MET B 1 217 ? -2.227 -0.408 -9.672 1 98.44 217 MET B C 1
ATOM 4446 O O . MET B 1 217 ? -1.855 -0.384 -10.852 1 98.44 217 MET B O 1
ATOM 4450 N N . CYS B 1 218 ? -3.383 -0.862 -9.25 1 98.56 218 CYS B N 1
ATOM 4451 C CA . CYS B 1 218 ? -4.273 -1.363 -10.289 1 98.56 218 CYS B CA 1
ATOM 4452 C C . CYS B 1 218 ? -5.73 -1.095 -9.938 1 98.56 218 CYS B C 1
ATOM 4454 O O . CYS B 1 218 ? -6.055 -0.818 -8.781 1 98.56 218 CYS B O 1
ATOM 4456 N N . GLU B 1 219 ? -6.52 -1.069 -10.922 1 98.44 219 GLU B N 1
ATOM 4457 C CA . GLU B 1 219 ? -7.977 -1.084 -10.82 1 98.44 219 GLU B CA 1
ATOM 4458 C C . GLU B 1 219 ? -8.555 -2.35 -11.445 1 98.44 219 GLU B C 1
ATOM 4460 O O . GLU B 1 219 ? -8.141 -2.762 -12.531 1 98.44 219 GLU B O 1
ATOM 4465 N N . MET B 1 220 ? -9.453 -2.93 -10.727 1 98.44 220 MET B N 1
ATOM 4466 C CA . MET B 1 220 ? -10.102 -4.137 -11.234 1 98.44 220 MET B CA 1
ATOM 4467 C C . MET B 1 220 ? -11.398 -3.791 -11.953 1 98.44 220 MET B C 1
ATOM 4469 O O . MET B 1 220 ? -11.883 -2.662 -11.859 1 98.44 220 MET B O 1
ATOM 4473 N N . GLU B 1 221 ? -11.969 -4.68 -12.672 1 98.25 221 GLU B N 1
ATOM 4474 C CA . GLU B 1 221 ? -13.164 -4.461 -13.484 1 98.25 221 GLU B CA 1
ATOM 4475 C C . GLU B 1 221 ? -14.352 -4.047 -12.617 1 98.25 221 GLU B C 1
ATOM 4477 O O . GLU B 1 221 ? -15.195 -3.25 -13.039 1 98.25 221 GLU B O 1
ATOM 4482 N N . ASN B 1 222 ? -14.359 -4.543 -11.414 1 96.81 222 ASN B N 1
ATOM 4483 C CA . ASN B 1 222 ? -15.469 -4.219 -10.523 1 96.81 222 ASN B CA 1
ATOM 4484 C C . ASN B 1 222 ? -15.195 -2.955 -9.719 1 96.81 222 ASN B C 1
ATOM 4486 O O . ASN B 1 222 ? -15.906 -2.662 -8.758 1 96.81 222 ASN B O 1
ATOM 4490 N N . GLY B 1 223 ? -14.156 -2.307 -9.977 1 97.12 223 GLY B N 1
ATOM 4491 C CA . GLY B 1 223 ? -13.883 -1.011 -9.375 1 97.12 223 GLY B CA 1
ATOM 4492 C C . GLY B 1 223 ? -12.953 -1.09 -8.18 1 97.12 223 GLY B C 1
ATOM 4493 O O . GLY B 1 223 ? -12.523 -0.062 -7.652 1 97.12 223 GLY B O 1
ATOM 4494 N N . VAL B 1 224 ? -12.57 -2.25 -7.719 1 98.25 224 VAL B N 1
ATOM 4495 C CA . VAL B 1 224 ? -11.688 -2.422 -6.566 1 98.25 224 VAL B CA 1
ATOM 4496 C C . VAL B 1 224 ? -10.281 -1.951 -6.918 1 98.25 224 VAL B C 1
ATOM 4498 O O . VAL B 1 224 ? -9.797 -2.191 -8.031 1 98.25 224 VAL B O 1
ATOM 4501 N N . TYR B 1 225 ? -9.656 -1.25 -6 1 98.44 225 TYR B N 1
ATOM 4502 C CA . TYR B 1 225 ? -8.281 -0.816 -6.188 1 98.44 225 TYR B CA 1
ATOM 4503 C C . TYR B 1 225 ? -7.301 -1.816 -5.578 1 98.44 225 TYR B C 1
ATOM 4505 O O . TYR B 1 225 ? -7.637 -2.514 -4.621 1 98.44 225 TYR B O 1
ATOM 4513 N N . GLY B 1 226 ? -6.137 -1.903 -6.152 1 98.62 226 GLY B N 1
ATOM 4514 C CA . GLY B 1 226 ? -5.059 -2.715 -5.609 1 98.62 226 GLY B CA 1
ATOM 4515 C C . GLY B 1 226 ? -3.736 -1.974 -5.527 1 98.62 226 GLY B C 1
ATOM 4516 O O . GLY B 1 226 ? -3.365 -1.25 -6.453 1 98.62 226 GLY B O 1
ATOM 4517 N N . ALA B 1 227 ? -3.037 -2.113 -4.395 1 98.56 227 ALA B N 1
ATOM 4518 C CA . ALA B 1 227 ? -1.66 -1.667 -4.207 1 98.56 227 ALA B CA 1
ATOM 4519 C C . ALA B 1 227 ? -0.738 -2.844 -3.898 1 98.56 227 ALA B C 1
ATOM 4521 O O . ALA B 1 227 ? -0.817 -3.436 -2.818 1 98.56 227 ALA B O 1
ATOM 4522 N N . PHE B 1 228 ? 0.15 -3.143 -4.82 1 98.81 228 PHE B N 1
ATOM 4523 C CA . PHE B 1 228 ? 0.987 -4.328 -4.688 1 98.81 228 PHE B CA 1
ATOM 4524 C C . PHE B 1 228 ? 2.463 -3.949 -4.648 1 98.81 228 PHE B C 1
ATOM 4526 O O . PHE B 1 228 ? 2.93 -3.17 -5.48 1 98.81 228 PHE B O 1
ATOM 4533 N N . ASN B 1 229 ? 3.146 -4.465 -3.672 1 98.75 229 ASN B N 1
ATOM 4534 C CA . ASN B 1 229 ? 4.582 -4.258 -3.521 1 98.75 229 ASN B CA 1
ATOM 4535 C C . ASN B 1 229 ? 5.34 -5.582 -3.506 1 98.75 229 ASN B C 1
ATOM 4537 O O . ASN B 1 229 ? 5 -6.488 -2.742 1 98.75 229 ASN B O 1
ATOM 4541 N N . PHE B 1 230 ? 6.328 -5.664 -4.316 1 98.69 230 PHE B N 1
ATOM 4542 C CA . PHE B 1 230 ? 7.156 -6.863 -4.391 1 98.69 230 PHE B CA 1
ATOM 4543 C C . PHE B 1 230 ? 8.633 -6.504 -4.27 1 98.69 230 PHE B C 1
ATOM 4545 O O . PHE B 1 230 ? 9.109 -5.574 -4.922 1 98.69 230 PHE B O 1
ATOM 4552 N N . HIS B 1 231 ? 9.375 -7.289 -3.416 1 98.31 231 HIS B N 1
ATOM 4553 C CA . HIS B 1 231 ? 10.758 -6.914 -3.143 1 98.31 231 HIS B CA 1
ATOM 4554 C C . HIS B 1 231 ? 11.664 -8.141 -3.078 1 98.31 231 HIS B C 1
ATOM 4556 O O . HIS B 1 231 ? 11.336 -9.125 -2.404 1 98.31 231 HIS B O 1
ATOM 4562 N N . PHE B 1 232 ? 12.789 -8.062 -3.781 1 97.56 232 PHE B N 1
ATOM 4563 C CA . PHE B 1 232 ? 13.875 -9.016 -3.604 1 97.56 232 PHE B CA 1
ATOM 4564 C C . PHE B 1 232 ? 14.867 -8.523 -2.559 1 97.56 232 PHE B C 1
ATOM 4566 O O . PHE B 1 232 ? 15.742 -9.273 -2.125 1 97.56 232 PHE B O 1
ATOM 4573 N N . ASN B 1 233 ? 14.688 -7.266 -2.146 1 97.44 233 ASN B N 1
ATOM 4574 C CA . ASN B 1 233 ? 15.766 -6.586 -1.432 1 97.44 233 ASN B CA 1
ATOM 4575 C C . ASN B 1 233 ? 15.328 -6.168 -0.03 1 97.44 233 ASN B C 1
ATOM 4577 O O . ASN B 1 233 ? 15.891 -5.234 0.549 1 97.44 233 ASN B O 1
ATOM 4581 N N . ILE B 1 234 ? 14.242 -6.723 0.499 1 97.88 234 ILE B N 1
ATOM 4582 C CA . ILE B 1 234 ? 13.852 -6.645 1.902 1 97.88 234 ILE B CA 1
ATOM 4583 C C . ILE B 1 234 ? 13.969 -8.023 2.549 1 97.88 234 ILE B C 1
ATOM 4585 O O . ILE B 1 234 ? 13.391 -8.992 2.061 1 97.88 234 ILE B O 1
ATOM 4589 N N . PRO B 1 235 ? 14.711 -8.102 3.635 1 97.62 235 PRO B N 1
ATOM 4590 C CA . PRO B 1 235 ? 14.914 -9.414 4.266 1 97.62 235 PRO B CA 1
ATOM 4591 C C . PRO B 1 235 ? 13.602 -10.109 4.613 1 97.62 235 PRO B C 1
ATOM 4593 O O . PRO B 1 235 ? 12.648 -9.453 5.043 1 97.62 235 PRO B O 1
ATOM 4596 N N . ASN B 1 236 ? 13.602 -11.398 4.465 1 95.81 236 ASN B N 1
ATOM 4597 C CA . ASN B 1 236 ? 12.398 -12.188 4.684 1 95.81 236 ASN B CA 1
ATOM 4598 C C . ASN B 1 236 ? 11.844 -11.992 6.094 1 95.81 236 ASN B C 1
ATOM 4600 O O . ASN B 1 236 ? 10.633 -11.914 6.281 1 95.81 236 ASN B O 1
ATOM 4604 N N . SER B 1 237 ? 12.719 -11.859 7.055 1 96.38 237 SER B N 1
ATOM 4605 C CA . SER B 1 237 ? 12.344 -11.82 8.461 1 96.38 237 SER B CA 1
ATOM 4606 C C . SER B 1 237 ? 11.625 -10.523 8.812 1 96.38 237 SER B C 1
ATOM 4608 O O . SER B 1 237 ? 10.961 -10.43 9.844 1 96.38 237 SER B O 1
ATOM 4610 N N . ILE B 1 238 ? 11.727 -9.523 7.938 1 96.5 238 ILE B N 1
ATOM 4611 C CA . ILE B 1 238 ? 11.219 -8.219 8.352 1 96.5 238 ILE B CA 1
ATOM 4612 C C . ILE B 1 238 ? 10.242 -7.691 7.305 1 96.5 238 ILE B C 1
ATOM 4614 O O . ILE B 1 238 ? 9.773 -6.555 7.402 1 96.5 238 ILE B O 1
ATOM 4618 N N . SER B 1 239 ? 9.898 -8.352 6.277 1 92.38 239 SER B N 1
ATOM 4619 C CA . SER B 1 239 ? 9.133 -7.879 5.125 1 92.38 239 SER B CA 1
ATOM 4620 C C . SER B 1 239 ? 7.656 -7.719 5.465 1 92.38 239 SER B C 1
ATOM 4622 O O . SER B 1 239 ? 6.949 -6.934 4.828 1 92.38 239 SER B O 1
ATOM 4624 N N . ASN B 1 240 ? 7.145 -8.336 6.484 1 92.31 240 ASN B N 1
ATOM 4625 C CA . ASN B 1 240 ? 5.719 -8.305 6.797 1 92.31 240 ASN B CA 1
ATOM 4626 C C . ASN B 1 240 ? 4.871 -8.695 5.59 1 92.31 240 ASN B C 1
ATOM 4628 O O . ASN B 1 240 ? 4.012 -7.926 5.16 1 92.31 240 ASN B O 1
ATOM 4632 N N . ASN B 1 241 ? 4.984 -9.922 5.035 1 96.81 241 ASN B N 1
ATOM 4633 C CA . ASN B 1 241 ? 4.195 -10.406 3.906 1 96.81 241 ASN B CA 1
ATOM 4634 C C . ASN B 1 241 ? 2.709 -10.461 4.242 1 96.81 241 ASN B C 1
ATOM 4636 O O . ASN B 1 241 ? 2.293 -11.195 5.137 1 96.81 241 ASN B O 1
ATOM 4640 N N . THR B 1 242 ? 1.937 -9.648 3.508 1 97.69 242 THR B N 1
ATOM 4641 C CA . THR B 1 242 ? 0.526 -9.5 3.85 1 97.69 242 THR B CA 1
ATOM 4642 C C . THR B 1 242 ? -0.325 -9.367 2.59 1 97.69 242 THR B C 1
ATOM 4644 O O . THR B 1 242 ? 0.146 -8.867 1.564 1 97.69 242 THR B O 1
ATOM 4647 N N . MET B 1 243 ? -1.461 -9.859 2.615 1 98.44 243 MET B N 1
ATOM 4648 C CA . MET B 1 243 ? -2.566 -9.578 1.704 1 98.44 243 MET B CA 1
ATOM 4649 C C . MET B 1 243 ? -3.779 -9.055 2.467 1 98.44 243 MET B C 1
ATOM 4651 O O . MET B 1 243 ? -4.312 -9.742 3.342 1 98.44 243 MET B O 1
ATOM 4655 N N . GLU B 1 244 ? -4.176 -7.867 2.119 1 98.75 244 GLU B N 1
ATOM 4656 C CA . GLU B 1 244 ? -5.23 -7.176 2.85 1 98.75 244 GLU B CA 1
ATOM 4657 C C . GLU B 1 244 ? -6.406 -6.84 1.934 1 98.75 244 GLU B C 1
ATOM 4659 O O . GLU B 1 244 ? -6.211 -6.398 0.8 1 98.75 244 GLU B O 1
ATOM 4664 N N . ILE B 1 245 ? -7.59 -7.098 2.43 1 98.81 245 ILE B N 1
ATOM 4665 C CA . ILE B 1 245 ? -8.82 -6.777 1.71 1 98.81 245 ILE B CA 1
ATOM 4666 C C . ILE B 1 245 ? -9.742 -5.953 2.607 1 98.81 245 ILE B C 1
ATOM 4668 O O . ILE B 1 245 ? -10.125 -6.402 3.689 1 98.81 245 ILE B O 1
ATOM 4672 N N . TYR B 1 246 ? -10.102 -4.766 2.15 1 98.69 246 TYR B N 1
ATOM 4673 C CA . TYR B 1 246 ? -10.922 -3.85 2.936 1 98.69 246 TYR B CA 1
ATOM 4674 C C . TYR B 1 246 ? -12.258 -3.584 2.244 1 98.69 246 TYR B C 1
ATOM 4676 O O . TYR B 1 246 ? -12.289 -3.271 1.052 1 98.69 246 TYR B O 1
ATOM 4684 N N . GLY B 1 247 ? -13.305 -3.676 3.012 1 98.12 247 GLY B N 1
ATOM 4685 C CA . GLY B 1 247 ? -14.633 -3.385 2.504 1 98.12 247 GLY B CA 1
ATOM 4686 C C . GLY B 1 247 ? -15.398 -2.393 3.359 1 98.12 247 GLY B C 1
ATOM 4687 O O . GLY B 1 247 ? -14.836 -1.795 4.277 1 98.12 247 GLY B O 1
ATOM 4688 N N . THR B 1 248 ? -16.625 -2.139 3.055 1 97.12 248 THR B N 1
ATOM 4689 C CA . THR B 1 248 ? -17.469 -1.123 3.688 1 97.12 248 THR B CA 1
ATOM 4690 C C . THR B 1 248 ? -17.984 -1.611 5.039 1 97.12 248 THR B C 1
ATOM 4692 O O . THR B 1 248 ? -18.5 -0.823 5.832 1 97.12 248 THR B O 1
ATOM 4695 N N . LYS B 1 249 ? -17.766 -2.947 5.324 1 97.5 249 LYS B N 1
ATOM 4696 C CA . LYS B 1 249 ? -18.312 -3.473 6.574 1 97.5 249 LYS B CA 1
ATOM 4697 C C . LYS B 1 249 ? -17.25 -4.23 7.363 1 97.5 249 LYS B C 1
ATOM 4699 O O . LYS B 1 249 ? -17.469 -4.609 8.516 1 97.5 249 LYS B O 1
ATOM 4704 N N . GLY B 1 250 ? -16.156 -4.48 6.75 1 98.19 250 GLY B N 1
ATOM 4705 C CA . GLY B 1 250 ? -15.133 -5.266 7.414 1 98.19 250 GLY B CA 1
ATOM 4706 C C . GLY B 1 250 ? -13.852 -5.363 6.613 1 98.19 250 GLY B C 1
ATOM 4707 O O . GLY B 1 250 ? -13.727 -4.754 5.551 1 98.19 250 GLY B O 1
ATOM 4708 N N . SER B 1 251 ? -12.891 -6.047 7.18 1 98.62 251 SER B N 1
ATOM 4709 C CA . SER B 1 251 ? -11.602 -6.293 6.531 1 98.62 251 SER B CA 1
ATOM 4710 C C . SER B 1 251 ? -11.109 -7.707 6.801 1 98.62 251 SER B C 1
ATOM 4712 O O . SER B 1 251 ? -11.492 -8.32 7.801 1 98.62 251 SER B O 1
ATOM 4714 N N . ILE B 1 252 ? -10.398 -8.25 5.859 1 98.69 252 ILE B N 1
ATOM 4715 C CA . ILE B 1 252 ? -9.672 -9.508 5.98 1 98.69 252 ILE B CA 1
ATOM 4716 C C . ILE B 1 252 ? -8.188 -9.281 5.738 1 98.69 252 ILE B C 1
ATOM 4718 O O . ILE B 1 252 ? -7.793 -8.797 4.672 1 98.69 252 ILE B O 1
ATOM 4722 N N . VAL B 1 253 ? -7.383 -9.586 6.707 1 98.44 253 VAL B N 1
ATOM 4723 C CA . VAL B 1 253 ? -5.938 -9.445 6.562 1 98.44 253 VAL B CA 1
ATOM 4724 C C . VAL B 1 253 ? -5.27 -10.812 6.727 1 98.44 253 VAL B C 1
ATOM 4726 O O . VAL B 1 253 ? -5.449 -11.477 7.746 1 98.44 253 VAL B O 1
ATOM 4729 N N . CYS B 1 254 ? -4.535 -11.188 5.715 1 98.5 254 CYS B N 1
ATOM 4730 C CA . CYS B 1 254 ? -3.775 -12.43 5.695 1 98.5 254 CYS B CA 1
ATOM 4731 C C . CYS B 1 254 ? -2.295 -12.172 5.949 1 98.5 254 CYS B C 1
ATOM 4733 O O . CYS B 1 254 ? -1.63 -11.516 5.152 1 98.5 254 CYS B O 1
ATOM 4735 N N . TYR B 1 255 ? -1.801 -12.719 7.031 1 97.12 255 TYR B N 1
ATOM 4736 C CA . TYR B 1 255 ? -0.387 -12.594 7.371 1 97.12 255 TYR B CA 1
ATOM 4737 C C . TYR B 1 255 ? 0.37 -13.867 7.027 1 97.12 255 TYR B C 1
ATOM 4739 O O . TYR B 1 255 ? 0.016 -14.953 7.496 1 97.12 255 TYR B O 1
ATOM 4747 N N . ASP B 1 256 ? 1.336 -13.742 6.172 1 96.12 256 ASP B N 1
ATOM 4748 C CA . ASP B 1 256 ? 2.295 -14.797 5.867 1 96.12 256 ASP B CA 1
ATOM 4749 C C . ASP B 1 256 ? 1.603 -16 5.23 1 96.12 256 ASP B C 1
ATOM 4751 O O . ASP B 1 256 ? 1.972 -17.141 5.492 1 96.12 256 ASP B O 1
ATOM 4755 N N . THR B 1 257 ? 0.5 -15.703 4.527 1 97.56 257 THR B N 1
ATOM 4756 C CA . THR B 1 257 ? -0.212 -16.781 3.865 1 97.56 257 THR B CA 1
ATOM 4757 C C . THR B 1 257 ? 0.254 -16.938 2.42 1 97.56 257 THR B C 1
ATOM 4759 O O . THR B 1 257 ? -0.157 -17.875 1.724 1 97.56 257 THR B O 1
ATOM 4762 N N . ILE B 1 258 ? 1.081 -15.992 1.977 1 96.06 258 ILE B N 1
ATOM 4763 C CA . ILE B 1 258 ? 1.637 -16.016 0.627 1 96.06 258 ILE B CA 1
ATOM 4764 C C . ILE B 1 258 ? 2.908 -16.875 0.611 1 96.06 258 ILE B C 1
ATOM 4766 O O . ILE B 1 258 ? 3.777 -16.703 1.473 1 96.06 258 ILE B O 1
ATOM 4770 N N . GLY B 1 259 ? 2.99 -17.797 -0.362 1 93.88 259 GLY B N 1
ATOM 4771 C CA . GLY B 1 259 ? 4.18 -18.625 -0.462 1 93.88 259 GLY B CA 1
ATOM 4772 C C . GLY B 1 259 ? 3.865 -20.109 -0.646 1 93.88 259 GLY B C 1
ATOM 4773 O O . GLY B 1 259 ? 2.729 -20.469 -0.959 1 93.88 259 GLY B O 1
ATOM 4774 N N . ARG B 1 260 ? 4.836 -20.969 -0.448 1 93.94 260 ARG B N 1
ATOM 4775 C CA . ARG B 1 260 ? 4.766 -22.391 -0.77 1 93.94 260 ARG B CA 1
ATOM 4776 C C . ARG B 1 260 ? 3.916 -23.141 0.249 1 93.94 260 ARG B C 1
ATOM 4778 O O . ARG B 1 260 ? 3.092 -23.984 -0.12 1 93.94 260 ARG B O 1
ATOM 4785 N N . GLU B 1 261 ? 4.09 -22.719 1.492 1 94.69 261 GLU B N 1
ATOM 4786 C CA . GLU B 1 261 ? 3.432 -23.453 2.566 1 94.69 261 GLU B CA 1
ATOM 4787 C C . GLU B 1 261 ? 2.098 -22.812 2.939 1 94.69 261 GLU B C 1
ATOM 4789 O O . GLU B 1 261 ? 1.936 -21.594 2.836 1 94.69 261 GLU B O 1
ATOM 4794 N N . ASP B 1 262 ? 1.225 -23.641 3.307 1 97 262 ASP B N 1
ATOM 4795 C CA . ASP B 1 262 ? -0.081 -23.172 3.77 1 97 262 ASP B CA 1
ATOM 4796 C C . ASP B 1 262 ? -0.039 -22.797 5.25 1 97 262 ASP B C 1
ATOM 4798 O O . ASP B 1 262 ? -0.611 -23.5 6.086 1 97 262 ASP B O 1
ATOM 4802 N N . VAL B 1 263 ? 0.629 -21.719 5.504 1 95.81 263 VAL B N 1
ATOM 4803 C CA . VAL B 1 263 ? 0.848 -21.266 6.875 1 95.81 263 VAL B CA 1
ATOM 4804 C C . VAL B 1 263 ? 0.395 -19.812 7.02 1 95.81 263 VAL B C 1
ATOM 4806 O O . VAL B 1 263 ? -0.128 -19.219 6.07 1 95.81 263 VAL B O 1
ATOM 4809 N N . GLY B 1 264 ? 0.518 -19.281 8.234 1 96.31 264 GLY B N 1
ATOM 4810 C CA . GLY B 1 264 ? 0.149 -17.906 8.5 1 96.31 264 GLY B CA 1
ATOM 4811 C C . GLY B 1 264 ? -1.135 -17.766 9.297 1 96.31 264 GLY B C 1
ATOM 4812 O O . GLY B 1 264 ? -1.534 -18.703 10 1 96.31 264 GLY B O 1
ATOM 4813 N N . LYS B 1 265 ? -1.666 -16.547 9.25 1 97.38 265 LYS B N 1
ATOM 4814 C CA . LYS B 1 265 ? -2.887 -16.234 9.992 1 97.38 265 LYS B CA 1
ATOM 4815 C C . LYS B 1 265 ? -3.799 -15.32 9.18 1 97.38 265 LYS B C 1
ATOM 4817 O O . LYS B 1 265 ? -3.322 -14.453 8.445 1 97.38 265 LYS B O 1
ATOM 4822 N N . VAL B 1 266 ? -5.078 -15.57 9.312 1 98.38 266 VAL B N 1
ATOM 4823 C CA . VAL B 1 266 ? -6.09 -14.719 8.695 1 98.38 266 VAL B CA 1
ATOM 4824 C C . VAL B 1 266 ? -6.945 -14.062 9.781 1 98.38 266 VAL B C 1
ATOM 4826 O O . VAL B 1 266 ? -7.559 -14.758 10.594 1 98.38 266 VAL B O 1
ATOM 4829 N N . LEU B 1 267 ? -6.941 -12.789 9.828 1 98.38 267 LEU B N 1
ATOM 4830 C CA . LEU B 1 267 ? -7.762 -12.031 10.766 1 98.38 267 LEU B CA 1
ATOM 4831 C C . LEU B 1 267 ? -8.93 -11.367 10.055 1 98.38 267 LEU B C 1
ATOM 4833 O O . LEU B 1 267 ? -8.75 -10.75 9 1 98.38 267 LEU B O 1
ATOM 4837 N N . ILE B 1 268 ? -10.094 -11.547 10.57 1 98.44 268 ILE B N 1
ATOM 4838 C CA . ILE B 1 268 ? -11.32 -10.93 10.078 1 98.44 268 ILE B CA 1
ATOM 4839 C C . ILE B 1 268 ? -11.828 -9.898 11.086 1 98.44 268 ILE B C 1
ATOM 4841 O O . ILE B 1 268 ? -12.031 -10.219 12.258 1 98.44 268 ILE B O 1
ATOM 4845 N N . LYS B 1 269 ? -11.945 -8.727 10.688 1 98.31 269 LYS B N 1
ATOM 4846 C CA . LYS B 1 269 ? -12.539 -7.672 11.492 1 98.31 269 LYS B CA 1
ATOM 4847 C C . LYS B 1 269 ? -13.867 -7.207 10.898 1 98.31 269 LYS B C 1
ATOM 4849 O O . LYS B 1 269 ? -13.945 -6.906 9.703 1 98.31 269 LYS B O 1
ATOM 4854 N N . LEU B 1 270 ? -14.883 -7.172 11.664 1 98.5 270 LEU B N 1
ATOM 4855 C CA . LEU B 1 270 ? -16.188 -6.656 11.25 1 98.5 270 LEU B CA 1
ATOM 4856 C C . LEU B 1 270 ? -16.578 -5.43 12.07 1 98.5 270 LEU B C 1
ATOM 4858 O O . LEU B 1 270 ? -16.453 -5.441 13.297 1 98.5 270 LEU B O 1
ATOM 4862 N N . SER B 1 271 ? -16.984 -4.422 11.375 1 98.06 271 SER B N 1
ATOM 4863 C CA . SER B 1 271 ? -17.359 -3.176 12.023 1 98.06 271 SER B CA 1
ATOM 4864 C C . SER B 1 271 ? -18.609 -3.355 12.875 1 98.06 271 SER B C 1
ATOM 4866 O O . SER B 1 271 ? -19.578 -3.98 12.43 1 98.06 271 SER B O 1
ATOM 4868 N N . GLY B 1 272 ? -18.562 -2.773 14.047 1 97.31 272 GLY B N 1
ATOM 4869 C CA . GLY B 1 272 ? -19.766 -2.758 14.867 1 97.31 272 GLY B CA 1
ATOM 4870 C C . GLY B 1 272 ? -20.75 -1.674 14.469 1 97.31 272 GLY B C 1
ATOM 4871 O O . GLY B 1 272 ? -20.562 -1.002 13.445 1 97.31 272 GLY B O 1
ATOM 4872 N N . GLU B 1 273 ? -21.766 -1.505 15.234 1 95.69 273 GLU B N 1
ATOM 4873 C CA . GLU B 1 273 ? -22.844 -0.562 14.945 1 95.69 273 GLU B CA 1
ATOM 4874 C C . GLU B 1 273 ? -22.312 0.866 14.852 1 95.69 273 GLU B C 1
ATOM 4876 O O . GLU B 1 273 ? -22.781 1.652 14.023 1 95.69 273 GLU B O 1
ATOM 4881 N N . ASN B 1 274 ? -21.344 1.13 15.68 1 95.12 274 ASN B N 1
ATOM 4882 C CA . ASN B 1 274 ? -20.766 2.469 15.688 1 95.12 274 ASN B CA 1
ATOM 4883 C C . ASN B 1 274 ? -19.344 2.467 15.133 1 95.12 274 ASN B C 1
ATOM 4885 O O . ASN B 1 274 ? -18.562 3.381 15.406 1 95.12 274 ASN B O 1
ATOM 4889 N N . GLY B 1 275 ? -19.047 1.487 14.43 1 93.81 275 GLY B N 1
ATOM 4890 C CA . GLY B 1 275 ? -17.688 1.294 13.977 1 93.81 275 GLY B CA 1
ATOM 4891 C C . GLY B 1 275 ? -17.234 2.33 12.961 1 93.81 275 GLY B C 1
ATOM 4892 O O . GLY B 1 275 ? -16.047 2.516 12.734 1 93.81 275 GLY B O 1
ATOM 4893 N N . GLU B 1 276 ? -18.219 3.01 12.359 1 91.94 276 GLU B N 1
ATOM 4894 C CA . GLU B 1 276 ? -17.891 4.07 11.406 1 91.94 276 GLU B CA 1
ATOM 4895 C C . GLU B 1 276 ? -17.156 5.219 12.086 1 91.94 276 GLU B C 1
ATOM 4897 O O . GLU B 1 276 ? -16.25 5.816 11.5 1 91.94 276 GLU B O 1
ATOM 4902 N N . ILE B 1 277 ? -17.438 5.445 13.359 1 89.5 277 ILE B N 1
ATOM 4903 C CA . ILE B 1 277 ? -16.859 6.613 14.016 1 89.5 277 ILE B CA 1
ATOM 4904 C C . ILE B 1 277 ? -16.078 6.176 15.242 1 89.5 277 ILE B C 1
ATOM 4906 O O . ILE B 1 277 ? -15.203 6.91 15.727 1 89.5 277 ILE B O 1
ATOM 4910 N N . ASP B 1 278 ? -16.375 5.004 15.758 1 93.81 278 ASP B N 1
ATOM 4911 C CA . ASP B 1 278 ? -15.695 4.473 16.938 1 93.81 278 ASP B CA 1
ATOM 4912 C C . ASP B 1 278 ? -14.633 3.445 16.547 1 93.81 278 ASP B C 1
ATOM 4914 O O . ASP B 1 278 ? -14.961 2.328 16.156 1 93.81 278 ASP B O 1
ATOM 4918 N N . PHE B 1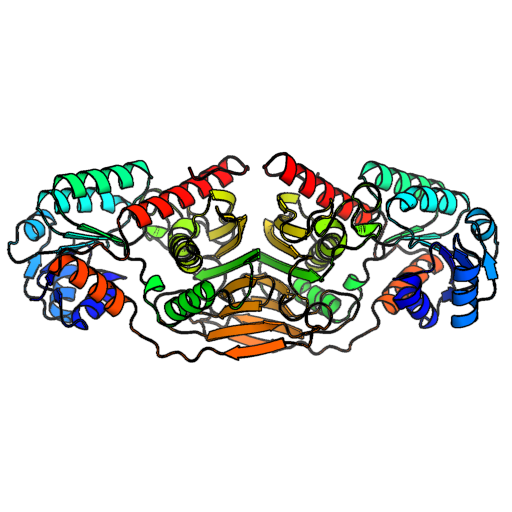 279 ? -13.398 3.748 16.828 1 92.88 279 PHE B N 1
ATOM 4919 C CA . PHE B 1 279 ? -12.266 2.932 16.406 1 92.88 279 PHE B CA 1
ATOM 4920 C C . PHE B 1 279 ? -12.266 1.592 17.125 1 92.88 279 PHE B C 1
ATOM 4922 O O . PHE B 1 279 ? -11.617 0.64 16.688 1 92.88 279 PHE B O 1
ATOM 4929 N N . SER B 1 280 ? -12.969 1.498 18.203 1 94.56 280 SER B N 1
ATOM 4930 C CA . SER B 1 280 ? -12.883 0.304 19.031 1 94.56 280 SER B CA 1
ATOM 4931 C C . SER B 1 280 ? -14.094 -0.598 18.844 1 94.56 280 SER B C 1
ATOM 4933 O O . SER B 1 280 ? -14.156 -1.689 19.422 1 94.56 280 SER B O 1
ATOM 4935 N N . ASP B 1 281 ? -15.008 -0.172 18.016 1 97.5 281 ASP B N 1
ATOM 4936 C CA . ASP B 1 281 ? -16.234 -0.936 17.859 1 97.5 281 ASP B CA 1
ATOM 4937 C C . ASP B 1 281 ? -16.156 -1.894 16.672 1 97.5 281 ASP B C 1
ATOM 4939 O O . ASP B 1 281 ? -16.641 -1.593 15.586 1 97.5 281 ASP B O 1
ATOM 4943 N N . TYR B 1 282 ? -15.578 -3.039 16.953 1 98 282 TYR B N 1
ATOM 4944 C CA . TYR B 1 282 ? -15.469 -4.098 15.961 1 98 282 TYR B CA 1
ATOM 4945 C C . TYR B 1 282 ? -15.391 -5.469 16.625 1 98 282 TYR B C 1
ATOM 4947 O O . TYR B 1 282 ? -15.133 -5.566 17.828 1 98 282 TYR B O 1
ATOM 4955 N N . THR B 1 283 ? -15.734 -6.5 15.898 1 98.19 283 THR B N 1
ATOM 4956 C CA . THR B 1 283 ? -15.398 -7.867 16.281 1 98.19 283 THR B CA 1
ATOM 4957 C C . THR B 1 283 ? -14.141 -8.344 15.562 1 98.19 283 THR B C 1
ATOM 4959 O O . THR B 1 283 ? -13.844 -7.883 14.453 1 98.19 283 THR B O 1
ATOM 4962 N N . LEU B 1 284 ? -13.383 -9.125 16.219 1 97.69 284 LEU B N 1
ATOM 4963 C CA . LEU B 1 284 ? -12.156 -9.703 15.68 1 97.69 284 LEU B CA 1
ATOM 4964 C C . LEU B 1 284 ? -12.164 -11.227 15.805 1 97.69 284 LEU B C 1
ATOM 4966 O O . LEU B 1 284 ? -12.414 -11.758 16.891 1 97.69 284 LEU B O 1
ATOM 4970 N N . GLU B 1 285 ? -11.961 -11.867 14.641 1 97.5 285 GLU B N 1
ATOM 4971 C CA . GLU B 1 285 ? -11.883 -13.32 14.609 1 97.5 285 GLU B CA 1
ATOM 4972 C C . GLU B 1 285 ? -10.664 -13.789 13.812 1 97.5 285 GLU B C 1
ATOM 4974 O O . GLU B 1 285 ? -10.328 -13.211 12.781 1 97.5 285 GLU B O 1
ATOM 4979 N N . GLU B 1 286 ? -10 -14.742 14.352 1 98 286 GLU B N 1
ATOM 4980 C CA . GLU B 1 286 ? -8.984 -15.453 13.586 1 98 286 GLU B CA 1
ATOM 4981 C C . GLU B 1 286 ? -9.555 -16.734 12.977 1 98 286 GLU B C 1
ATOM 4983 O O . GLU B 1 286 ? -10.18 -17.531 13.672 1 98 286 GLU B O 1
ATOM 4988 N N . LEU B 1 287 ? -9.289 -16.922 11.688 1 96.62 287 LEU B N 1
ATOM 4989 C CA . LEU B 1 287 ? -9.82 -18.094 11.008 1 96.62 287 LEU B CA 1
ATOM 4990 C C . LEU B 1 287 ? -9.133 -19.359 11.508 1 96.62 287 LEU B C 1
ATOM 4992 O O . LEU B 1 287 ? -7.902 -19.406 11.602 1 96.62 287 LEU B O 1
ATOM 4996 N N . SER B 1 288 ? -9.914 -20.328 11.812 1 94.19 288 SER B N 1
ATOM 4997 C CA . SER B 1 288 ? -9.383 -21.656 12.102 1 94.19 288 SER B CA 1
ATOM 4998 C C . SER B 1 288 ? -9.039 -22.406 10.812 1 94.19 288 SER B C 1
ATOM 5000 O O . SER B 1 288 ? -9.898 -22.609 9.961 1 94.19 288 SER B O 1
ATOM 5002 N N . ILE B 1 289 ? -7.809 -22.781 10.727 1 95 289 ILE B N 1
ATOM 5003 C CA . ILE B 1 289 ? -7.332 -23.359 9.469 1 95 289 ILE B CA 1
ATOM 5004 C C . ILE B 1 289 ? -6.727 -24.734 9.734 1 95 289 ILE B C 1
ATOM 5006 O O . ILE B 1 289 ? -6.02 -24.922 10.727 1 95 289 ILE B O 1
ATOM 5010 N N . ASN B 1 290 ? -7.023 -25.672 8.906 1 95.94 290 ASN B N 1
ATOM 5011 C CA . ASN B 1 290 ? -6.285 -26.938 8.797 1 95.94 290 ASN B CA 1
ATOM 5012 C C . ASN B 1 290 ? -5.371 -26.938 7.574 1 95.94 290 ASN B C 1
ATOM 5014 O O . ASN B 1 290 ? -5.816 -27.25 6.465 1 95.94 290 ASN B O 1
ATOM 5018 N N . PRO B 1 291 ? -4.172 -26.641 7.848 1 96.31 291 PRO B N 1
ATOM 5019 C CA . PRO B 1 291 ? -3.254 -26.5 6.711 1 96.31 291 PRO B CA 1
ATOM 5020 C C . PRO B 1 291 ? -3.217 -27.75 5.824 1 96.31 291 PRO B C 1
ATOM 5022 O O . PRO B 1 291 ? -3.395 -28.875 6.316 1 96.31 291 PRO B O 1
ATOM 5025 N N . VAL B 1 292 ? -2.963 -27.531 4.555 1 98.06 292 VAL B N 1
ATOM 5026 C CA . VAL B 1 292 ? -2.844 -28.609 3.584 1 98.06 292 VAL B CA 1
ATOM 5027 C C . VAL B 1 292 ? -1.549 -28.453 2.789 1 98.06 292 VAL B C 1
ATOM 5029 O O . VAL B 1 292 ? -0.868 -27.438 2.896 1 98.06 292 VAL B O 1
ATOM 5032 N N . ASP B 1 293 ? -1.223 -29.469 2.086 1 98.31 293 ASP B N 1
ATOM 5033 C CA . ASP B 1 293 ? -0.175 -29.359 1.074 1 98.31 293 ASP B CA 1
ATOM 5034 C C . ASP B 1 293 ? -0.731 -28.797 -0.237 1 98.31 293 ASP B C 1
ATOM 5036 O O . ASP B 1 293 ? -1.441 -29.5 -0.959 1 98.31 293 ASP B O 1
ATOM 5040 N N . ARG B 1 294 ? -0.384 -27.594 -0.566 1 98.38 294 ARG B N 1
ATOM 5041 C CA . ARG B 1 294 ? -0.921 -26.906 -1.731 1 98.38 294 ARG B CA 1
ATOM 5042 C C . ARG B 1 294 ? -0.568 -27.641 -3.02 1 98.38 294 ARG B C 1
ATOM 5044 O O . ARG B 1 294 ? -1.352 -27.641 -3.971 1 98.38 294 ARG B O 1
ATOM 5051 N N . TYR B 1 295 ? 0.567 -28.219 -3.051 1 98.5 295 TYR B N 1
ATOM 5052 C CA . TYR B 1 295 ? 1.026 -28.922 -4.246 1 98.5 295 TYR B CA 1
ATOM 5053 C C . TYR B 1 295 ? 0.287 -30.25 -4.422 1 98.5 295 TYR B C 1
ATOM 5055 O O . TYR B 1 295 ? -0.084 -30.609 -5.539 1 98.5 295 TYR B O 1
ATOM 5063 N N . GLU B 1 296 ? 0.061 -30.938 -3.344 1 98.62 296 GLU B N 1
ATOM 5064 C CA . GLU B 1 296 ? -0.786 -32.125 -3.396 1 98.62 296 GLU B CA 1
ATOM 5065 C C . GLU B 1 296 ? -2.176 -31.781 -3.93 1 98.62 296 GLU B C 1
ATOM 5067 O O . GLU B 1 296 ? -2.691 -32.469 -4.812 1 98.62 296 GLU B O 1
ATOM 5072 N N . LYS B 1 297 ? -2.707 -30.703 -3.389 1 98.69 297 LYS B N 1
ATOM 5073 C CA . LYS B 1 297 ? -4.078 -30.344 -3.736 1 98.69 297 LYS B CA 1
ATOM 5074 C C . LYS B 1 297 ? -4.176 -29.891 -5.191 1 98.69 297 LYS B C 1
ATOM 5076 O O . LYS B 1 297 ? -5.145 -30.219 -5.883 1 98.69 297 LYS B O 1
ATOM 5081 N N . GLU B 1 298 ? -3.225 -29.125 -5.633 1 98.56 298 GLU B N 1
ATOM 5082 C CA . GLU B 1 298 ? -3.268 -28.641 -7.012 1 98.56 298 GLU B CA 1
ATOM 5083 C C . GLU B 1 298 ? -3.102 -29.797 -8 1 98.56 298 GLU B C 1
ATOM 5085 O O . GLU B 1 298 ? -3.787 -29.844 -9.023 1 98.56 298 GLU B O 1
ATOM 5090 N N . ILE B 1 299 ? -2.254 -30.75 -7.68 1 98.44 299 ILE B N 1
ATOM 5091 C CA . ILE B 1 299 ? -2.027 -31.906 -8.531 1 98.44 299 ILE B CA 1
ATOM 5092 C C . ILE B 1 299 ? -3.277 -32.781 -8.555 1 98.44 299 ILE B C 1
ATOM 5094 O O . ILE B 1 299 ? -3.693 -33.25 -9.609 1 98.44 299 ILE B O 1
ATOM 5098 N N . GLN B 1 300 ? -3.82 -32.969 -7.367 1 98.56 300 GLN B N 1
ATOM 5099 C CA . GLN B 1 300 ? -5.051 -33.75 -7.27 1 98.56 300 GLN B CA 1
ATOM 5100 C C . GLN B 1 300 ? -6.145 -33.156 -8.156 1 98.56 300 GLN B C 1
ATOM 5102 O O . GLN B 1 300 ? -6.824 -33.906 -8.883 1 98.56 300 GLN B O 1
ATOM 5107 N N . ALA B 1 301 ? -6.293 -31.922 -8.086 1 98.62 301 ALA B N 1
ATOM 5108 C CA . ALA B 1 301 ? -7.34 -31.234 -8.836 1 98.62 301 ALA B CA 1
ATOM 5109 C C . ALA B 1 301 ? -7.09 -31.328 -10.336 1 98.62 301 ALA B C 1
ATOM 5111 O O . ALA B 1 301 ? -8.023 -31.562 -11.109 1 98.62 301 ALA B O 1
ATOM 5112 N N . PHE B 1 302 ? -5.863 -31.094 -10.734 1 98.62 302 PHE B N 1
ATOM 5113 C CA . PHE B 1 302 ? -5.512 -31.219 -12.148 1 98.62 302 PHE B CA 1
ATOM 5114 C C . PHE B 1 302 ? -5.785 -32.625 -12.656 1 98.62 302 PHE B C 1
ATOM 5116 O O . PHE B 1 302 ? -6.422 -32.812 -13.695 1 98.62 302 PHE B O 1
ATOM 5123 N N . SER B 1 303 ? -5.289 -33.656 -11.953 1 98.81 303 SER B N 1
ATOM 5124 C CA . SER B 1 303 ? -5.43 -35.031 -12.352 1 98.81 303 SER B CA 1
ATOM 5125 C C . SER B 1 303 ? -6.898 -35.438 -12.43 1 98.81 303 SER B C 1
ATOM 5127 O O . SER B 1 303 ? -7.312 -36.125 -13.367 1 98.81 303 SER B O 1
ATOM 5129 N N . ASP B 1 304 ? -7.648 -35 -11.477 1 98.62 304 ASP B N 1
ATOM 5130 C CA . ASP B 1 304 ? -9.078 -35.25 -11.5 1 98.62 304 ASP B CA 1
ATOM 5131 C C . ASP B 1 304 ? -9.727 -34.688 -12.766 1 98.62 304 ASP B C 1
ATOM 5133 O O . ASP B 1 304 ? -10.539 -35.375 -13.406 1 98.62 304 ASP B O 1
ATOM 5137 N N . ALA B 1 305 ? -9.375 -33.531 -13.086 1 98.56 305 ALA B N 1
ATOM 5138 C CA . ALA B 1 305 ? -9.945 -32.875 -14.258 1 98.56 305 ALA B CA 1
ATOM 5139 C C . ALA B 1 305 ? -9.586 -33.625 -15.539 1 98.56 305 ALA B C 1
ATOM 5141 O O . ALA B 1 305 ? -10.422 -33.781 -16.438 1 98.56 305 ALA B O 1
ATOM 5142 N N . VAL B 1 306 ? -8.367 -34.062 -15.617 1 98.44 306 VAL B N 1
ATOM 5143 C CA . VAL B 1 306 ? -7.902 -34.781 -16.797 1 98.44 306 VAL B CA 1
ATOM 5144 C C . VAL B 1 306 ? -8.617 -36.125 -16.875 1 98.44 306 VAL B C 1
ATOM 5146 O O . VAL B 1 306 ? -9.172 -36.5 -17.922 1 98.44 306 VAL B O 1
ATOM 5149 N N . ILE B 1 307 ? -8.656 -36.875 -15.789 1 98.25 307 ILE B N 1
ATOM 5150 C CA . ILE B 1 307 ? -9.219 -38.219 -15.742 1 98.25 307 ILE B CA 1
ATOM 5151 C C . ILE B 1 307 ? -10.711 -38.156 -16.062 1 98.25 307 ILE B C 1
ATOM 5153 O O . ILE B 1 307 ? -11.219 -39.031 -16.797 1 98.25 307 ILE B O 1
ATOM 5157 N N . ASN B 1 308 ? -11.336 -37.156 -15.562 1 97.94 308 ASN B N 1
ATOM 5158 C CA . ASN B 1 308 ? -12.781 -37.062 -15.711 1 97.94 308 ASN B CA 1
ATOM 5159 C C . ASN B 1 308 ? -13.18 -36.156 -16.875 1 97.94 308 ASN B C 1
ATOM 5161 O O . ASN B 1 308 ? -14.359 -35.906 -17.094 1 97.94 308 ASN B O 1
ATOM 5165 N N . ASN B 1 309 ? -12.273 -35.719 -17.578 1 97.75 309 ASN B N 1
ATOM 5166 C CA . ASN B 1 309 ? -12.484 -34.812 -18.703 1 97.75 309 ASN B CA 1
ATOM 5167 C C . ASN B 1 309 ? -13.32 -33.625 -18.312 1 97.75 309 ASN B C 1
ATOM 5169 O O . ASN B 1 309 ? -14.32 -33.312 -18.953 1 97.75 309 ASN B O 1
ATOM 5173 N N . GLU B 1 310 ? -12.922 -33 -17.203 1 98 310 GLU B N 1
ATOM 5174 C CA . GLU B 1 310 ? -13.562 -31.797 -16.672 1 98 310 GLU B CA 1
ATOM 5175 C C . GLU B 1 310 ? -12.711 -30.547 -16.938 1 98 310 GLU B C 1
ATOM 5177 O O . GLU B 1 310 ? -11.57 -30.656 -17.375 1 98 310 GLU B O 1
ATOM 5182 N N . GLU B 1 311 ? -13.328 -29.422 -16.766 1 97.69 311 GLU B N 1
ATOM 5183 C CA . GLU B 1 311 ? -12.594 -28.172 -16.891 1 97.69 311 GLU B CA 1
ATOM 5184 C C . GLU B 1 311 ? -11.492 -28.078 -15.836 1 97.69 311 GLU B C 1
ATOM 5186 O O . GLU B 1 311 ? -11.68 -28.484 -14.695 1 97.69 311 GLU B O 1
ATOM 5191 N N . LEU B 1 312 ? -10.383 -27.531 -16.25 1 98.25 312 LEU B N 1
ATOM 5192 C CA . LEU B 1 312 ? -9.266 -27.375 -15.32 1 98.25 312 LEU B CA 1
ATOM 5193 C C . LEU B 1 312 ? -9.555 -26.266 -14.312 1 98.25 312 LEU B C 1
ATOM 5195 O O . LEU B 1 312 ? -10.125 -25.234 -14.664 1 98.25 312 LEU B O 1
ATOM 5199 N N . PRO B 1 313 ? -9.078 -26.438 -13.086 1 97.06 313 PRO B N 1
ATOM 5200 C CA . PRO B 1 313 ? -9.234 -25.375 -12.086 1 97.06 313 PRO B CA 1
ATOM 5201 C C . PRO B 1 313 ? -8.422 -24.125 -12.422 1 97.06 313 PRO B C 1
ATOM 5203 O O . PRO B 1 313 ? -8.836 -23.016 -12.102 1 97.06 313 PRO B O 1
ATOM 5206 N N . VAL B 1 314 ? -7.262 -24.328 -13.008 1 98.5 314 VAL B N 1
ATOM 5207 C CA . VAL B 1 314 ? -6.41 -23.25 -13.492 1 98.5 314 VAL B CA 1
ATOM 5208 C C . VAL B 1 314 ? -5.98 -23.531 -14.93 1 98.5 314 VAL B C 1
ATOM 5210 O O . VAL B 1 314 ? -5.039 -24.297 -15.156 1 98.5 314 VAL B O 1
ATOM 5213 N N . SER B 1 315 ? -6.566 -22.875 -15.852 1 98.25 315 SER B N 1
ATOM 5214 C CA . SER B 1 315 ? -6.363 -23.156 -17.266 1 98.25 315 SER B CA 1
ATOM 5215 C C . SER B 1 315 ? -5.23 -22.312 -17.844 1 98.25 315 SER B C 1
ATOM 5217 O O . SER B 1 315 ? -4.707 -21.422 -17.172 1 98.25 315 SER B O 1
ATOM 5219 N N . GLY B 1 316 ? -4.895 -22.641 -19.078 1 98.69 316 GLY B N 1
ATOM 5220 C CA . GLY B 1 316 ? -3.945 -21.812 -19.797 1 98.69 316 GLY B CA 1
ATOM 5221 C C . GLY B 1 316 ? -4.387 -20.359 -19.922 1 98.69 316 GLY B C 1
ATOM 5222 O O . GLY B 1 316 ? -3.557 -19.453 -19.891 1 98.69 316 GLY B O 1
ATOM 5223 N N . GLU B 1 317 ? -5.688 -20.156 -19.953 1 98.56 317 GLU B N 1
ATOM 5224 C CA . GLU B 1 317 ? -6.23 -18.797 -20.047 1 98.56 317 GLU B CA 1
ATOM 5225 C C . GLU B 1 317 ? -5.914 -18 -18.797 1 98.56 317 GLU B C 1
ATOM 5227 O O . GLU B 1 317 ? -5.668 -16.781 -18.859 1 98.56 317 GLU B O 1
ATOM 5232 N N . ALA B 1 318 ? -5.938 -18.641 -17.641 1 98.31 318 ALA B N 1
ATOM 5233 C CA . ALA B 1 318 ? -5.559 -17.969 -16.406 1 98.31 318 ALA B CA 1
ATOM 5234 C C . ALA B 1 318 ? -4.094 -17.562 -16.438 1 98.31 318 ALA B C 1
ATOM 5236 O O . ALA B 1 318 ? -3.742 -16.469 -15.977 1 98.31 318 ALA B O 1
ATOM 5237 N N . GLY B 1 319 ? -3.266 -18.484 -16.938 1 98.81 319 GLY B N 1
ATOM 5238 C CA . GLY B 1 319 ? -1.858 -18.141 -17.094 1 98.81 319 GLY B CA 1
ATOM 5239 C C . GLY B 1 319 ? -1.616 -16.984 -18.031 1 98.81 319 GLY B C 1
ATOM 5240 O O . GLY B 1 319 ? -0.812 -16.094 -17.75 1 98.81 319 GLY B O 1
ATOM 5241 N N . LEU B 1 320 ? -2.328 -17 -19.172 1 98.81 320 LEU B N 1
ATOM 5242 C CA . LEU B 1 320 ? -2.234 -15.922 -20.156 1 98.81 320 LEU B CA 1
ATOM 5243 C C . LEU B 1 320 ? -2.637 -14.586 -19.531 1 98.81 320 LEU B C 1
ATOM 5245 O O . LEU B 1 320 ? -1.991 -13.562 -19.781 1 98.81 320 LEU B O 1
ATOM 5249 N N . ASN B 1 321 ? -3.67 -14.617 -18.766 1 98.81 321 ASN B N 1
ATOM 5250 C CA . ASN B 1 321 ? -4.145 -13.406 -18.094 1 98.81 321 ASN B CA 1
ATOM 5251 C C . ASN B 1 321 ? -3.061 -12.781 -17.234 1 98.81 321 ASN B C 1
ATOM 5253 O O . ASN B 1 321 ? -2.861 -11.562 -17.266 1 98.81 321 ASN B O 1
ATOM 5257 N N . VAL B 1 322 ? -2.354 -13.578 -16.484 1 98.88 322 VAL B N 1
ATOM 5258 C CA . VAL B 1 322 ? -1.3 -13.078 -15.602 1 98.88 322 VAL B CA 1
ATOM 5259 C C . VAL B 1 322 ? -0.164 -12.492 -16.438 1 98.88 322 VAL B C 1
ATOM 5261 O O . VAL B 1 322 ? 0.373 -11.438 -16.109 1 98.88 322 VAL B O 1
ATOM 5264 N N . VAL B 1 323 ? 0.183 -13.156 -17.547 1 98.81 323 VAL B N 1
ATOM 5265 C CA . VAL B 1 323 ? 1.256 -12.672 -18.406 1 98.81 323 VAL B CA 1
ATOM 5266 C C . VAL B 1 323 ? 0.842 -11.359 -19.062 1 98.81 323 VAL B C 1
ATOM 5268 O O . VAL B 1 323 ? 1.659 -10.445 -19.203 1 98.81 323 VAL B O 1
ATOM 5271 N N . ARG B 1 324 ? -0.454 -11.227 -19.438 1 98.81 324 ARG B N 1
ATOM 5272 C CA . ARG B 1 324 ? -0.961 -9.969 -19.969 1 98.81 324 ARG B CA 1
ATOM 5273 C C . ARG B 1 324 ? -0.795 -8.844 -18.953 1 98.81 324 ARG B C 1
ATOM 5275 O O . ARG B 1 324 ? -0.369 -7.738 -19.312 1 98.81 324 ARG B O 1
ATOM 5282 N N . ILE B 1 325 ? -1.102 -9.078 -17.75 1 98.88 325 ILE B N 1
ATOM 5283 C CA . ILE B 1 325 ? -1.045 -8.078 -16.703 1 98.88 325 ILE B CA 1
ATOM 5284 C C . ILE B 1 325 ? 0.409 -7.695 -16.422 1 98.88 325 ILE B C 1
ATOM 5286 O O . ILE B 1 325 ? 0.735 -6.512 -16.312 1 98.88 325 ILE B O 1
ATOM 5290 N N . THR B 1 326 ? 1.316 -8.727 -16.297 1 98.75 326 THR B N 1
ATOM 5291 C CA . THR B 1 326 ? 2.721 -8.414 -16.062 1 98.75 326 THR B CA 1
ATOM 5292 C C . THR B 1 326 ? 3.305 -7.617 -17.219 1 98.75 326 THR B C 1
ATOM 5294 O O . THR B 1 326 ? 4.09 -6.691 -17.016 1 98.75 326 THR B O 1
ATOM 5297 N N . SER B 1 327 ? 2.9 -7.977 -18.453 1 98.56 327 SER B N 1
ATOM 5298 C CA . SER B 1 327 ? 3.332 -7.207 -19.609 1 98.56 327 SER B CA 1
ATOM 5299 C C . SER B 1 327 ? 2.857 -5.762 -19.531 1 98.56 327 SER B C 1
ATOM 5301 O O . SER B 1 327 ? 3.617 -4.836 -19.828 1 98.56 327 SER B O 1
ATOM 5303 N N . ALA B 1 328 ? 1.633 -5.574 -19.141 1 98.81 328 ALA B N 1
ATOM 5304 C CA . ALA B 1 328 ? 1.083 -4.23 -18.969 1 98.81 328 ALA B CA 1
ATOM 5305 C C . ALA B 1 328 ? 1.845 -3.459 -17.891 1 98.81 328 ALA B C 1
ATOM 5307 O O . ALA B 1 328 ? 2.07 -2.254 -18.016 1 98.81 328 ALA B O 1
ATOM 5308 N N . ILE B 1 329 ? 2.225 -4.105 -16.859 1 98.88 329 ILE B N 1
ATOM 5309 C CA . ILE B 1 329 ? 2.975 -3.492 -15.766 1 98.88 329 ILE B CA 1
ATOM 5310 C C . ILE B 1 329 ? 4.305 -2.959 -16.281 1 98.88 329 ILE B C 1
ATOM 5312 O O . ILE B 1 329 ? 4.656 -1.803 -16.047 1 98.88 329 ILE B O 1
ATOM 5316 N N . TYR B 1 330 ? 5.039 -3.777 -17.016 1 98.62 330 TYR B N 1
ATOM 5317 C CA . TYR B 1 330 ? 6.324 -3.35 -17.562 1 98.62 330 TYR B CA 1
ATOM 5318 C C . TYR B 1 330 ? 6.141 -2.221 -18.578 1 98.62 330 TYR B C 1
ATOM 5320 O O . TYR B 1 330 ? 6.957 -1.297 -18.625 1 98.62 330 TYR B O 1
ATOM 5328 N N . LYS B 1 331 ? 5.098 -2.324 -19.406 1 98.56 331 LYS B N 1
ATOM 5329 C CA . LYS B 1 331 ? 4.797 -1.25 -20.344 1 98.56 331 LYS B CA 1
ATOM 5330 C C . LYS B 1 331 ? 4.504 0.057 -19.609 1 98.56 331 LYS B C 1
ATOM 5332 O O . LYS B 1 331 ? 4.953 1.124 -20.031 1 98.56 331 LYS B O 1
ATOM 5337 N N . SER B 1 332 ? 3.73 -0.037 -18.547 1 98.69 332 SER B N 1
ATOM 5338 C CA . SER B 1 332 ? 3.418 1.141 -17.75 1 98.69 332 SER B CA 1
ATOM 5339 C C . SER B 1 332 ? 4.688 1.781 -17.188 1 98.69 332 SER B C 1
ATOM 5341 O O . SER B 1 332 ? 4.848 3.002 -17.25 1 98.69 332 SER B O 1
ATOM 5343 N N . TYR B 1 333 ? 5.555 0.963 -16.656 1 98.12 333 TYR B N 1
ATOM 5344 C CA . TYR B 1 333 ? 6.82 1.449 -16.125 1 98.12 333 TYR B CA 1
ATOM 5345 C C . TYR B 1 333 ? 7.613 2.189 -17.188 1 98.12 333 TYR B C 1
ATOM 5347 O O . TYR B 1 333 ? 8.117 3.287 -16.953 1 98.12 333 TYR B O 1
ATOM 5355 N N . LYS B 1 334 ? 7.719 1.6 -18.297 1 97.69 334 LYS B N 1
ATOM 5356 C CA . LYS B 1 334 ? 8.5 2.174 -19.391 1 97.69 334 LYS B CA 1
ATOM 5357 C C . LYS B 1 334 ? 7.883 3.48 -19.891 1 97.69 334 LYS B C 1
ATOM 5359 O O . LYS B 1 334 ? 8.594 4.461 -20.125 1 97.69 334 LYS B O 1
ATOM 5364 N N . ASN B 1 335 ? 6.555 3.486 -19.969 1 97.25 335 ASN B N 1
ATOM 5365 C CA . ASN B 1 335 ? 5.871 4.625 -20.578 1 97.25 335 ASN B CA 1
ATOM 5366 C C . ASN B 1 335 ? 5.496 5.676 -19.531 1 97.25 335 ASN B C 1
ATOM 5368 O O . ASN B 1 335 ? 5.055 6.77 -19.891 1 97.25 335 ASN B O 1
ATOM 5372 N N . LYS B 1 336 ? 5.641 5.348 -18.297 1 96.62 336 LYS B N 1
ATOM 5373 C CA . LYS B 1 336 ? 5.309 6.23 -17.188 1 96.62 336 LYS B CA 1
ATOM 5374 C C . LYS B 1 336 ? 3.857 6.699 -17.266 1 96.62 336 LYS B C 1
ATOM 5376 O O . LYS B 1 336 ? 3.576 7.891 -17.125 1 96.62 336 LYS B O 1
ATOM 5381 N N . ARG B 1 337 ? 2.945 5.75 -17.516 1 96.88 337 ARG B N 1
ATOM 5382 C CA . ARG B 1 337 ? 1.518 6.047 -17.594 1 96.88 337 ARG B CA 1
ATOM 5383 C C . ARG B 1 337 ? 0.686 4.809 -17.266 1 96.88 337 ARG B C 1
ATOM 5385 O O . ARG B 1 337 ? 1.211 3.695 -17.219 1 96.88 337 ARG B O 1
ATOM 5392 N N . PHE B 1 338 ? -0.56 5.02 -17.047 1 97.75 338 PHE B N 1
ATOM 5393 C CA . PHE B 1 338 ? -1.5 3.92 -16.875 1 97.75 338 PHE B CA 1
ATOM 5394 C C . PHE B 1 338 ? -1.646 3.117 -18.156 1 97.75 338 PHE B C 1
ATOM 5396 O O . PHE B 1 338 ? -1.673 3.688 -19.25 1 97.75 338 PHE B O 1
ATOM 5403 N N . VAL B 1 339 ? -1.717 1.813 -18.047 1 98.5 339 VAL B N 1
ATOM 5404 C CA . VAL B 1 339 ? -1.872 0.927 -19.188 1 98.5 339 VAL B CA 1
ATOM 5405 C C . VAL B 1 339 ? -3.062 -0.004 -18.969 1 98.5 339 VAL B C 1
ATOM 5407 O O . VAL B 1 339 ? -3.18 -0.63 -17.906 1 98.5 339 VAL B O 1
ATOM 5410 N N . ASN B 1 340 ? -3.967 -0.061 -19.875 1 98.25 340 ASN B N 1
ATOM 5411 C CA . ASN B 1 340 ? -5.047 -1.041 -19.859 1 98.25 340 ASN B CA 1
ATOM 5412 C C . ASN B 1 340 ? -4.547 -2.436 -20.219 1 98.25 340 ASN B C 1
ATOM 5414 O O . ASN B 1 340 ? -3.738 -2.59 -21.141 1 98.25 340 ASN B O 1
ATOM 5418 N N . VAL B 1 341 ? -5.027 -3.404 -19.531 1 98 341 VAL B N 1
ATOM 5419 C CA . VAL B 1 341 ? -4.574 -4.773 -19.734 1 98 341 VAL B CA 1
ATOM 5420 C C . VAL B 1 341 ? -5.168 -5.324 -21.031 1 98 341 VAL B C 1
ATOM 5422 O O . VAL B 1 341 ? -4.516 -6.09 -21.734 1 98 341 VAL B O 1
ATOM 5425 N N . TYR B 1 342 ? -6.43 -4.996 -21.328 1 90.75 342 TYR B N 1
ATOM 5426 C CA . TYR B 1 342 ? -7.121 -5.496 -22.5 1 90.75 342 TYR B CA 1
ATOM 5427 C C . TYR B 1 342 ? -7.426 -4.363 -23.484 1 90.75 342 TYR B C 1
ATOM 5429 O O . TYR B 1 342 ? -7.625 -3.221 -23.062 1 90.75 342 TYR B O 1
#

Solvent-accessible surface area (backbone atoms only — not comparable to full-atom values): 33346 Å² total; per-residue (Å²): 130,61,45,24,27,27,33,38,33,59,42,68,62,33,61,73,40,45,52,58,12,36,68,69,31,91,41,37,40,67,44,32,32,22,21,83,45,50,69,56,20,48,51,50,25,61,74,68,69,36,81,36,72,31,54,44,69,66,64,52,53,68,35,85,73,42,49,28,33,40,41,49,56,60,33,64,49,34,48,61,53,48,45,55,34,16,76,53,57,23,27,35,41,32,41,65,55,53,37,70,43,54,66,50,31,51,49,41,49,52,48,23,56,75,46,73,32,54,48,30,40,57,61,42,60,65,49,15,46,67,47,44,51,48,28,53,46,53,74,65,44,69,26,46,60,64,50,40,32,39,36,34,47,44,47,48,56,74,86,62,99,50,62,58,42,34,42,86,36,41,54,27,23,26,59,45,68,56,34,43,57,52,58,48,42,51,28,61,46,66,72,48,48,75,38,35,26,31,36,51,69,38,57,81,79,63,83,58,78,22,35,31,36,36,42,34,39,35,33,28,73,84,65,30,36,36,42,38,36,27,26,24,59,24,28,34,28,42,47,69,36,32,42,35,40,36,16,53,36,10,23,41,39,30,38,46,49,75,64,83,56,46,47,66,48,40,40,37,32,36,43,37,95,52,3,45,80,33,61,78,30,46,48,80,44,71,66,87,76,72,67,46,60,13,44,24,45,42,45,43,48,47,39,49,16,61,77,66,71,45,80,59,88,39,31,45,66,58,30,38,52,42,40,34,45,53,50,23,33,54,50,6,38,75,67,45,24,58,26,61,47,120,128,62,46,24,28,27,34,40,32,59,43,68,61,36,60,74,41,45,52,58,13,36,68,68,31,92,41,38,41,67,44,33,33,22,20,83,46,52,68,54,18,48,53,50,25,63,75,68,70,36,80,36,72,31,52,45,69,66,64,52,54,67,35,85,73,41,49,29,34,39,41,49,57,62,31,66,49,35,49,62,53,48,47,56,34,16,76,54,56,22,28,36,40,31,41,66,57,54,35,70,43,56,67,49,33,51,50,43,49,50,48,22,56,75,43,74,33,55,49,32,39,57,62,41,57,63,49,16,46,68,48,44,51,50,28,52,45,53,74,66,45,67,27,46,60,64,50,41,32,39,36,34,46,46,47,48,56,74,86,62,100,50,62,58,44,33,41,84,36,42,54,28,23,26,58,45,69,55,34,42,57,52,58,47,43,53,28,61,44,67,72,47,48,74,38,35,26,33,34,51,68,39,57,82,78,62,83,56,79,24,34,32,35,36,42,35,39,35,33,27,74,84,64,32,35,38,41,38,36,27,25,24,60,24,28,34,28,41,46,69,36,32,43,35,41,37,16,55,34,9,24,41,39,30,38,45,48,78,62,83,55,46,47,65,49,42,40,38,33,35,45,37,96,53,3,45,79,33,60,79,30,48,49,80,45,69,66,86,74,71,66,46,60,14,43,25,44,42,45,45,50,47,39,50,14,62,78,64,71,47,80,58,89,40,31,46,66,58,30,38,52,42,39,34,44,54,52,25,32,54,50,6,39,74,66,45,24,57,26,61,46,119

Secondary structure (DSSP, 8-state):
--EEEEEES-STHIIIIIHHHHHH-SSEEEEEEE-SSHHHHHHHHHHHT-SEEESSHHHHHT-TT--EEEE-S-GGGHHHHHHHHHHTT-EEEEESS--SSHHHHHHHHHHHHHTT--EEEE-GGGGSHHHHHHHHHHHTTTT-SEEEEEEEEE----S-S-GGG-HHHHS-SHIIIIIHHHHHHHHHHHT--EEEEEEEEE--S--SSS-SEEEEEEEETTS-EEEEEEESSS-GGGS--EEEEEESSEEEEEES-SSSS--SEEEEEEE-TTTTT-TT-EEEEEPP-----HHHHHHHHHHHHHHTT---SSBHHHHHHHHHHHHHHHHHHHHTB-EE--/--EEEEEES-STHIIIIIHHHHHH-SSEEEEEEE-SSHHHHHHHHHHHT-SEEESSHHHHHT-TT--EEEE-S-GGGHHHHHHHHHHTT-EEEEESS--SSHHHHHHHHHHHHHTT--EEEE-GGGGSHHHHHHHHHHHTTTT-SEEEEEEEEE----S-S-GGG-HHHHS-SHIIIIIH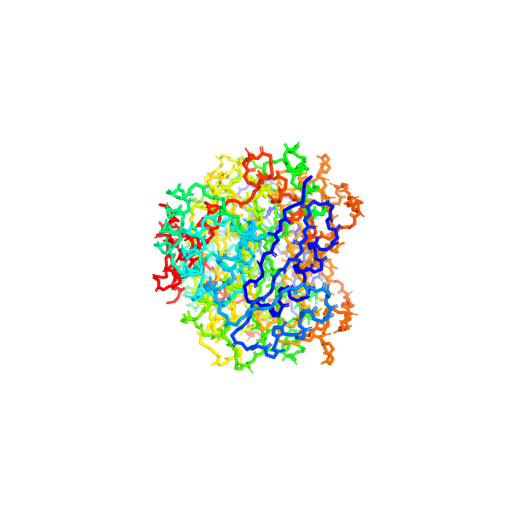HHHHHHHHHHT--EEEEEEEEE--SS-SSS-SEEEEEEEETTS-EEEEEEESSS-GGGS--EEEEEESSEEEEEES-SSSS--SEEEEEEE-TTTTT-TT-EEEEEPP-----HHHHHHHHHHHHHHTT---SSBHHHHHHHHHHHHHHHHHHHHTB-EE--

pLDDT: mean 96.98, std 2.77, range [79.94, 98.94]

Radius of gyration: 29.08 Å; Cα contacts (8 Å, |Δi|>4): 1703; chains: 2; bounding box: 48×92×61 Å

Organism: Clostridium tetani (strain Massachusetts / E88) (NCBI:txid212717)

Sequence (684 aa):
MKLRWGIIGASGIADECTIPGILKTNNSEVVAVMSRSIEKAEKIREKYNIKKVYSNVEDLLNDKEVDAVYIATPVFDHKNSVILSAKAKKHIFLEKPMGLTTEECEEMIKVTKENDVKLGIAFMMRFGEHHRKVRKLLKENIIGDIINTRIQYSWWYPDDNVWRLDPKLSGGGTVVDLGSHCIDLIQYLLDTKIKTVSAMLGTKTFNYEVEDSAQIMCEMENGVYGAFNFHFNIPNSISNNTMEIYGTKGSIVCYDTIGREDVGKVLIKLSGENGEIDFSDYTLEELSINPVDRYEKEIQAFSDAVINNEELPVSGEAGLNVVRITSAIYKSYKNKRFVNVYMKLRWGIIGASGIADECTIPGILKTNNSEVVAVMSRSIEKAEKIREKYNIKKVYSNVEDLLNDKEVDAVYIATPVFDHKNSVILSAKAKKHIFLEKPMGLTTEECEEMIKVTKENDVKLGIAFMMRFGEHHRKVRKLLKENIIGDIINTRIQYSWWYPDDNVWRLDPKLSGGGTVVDLGSHCIDLIQYLLDTKIKTVSAMLGTKTFNYEVEDSAQIMCEMENGVYGAFNFHFNIPNSISNNTMEIYGTKGSIVCYDTIGREDVGKVLIKLSGENGEIDFSDYTLEELSINPVDRYEKEIQAFSDAVINNEELPVSGEAGLNVVRITSAIYKSYKNKRFVNVY